Protein AF-0000000075207487 (afdb_homodimer)

Secondary structure (DSSP, 8-state):
--HHHHHHHHHHHHHS-HHHHHHHHT--HHHHHHHHHHHHHHHTS--EEEETTEEEE-HHHHHHHHHHHHHHHHHHHHHHHHHHHHHTSEEEEEEEE-TTSSSTHHHHHHHHHHHH-TEEEEEEEE--HHHHHHHHHHTS-SEEEEESP---TTPEEEEEEEEEEEEEE-TTSHHHHS-GGG--HHHHHHHSSSEEE--S-HHHHHHHHHT--TT--EEE--HHHHHHHHHHS--EEEEEHHHHHHHHHTTSSEEE--TT---EEEEEEEEESS-GGGS-HHHHHHHHHHHHH-/--HHHHHHHHHHHHHS-HHHHHHHHT--HHHHHHHHHHHHHHHTS--EEEETTEEEE-HHHHHHHHHHHHHHHHHHHHHHHHHHHHHTSEEEEEEEE-TTSSSTHHHHHHHHHHHH-TEEEEEEEE--HHHHHHHHHHTS-SEEEEESP---TTPEEEEEEEEEEEEEE-TTSHHHHS-GGG--HHHHHHHSSSEEE--S-HHHHHHHHHT--TT--EEE--HHHHHHHHHHS--EEEEEHHHHHHHHHTTSSEEE--TT---EEEEEEEEESS-GGGS-HHHHHHHHHHHHH-

Foldseek 3Di:
DDLVLLQLLQLCAVVQHLCVSCVVVVHHSVVSVVSQVVVCVVLVHHQWDDDDPTIDGDPSVVVCNVVSVVVNVVVVVVVVQVVCQQQLLADEAEEEEEPQPCDDLNVVLVVVSCVRRVRYHYHYHYDAPVVRVVCQVVVVHFKYKYWPDDDDPLKAFADKDKFWKFKKAFCPQPCNPPPLQADAPLRCCQRFQAAEEEPLDPVSNVVVVVSDDPVHHYHYDYQVVVVVCRQPDTGMYIDTCSVCVVVCVVNSMDTRDYPPDDTDIIMMTIIGSDHLVPDGSNVVVSSVSSVVVD/DDLVLLQLLQLCAVVQDLCVSCVVVVHHSVVSVVSQVVVCVVLVHHQWDDDDPTIDGDPSVVVCNVVSVVVNVVVVVVVVQVVCQQQLLADEAEEEEEPQPCDDLNVVLVVVSCVRRVRYHYHYHYDAPVVRVVCQVVVVHFKYKYWPDDDDPLKAFADKDKFWKFKKAFCPQPCNPPPLQADAPLRCCQRFQAAEEEPLDPVSNVVVVVSDDPVHHYHYDYQVVVVVCRQPDTGMYIDTCSVCVVVCVVNSMDTRDYPPDDTDIIMMTIIGSDHLVPDGSNVVVSSVSSVVVD

Sequence (588 aa):
MDINQLKAFEHVVRLGSFSKAARYLDLSQPTISMRIQGLEKEVGGGLFYRAGKRIELTEAGKAFLPYARQAIEIVTKGIERAQLMQEGKAGHVAIGTLPSYTSGMFSSVIADLNIKYPEIKVEIHTGHNQQIIEMLYDGFIKMGFMTKPYFNTDIKSILTFKEPLVLVAHPSHPIVSSSVKDLSCAEIIKESKPYIIVDWSEESKHYQKSMISPRVDYLELPPATALDFVLAYNGITLLTEPMVSDLLEEKKLVQLQPADLPALYREIALVSLETEQSLSPAARTFVHAFRERLMDINQLKAFEHVVRLGSFSKAARYLDLSQPTISMRIQGLEKEVGGGLFYRAGKRIELTEAGKAFLPYARQAIEIVTKGIERAQLMQEGKAGHVAIGTLPSYTSGMFSSVIADLNIKYPEIKVEIHTGHNQQIIEMLYDGFIKMGFMTKPYFNTDIKSILTFKEPLVLVAHPSHPIVSSSVKDLSCAEIIKESKPYIIVDWSEESKHYQKSMISPRVDYLELPPATALDFVLAYNGITLLTEPMVSDLLEEKKLVQLQPADLPALYREIALVSLETEQSLSPAARTFVHAFRERL

Nearest PDB structures (foldseek):
  1ixc-assembly1_B-2  TM=7.758E-01  e=6.646E-21  Cupriavidus necator
  4x6g-assembly1_C  TM=5.582E-01  e=2.216E-21  Pseudomonas aeruginosa PAO1
  4x6g-assembly1_D  TM=5.625E-01  e=2.705E-20  Pseudomonas aeruginosa PAO1
  6g4r-assembly1_B  TM=5.552E-01  e=3.056E-20  Corynebacterium glutamicum
  6g1d-assembly1_A  TM=5.599E-01  e=1.322E-19  Corynebacterium glutamicum

Organism: NCBI:txid2021314

pLDDT: mean 86.3, std 8.99, range [55.0, 97.75]

Solvent-accessible surface area (backbone atoms only — not comparable to full-atom values): 31065 Å² total; per-residue (Å²): 137,53,74,66,27,43,51,43,47,53,35,23,63,74,62,43,26,60,58,56,27,9,60,74,70,75,44,52,46,67,56,40,52,48,32,43,49,53,46,22,60,74,71,70,44,63,38,64,43,74,60,84,95,37,59,40,70,29,75,58,22,61,64,42,45,63,54,41,52,49,51,51,50,50,50,50,50,48,50,49,42,50,50,26,28,68,70,21,46,12,41,73,38,36,34,26,25,30,76,90,55,37,43,66,68,52,26,51,40,53,52,49,42,46,68,78,27,65,54,41,45,64,43,72,44,73,35,54,60,70,52,38,52,49,32,43,76,70,59,71,20,65,34,28,42,33,55,49,84,75,94,54,89,66,55,35,75,72,47,75,50,74,41,50,47,40,38,35,28,27,63,82,38,74,61,66,79,42,79,45,68,74,32,44,54,54,57,48,44,66,66,22,70,33,25,40,44,40,83,66,27,71,65,54,35,50,52,56,53,71,53,52,52,95,84,47,53,66,44,56,36,58,68,59,22,43,50,45,32,22,67,71,64,54,22,30,34,62,43,47,45,85,82,40,47,66,39,44,73,69,58,56,30,36,78,58,65,32,75,70,58,70,96,43,61,36,41,39,28,39,30,20,76,54,57,69,86,71,44,54,39,31,44,43,44,52,54,49,52,51,59,74,75,106,137,52,73,66,27,44,49,43,48,51,35,24,64,74,62,45,27,60,59,55,28,9,60,74,69,74,44,51,46,67,56,41,51,48,33,42,49,52,46,21,61,72,72,68,44,64,38,63,43,72,60,84,94,38,59,40,67,29,73,60,22,60,64,42,45,64,53,40,52,51,51,51,50,51,51,50,50,46,51,49,42,50,49,26,26,66,70,21,47,12,42,72,37,36,34,26,24,30,75,89,56,36,42,67,69,53,25,52,40,53,50,49,42,46,68,77,26,64,54,39,46,63,42,73,42,73,35,53,60,69,53,39,53,50,32,43,75,70,59,71,21,64,32,28,42,32,56,49,84,74,93,53,89,67,56,35,76,72,46,74,50,74,42,50,46,39,38,36,27,26,63,81,38,73,63,65,79,41,77,45,68,74,32,44,54,52,55,48,45,66,65,20,71,32,24,39,46,40,82,64,28,71,66,53,36,49,53,57,54,70,53,53,52,95,85,46,54,65,44,55,36,56,68,61,21,45,52,47,33,23,67,73,65,53,22,29,33,61,41,48,43,84,81,41,48,66,40,45,74,69,59,57,30,36,78,56,64,32,75,70,58,71,95,43,60,38,40,40,27,39,30,20,76,54,57,70,88,73,44,54,39,31,45,43,44,51,53,48,52,50,58,74,74,106

Radius of gyration: 35.08 Å; Cα contacts (8 Å, |Δi|>4): 1031; chains: 2; bounding box: 49×132×64 Å

Structure (mmCIF, N/CA/C/O backbone):
data_AF-0000000075207487-model_v1
#
loop_
_entity.id
_entity.type
_entity.pdbx_description
1 polymer 'HTH lysR-type domain-containing protein'
#
loop_
_atom_site.group_PDB
_atom_site.id
_atom_site.type_symbol
_atom_site.label_atom_id
_atom_site.label_alt_id
_atom_site.label_comp_id
_atom_site.label_asym_id
_atom_site.label_entity_id
_atom_site.label_seq_id
_atom_site.pdbx_PDB_ins_code
_atom_site.Cartn_x
_atom_site.Cartn_y
_atom_site.Cartn_z
_atom_site.occupancy
_atom_site.B_iso_or_equiv
_atom_site.auth_seq_id
_atom_site.auth_comp_id
_atom_site.auth_asym_id
_atom_site.auth_atom_id
_atom_site.pdbx_PDB_model_num
ATOM 1 N N . MET A 1 1 ? 1.386 -52.438 -3.336 1 62.47 1 MET A N 1
ATOM 2 C CA . MET A 1 1 ? 1.022 -51.875 -4.637 1 62.47 1 MET A CA 1
ATOM 3 C C . MET A 1 1 ? 2.008 -50.812 -5.059 1 62.47 1 MET A C 1
ATOM 5 O O . MET A 1 1 ? 2.314 -49.906 -4.281 1 62.47 1 MET A O 1
ATOM 9 N N . ASP A 1 2 ? 2.723 -51.219 -6.129 1 72.56 2 ASP A N 1
ATOM 10 C CA . ASP A 1 2 ? 3.725 -50.281 -6.586 1 72.56 2 ASP A CA 1
ATOM 11 C C . ASP A 1 2 ? 3.301 -49.625 -7.902 1 72.56 2 ASP A C 1
ATOM 13 O O . ASP A 1 2 ? 2.42 -50.125 -8.594 1 72.56 2 ASP A O 1
ATOM 17 N N . ILE A 1 3 ? 3.867 -48.531 -8.188 1 79.56 3 ILE A N 1
ATOM 18 C CA . ILE A 1 3 ? 3.49 -47.719 -9.336 1 79.56 3 ILE A CA 1
ATOM 19 C C . ILE A 1 3 ? 3.707 -48.5 -10.625 1 79.56 3 ILE A C 1
ATOM 21 O O . ILE A 1 3 ? 2.971 -48.344 -11.602 1 79.56 3 ILE A O 1
ATOM 25 N N . ASN A 1 4 ? 4.574 -49.5 -10.633 1 81.62 4 ASN A N 1
ATOM 26 C CA . ASN A 1 4 ? 4.855 -50.312 -11.812 1 81.62 4 ASN A CA 1
ATOM 27 C C . ASN A 1 4 ? 3.715 -51.281 -12.109 1 81.62 4 ASN A C 1
ATOM 29 O O . ASN A 1 4 ? 3.416 -51.562 -13.273 1 81.62 4 ASN A O 1
ATOM 33 N N . GLN A 1 5 ? 3.055 -51.719 -11.062 1 85.88 5 GLN A N 1
ATOM 34 C CA . GLN A 1 5 ? 1.889 -52.562 -11.219 1 85.88 5 GLN A CA 1
ATOM 35 C C . GLN A 1 5 ? 0.721 -51.812 -11.844 1 85.88 5 GLN A C 1
ATOM 37 O O . GLN A 1 5 ? 0.048 -52.312 -12.734 1 85.88 5 GLN A O 1
ATOM 42 N N . LEU A 1 6 ? 0.575 -50.625 -11.352 1 85.19 6 LEU A N 1
ATOM 43 C CA . LEU A 1 6 ? -0.507 -49.781 -11.859 1 85.19 6 LEU A CA 1
ATOM 44 C C . LEU A 1 6 ? -0.276 -49.438 -13.328 1 85.19 6 LEU A C 1
ATOM 46 O O . LEU A 1 6 ? -1.211 -49.438 -14.133 1 85.19 6 LEU A O 1
ATOM 50 N N . LYS A 1 7 ? 0.986 -49.156 -13.656 1 85.38 7 LYS A N 1
ATOM 51 C CA . LYS A 1 7 ? 1.334 -48.844 -15.031 1 85.38 7 LYS A CA 1
ATOM 52 C C . LYS A 1 7 ? 1.119 -50.031 -15.945 1 85.38 7 LYS A C 1
ATOM 54 O O . LYS A 1 7 ? 0.604 -49.906 -17.062 1 85.38 7 LYS A O 1
ATOM 59 N N . ALA A 1 8 ? 1.486 -51.188 -15.445 1 89.12 8 ALA A N 1
ATOM 60 C CA . ALA A 1 8 ? 1.262 -52.406 -16.219 1 89.12 8 ALA A CA 1
ATOM 61 C C . ALA A 1 8 ? -0.224 -52.594 -16.484 1 89.12 8 ALA A C 1
ATOM 63 O O . ALA A 1 8 ? -0.617 -52.875 -17.625 1 89.12 8 ALA A O 1
ATOM 64 N N . PHE A 1 9 ? -1.056 -52.438 -15.469 1 90.31 9 PHE A N 1
ATOM 65 C CA . PHE A 1 9 ? -2.504 -52.594 -15.555 1 90.31 9 PHE A CA 1
ATOM 66 C C . PHE A 1 9 ? -3.082 -51.625 -16.609 1 90.31 9 PHE A C 1
ATOM 68 O O . PHE A 1 9 ? -3.795 -52.062 -17.516 1 90.31 9 PHE A O 1
ATOM 75 N N . GLU A 1 10 ? -2.686 -50.438 -16.5 1 86.5 10 GLU A N 1
ATOM 76 C CA . GLU A 1 10 ? -3.207 -49.406 -17.406 1 86.5 10 GLU A CA 1
ATOM 77 C C . GLU A 1 10 ? -2.812 -49.719 -18.844 1 86.5 10 GLU A C 1
ATOM 79 O O . GLU A 1 10 ? -3.621 -49.562 -19.766 1 86.5 10 GLU A O 1
ATOM 84 N N . HIS A 1 11 ? -1.607 -50.156 -19.094 1 85.38 11 HIS A N 1
ATOM 85 C CA . HIS A 1 11 ? -1.138 -50.406 -20.453 1 85.38 11 HIS A CA 1
ATOM 86 C C . HIS A 1 11 ? -1.736 -51.688 -21.031 1 85.38 11 HIS A C 1
ATOM 88 O O . HIS A 1 11 ? -1.982 -51.75 -22.234 1 85.38 11 HIS A O 1
ATOM 94 N N . VAL A 1 12 ? -2.035 -52.594 -20.188 1 89.75 12 VAL A N 1
ATOM 95 C CA . VAL A 1 12 ? -2.717 -53.781 -20.672 1 89.75 12 VAL A CA 1
ATOM 96 C C . VAL A 1 12 ? -4.133 -53.438 -21.109 1 89.75 12 VAL A C 1
ATOM 98 O O . VAL A 1 12 ? -4.609 -53.906 -22.141 1 89.75 12 VAL A O 1
ATOM 101 N N . VAL A 1 13 ? -4.719 -52.562 -20.359 1 82.81 13 VAL A N 1
ATOM 102 C CA . VAL A 1 13 ? -6.062 -52.125 -20.719 1 82.81 13 VAL A CA 1
ATOM 103 C C . VAL A 1 13 ? -6.02 -51.344 -22.031 1 82.81 13 VAL A C 1
ATOM 105 O O . VAL A 1 13 ? -6.816 -51.594 -22.938 1 82.81 13 VAL A O 1
ATOM 108 N N . ARG A 1 14 ? -5.098 -50.469 -22.141 1 80.69 14 ARG A N 1
ATOM 109 C CA . ARG A 1 14 ? -4.996 -49.562 -23.281 1 80.69 14 ARG A CA 1
ATOM 110 C C . ARG A 1 14 ? -4.66 -50.312 -24.547 1 80.69 14 ARG A C 1
ATOM 112 O O . ARG A 1 14 ? -5.227 -50.031 -25.609 1 80.69 14 ARG A O 1
ATOM 119 N N . LEU A 1 15 ? -3.779 -51.281 -24.375 1 78.62 15 LEU A N 1
ATOM 120 C CA . LEU A 1 15 ? -3.25 -51.938 -25.547 1 78.62 15 LEU A CA 1
ATOM 121 C C . LEU A 1 15 ? -3.986 -53.25 -25.797 1 78.62 15 LEU A C 1
ATOM 123 O O . LEU A 1 15 ? -3.869 -53.844 -26.875 1 78.62 15 LEU A O 1
ATOM 127 N N . GLY A 1 16 ? -4.75 -53.688 -24.781 1 86.06 16 GLY A N 1
ATOM 128 C CA . GLY A 1 16 ? -5.59 -54.875 -24.891 1 86.06 16 GLY A CA 1
ATOM 129 C C . GLY A 1 16 ? -4.797 -56.156 -24.922 1 86.06 16 GLY A C 1
ATOM 130 O O . GLY A 1 16 ? -5.289 -57.188 -25.391 1 86.06 16 GLY A O 1
ATOM 131 N N . SER A 1 17 ? -3.51 -56.094 -24.594 1 86.94 17 SER A N 1
ATOM 132 C CA . SER A 1 17 ? -2.637 -57.25 -24.672 1 86.94 17 SER A CA 1
ATOM 133 C C . SER A 1 17 ? -1.492 -57.156 -23.672 1 86.94 17 SER A C 1
ATOM 135 O O . SER A 1 17 ? -0.88 -56.094 -23.516 1 86.94 17 SER A O 1
ATOM 137 N N . PHE A 1 18 ? -1.259 -58.312 -23 1 90.94 18 PHE A N 1
ATOM 138 C CA . PHE A 1 18 ? -0.134 -58.375 -22.078 1 90.94 18 PHE A CA 1
ATOM 139 C C . PHE A 1 18 ? 1.189 -58.281 -22.812 1 90.94 18 PHE A C 1
ATOM 141 O O . PHE A 1 18 ? 2.104 -57.594 -22.375 1 90.94 18 PHE A O 1
ATOM 148 N N . SER A 1 19 ? 1.217 -58.844 -24 1 88.62 19 SER A N 1
ATOM 149 C CA . SER A 1 19 ? 2.441 -58.844 -24.797 1 88.62 19 SER A CA 1
ATOM 150 C C . SER A 1 19 ? 2.717 -57.469 -25.391 1 88.62 19 SER A C 1
ATOM 152 O O . SER A 1 19 ? 3.863 -57 -25.406 1 88.62 19 SER A O 1
ATOM 154 N N . LYS A 1 20 ? 1.701 -56.844 -25.812 1 83.06 20 LYS A N 1
ATOM 155 C CA . LYS A 1 20 ? 1.867 -55.5 -26.359 1 83.06 20 LYS A CA 1
ATOM 156 C C . LYS A 1 20 ? 2.287 -54.531 -25.266 1 83.06 20 LYS A C 1
ATOM 158 O O . LYS A 1 20 ? 3.139 -53.656 -25.484 1 83.06 20 LYS A O 1
ATOM 163 N N . ALA A 1 21 ? 1.692 -54.719 -24.094 1 86.62 21 ALA A N 1
ATOM 164 C CA . ALA A 1 21 ? 2.064 -53.875 -22.953 1 86.62 21 ALA A CA 1
ATOM 165 C C . ALA A 1 21 ? 3.525 -54.094 -22.562 1 86.62 21 ALA A C 1
ATOM 167 O O . ALA A 1 21 ? 4.242 -53.156 -22.266 1 86.62 21 ALA A O 1
ATOM 168 N N . ALA A 1 22 ? 3.963 -55.25 -22.656 1 85.44 22 ALA A N 1
ATOM 169 C CA . ALA A 1 22 ? 5.344 -55.594 -22.344 1 85.44 22 ALA A CA 1
ATOM 170 C C . ALA A 1 22 ? 6.316 -54.938 -23.312 1 85.44 22 ALA A C 1
ATOM 172 O O . ALA A 1 22 ? 7.309 -54.344 -22.891 1 85.44 22 ALA A O 1
ATOM 173 N N . ARG A 1 23 ? 5.969 -55 -24.5 1 80.44 23 ARG A N 1
ATOM 174 C CA . ARG A 1 23 ? 6.793 -54.375 -25.531 1 80.44 23 ARG A CA 1
ATOM 175 C C . ARG A 1 23 ? 6.859 -52.844 -25.328 1 80.44 23 ARG A C 1
ATOM 177 O O . ARG A 1 23 ? 7.934 -52.25 -25.422 1 80.44 23 ARG A O 1
ATOM 184 N N . TYR A 1 24 ? 5.727 -52.312 -25 1 76.94 24 TYR A N 1
ATOM 185 C CA . TYR A 1 24 ? 5.633 -50.875 -24.828 1 76.94 24 TYR A CA 1
ATOM 186 C C . TYR A 1 24 ? 6.441 -50.406 -23.609 1 76.94 24 TYR A C 1
ATOM 188 O O . TYR A 1 24 ? 7.086 -49.344 -23.656 1 76.94 24 TYR A O 1
ATOM 196 N N . LEU A 1 25 ? 6.461 -51.188 -22.562 1 80.56 25 LEU A N 1
ATOM 197 C CA . LEU A 1 25 ? 7.121 -50.812 -21.312 1 80.56 25 LEU A CA 1
ATOM 198 C C . LEU A 1 25 ? 8.539 -51.375 -21.266 1 80.56 25 LEU A C 1
ATOM 200 O O . LEU A 1 25 ? 9.227 -51.25 -20.25 1 80.56 25 LEU A O 1
ATOM 204 N N . ASP A 1 26 ? 8.984 -52.062 -22.375 1 84.75 26 ASP A N 1
ATOM 205 C CA . ASP A 1 26 ? 10.305 -52.688 -22.5 1 84.75 26 ASP A CA 1
ATOM 206 C C . ASP A 1 26 ? 10.555 -53.688 -21.391 1 84.75 26 ASP A C 1
ATOM 208 O O . ASP A 1 26 ? 11.586 -53.625 -20.719 1 84.75 26 ASP A O 1
ATOM 212 N N . LEU A 1 27 ? 9.531 -54.375 -21.203 1 85 27 LEU A N 1
ATOM 213 C CA . LEU A 1 27 ? 9.562 -55.438 -20.219 1 85 27 LEU A CA 1
ATOM 214 C C . LEU A 1 27 ? 9.195 -56.781 -20.859 1 85 27 LEU A C 1
ATOM 216 O O . LEU A 1 27 ? 8.727 -56.812 -22 1 85 27 LEU A O 1
ATOM 220 N N . SER A 1 28 ? 9.516 -57.844 -20.172 1 88.44 28 SER A N 1
ATOM 221 C CA . SER A 1 28 ? 9.07 -59.156 -20.641 1 88.44 28 SER A CA 1
ATOM 222 C C . SER A 1 28 ? 7.609 -59.406 -20.281 1 88.44 28 SER A C 1
ATOM 224 O O . SER A 1 28 ? 7.094 -58.812 -19.328 1 88.44 28 SER A O 1
ATOM 226 N N . GLN A 1 29 ? 6.992 -60.156 -21.141 1 88.75 29 GLN A N 1
ATOM 227 C CA . GLN A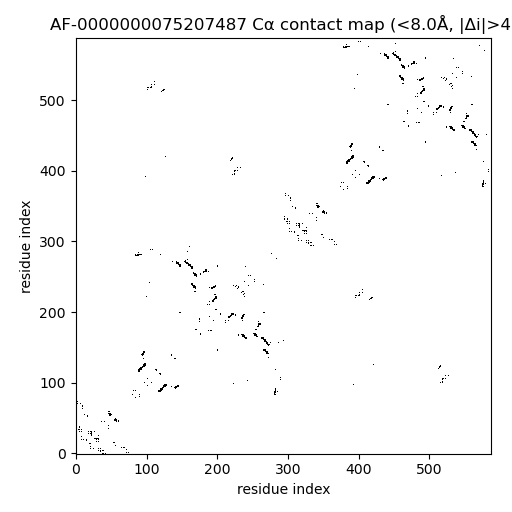 1 29 ? 5.59 -60.469 -20.906 1 88.75 29 GLN A CA 1
ATOM 228 C C . GLN A 1 29 ? 5.402 -61.188 -19.562 1 88.75 29 GLN A C 1
ATOM 230 O O . GLN A 1 29 ? 4.453 -60.875 -18.828 1 88.75 29 GLN A O 1
ATOM 235 N N . PRO A 1 30 ? 6.324 -62 -19.078 1 90.75 30 PRO A N 1
ATOM 236 C CA . PRO A 1 30 ? 6.172 -62.594 -17.734 1 90.75 30 PRO A CA 1
ATOM 237 C C . PRO A 1 30 ? 6.23 -61.531 -16.625 1 90.75 30 PRO A C 1
ATOM 239 O O . PRO A 1 30 ? 5.516 -61.656 -15.625 1 90.75 30 PRO A O 1
ATOM 242 N N . THR A 1 31 ? 7.016 -60.625 -16.859 1 88.75 31 THR A N 1
ATOM 243 C CA . THR A 1 31 ? 7.129 -59.562 -15.883 1 88.75 31 THR A CA 1
ATOM 244 C C . THR A 1 31 ? 5.812 -58.781 -15.766 1 88.75 31 THR A C 1
ATOM 246 O O . THR A 1 31 ? 5.355 -58.5 -14.656 1 88.75 31 THR A O 1
ATOM 249 N N . ILE A 1 32 ? 5.207 -58.5 -16.875 1 91.12 32 ILE A N 1
ATOM 250 C CA . ILE A 1 32 ? 3.918 -57.812 -16.875 1 91.12 32 ILE A CA 1
ATOM 251 C C . ILE A 1 32 ? 2.869 -58.688 -16.203 1 91.12 32 ILE A C 1
ATOM 253 O O . ILE A 1 32 ? 2.078 -58.188 -15.391 1 91.12 32 ILE A O 1
ATOM 257 N N . SER A 1 33 ? 2.842 -59.969 -16.469 1 92.88 33 SER A N 1
ATOM 258 C CA . SER A 1 33 ? 1.896 -60.906 -15.883 1 92.88 33 SER A CA 1
ATOM 259 C C . SER A 1 33 ? 2.043 -60.969 -14.367 1 92.88 33 SER A C 1
ATOM 261 O O . SER A 1 33 ? 1.049 -60.938 -13.641 1 92.88 33 SER A O 1
ATOM 263 N N . MET A 1 34 ? 3.328 -60.906 -13.992 1 89.06 34 MET A N 1
ATOM 264 C CA . MET A 1 34 ? 3.605 -60.938 -12.555 1 89.06 34 MET A CA 1
ATOM 265 C C . MET A 1 34 ? 3.107 -59.688 -11.875 1 89.06 34 MET A C 1
ATOM 267 O O . MET A 1 34 ? 2.541 -59.75 -10.781 1 89.06 34 MET A O 1
ATOM 271 N N . ARG A 1 35 ? 3.328 -58.625 -12.438 1 89 35 ARG A N 1
ATOM 272 C CA . ARG A 1 35 ? 2.873 -57.344 -11.906 1 89 35 ARG A CA 1
ATOM 273 C C . ARG A 1 35 ? 1.354 -57.312 -11.781 1 89 35 ARG A C 1
ATOM 275 O O . ARG A 1 35 ? 0.817 -56.844 -10.773 1 89 35 ARG A O 1
ATOM 282 N N . ILE A 1 36 ? 0.68 -57.812 -12.812 1 91.38 36 ILE A N 1
ATOM 283 C CA . ILE A 1 36 ? -0.779 -57.844 -12.82 1 91.38 36 ILE A CA 1
ATOM 284 C C . ILE A 1 36 ? -1.295 -58.812 -11.766 1 91.38 36 ILE A C 1
ATOM 286 O O . ILE A 1 36 ? -2.238 -58.5 -11.031 1 91.38 36 ILE A O 1
ATOM 290 N N . GLN A 1 37 ? -0.667 -59.875 -11.656 1 90.69 37 GLN A N 1
ATOM 291 C CA . GLN A 1 37 ? -1.05 -60.875 -10.641 1 90.69 37 GLN A CA 1
ATOM 292 C C . GLN A 1 37 ? -0.874 -60.312 -9.234 1 90.69 37 GLN A C 1
ATOM 294 O O . GLN A 1 37 ? -1.729 -60.5 -8.367 1 90.69 37 GLN A O 1
ATOM 299 N N . GLY A 1 38 ? 0.273 -59.719 -9.094 1 86 38 GLY A N 1
ATOM 300 C CA . GLY A 1 38 ? 0.49 -59.062 -7.816 1 86 38 GLY A CA 1
ATOM 301 C C . GLY A 1 38 ? -0.571 -58 -7.496 1 86 38 GLY A C 1
ATOM 302 O O . GLY A 1 38 ? -1.037 -57.938 -6.355 1 86 38 GLY A O 1
ATOM 303 N N . LEU A 1 39 ? -0.97 -57.219 -8.406 1 86.81 39 LEU A N 1
ATOM 304 C CA . LEU A 1 39 ? -2.012 -56.188 -8.258 1 86.81 39 LEU A CA 1
ATOM 305 C C . LEU A 1 39 ? -3.355 -56.844 -7.941 1 86.81 39 LEU A C 1
ATOM 307 O O . LEU A 1 39 ? -4.086 -56.375 -7.062 1 86.81 39 LEU A O 1
ATOM 311 N N . GLU A 1 40 ? -3.666 -57.969 -8.641 1 88.69 40 GLU A N 1
ATOM 312 C CA . GLU A 1 40 ? -4.922 -58.688 -8.43 1 88.69 40 GLU A CA 1
ATOM 313 C C . GLU A 1 40 ? -4.984 -59.281 -7.031 1 88.69 40 GLU A C 1
ATOM 315 O O . GLU A 1 40 ? -6.047 -59.281 -6.402 1 88.69 40 GLU A O 1
ATOM 320 N N . LYS A 1 41 ? -3.854 -59.656 -6.59 1 84.62 41 LYS A N 1
ATOM 321 C CA . LYS A 1 41 ? -3.777 -60.188 -5.234 1 84.62 41 LYS A CA 1
ATOM 322 C C . LYS A 1 41 ? -4.102 -59.125 -4.199 1 84.62 41 LYS A C 1
ATOM 324 O O . LYS A 1 41 ? -4.836 -59.375 -3.242 1 84.62 41 LYS A O 1
ATOM 329 N N . GLU A 1 42 ? -3.619 -58 -4.441 1 81.25 42 GLU A N 1
ATOM 330 C CA . GLU A 1 42 ? -3.822 -56.906 -3.506 1 81.25 42 GLU A CA 1
ATOM 331 C C . GLU A 1 42 ? -5.258 -56.375 -3.57 1 81.25 42 GLU A C 1
ATOM 333 O O . GLU A 1 42 ? -5.832 -56 -2.547 1 81.25 42 GLU A O 1
ATOM 338 N N . VAL A 1 43 ? -5.801 -56.375 -4.789 1 81.25 43 VAL A N 1
ATOM 339 C CA . VAL A 1 43 ? -7.16 -55.906 -5 1 81.25 43 VAL A CA 1
ATOM 340 C C . VAL A 1 43 ? -8.164 -56.938 -4.531 1 81.25 43 VAL A C 1
ATOM 342 O O . VAL A 1 43 ? -9.281 -56.594 -4.133 1 81.25 43 VAL A O 1
ATOM 345 N N . GLY A 1 44 ? -7.742 -58.094 -4.473 1 80.94 44 GLY A N 1
ATOM 346 C CA . GLY A 1 44 ? -8.57 -59.188 -3.975 1 80.94 44 GLY A CA 1
ATOM 347 C C . GLY A 1 44 ? -9.406 -59.844 -5.055 1 80.94 44 GLY A C 1
ATOM 348 O O . GLY A 1 44 ? -10.414 -60.5 -4.758 1 80.94 44 GLY A O 1
ATOM 349 N N . GLY A 1 45 ? -9.031 -59.594 -6.309 1 81.81 45 GLY A N 1
ATOM 350 C CA . GLY A 1 45 ? -9.766 -60.188 -7.418 1 81.81 45 GLY A CA 1
ATOM 351 C C . GLY A 1 45 ? -9.086 -59.969 -8.758 1 81.81 45 GLY A C 1
ATOM 352 O O . GLY A 1 45 ? -8.188 -59.156 -8.883 1 81.81 45 GLY A O 1
ATOM 353 N N . GLY A 1 46 ? -9.477 -60.875 -9.648 1 89.31 46 GLY A N 1
ATOM 354 C CA . GLY A 1 46 ? -8.992 -60.719 -11.008 1 89.31 46 GLY A CA 1
ATOM 355 C C . GLY A 1 46 ? -9.461 -59.438 -11.664 1 89.31 46 GLY A C 1
ATOM 356 O O . GLY A 1 46 ? -10.594 -59 -11.445 1 89.31 46 GLY A O 1
ATOM 357 N N . LEU A 1 47 ? -8.547 -58.875 -12.336 1 91.75 47 LEU A N 1
ATOM 358 C CA . LEU A 1 47 ? -8.859 -57.625 -12.992 1 91.75 47 LEU A CA 1
ATOM 359 C C . LEU A 1 47 ? -9.141 -57.812 -14.477 1 91.75 47 LEU A C 1
ATOM 361 O O . LEU A 1 47 ? -9.758 -56.969 -15.117 1 91.75 47 LEU A O 1
ATOM 365 N N . PHE A 1 48 ? -8.648 -58.875 -14.992 1 92.12 48 PHE A N 1
ATOM 366 C CA . PHE A 1 48 ? -8.844 -59.188 -16.406 1 92.12 48 PHE A CA 1
ATOM 367 C C . PHE A 1 48 ? -9.469 -60.594 -16.562 1 92.12 48 PHE A C 1
ATOM 369 O O . PHE A 1 48 ? -9.32 -61.438 -15.68 1 92.12 48 PHE A O 1
ATOM 376 N N . TYR A 1 49 ? -10.32 -60.719 -17.641 1 86.62 49 TYR A N 1
ATOM 377 C CA . TYR A 1 49 ? -10.719 -62.062 -18.078 1 86.62 49 TYR A CA 1
ATOM 378 C C . TYR A 1 49 ? -10.539 -62.219 -19.594 1 86.62 49 TYR A C 1
ATOM 380 O O . TYR A 1 49 ? -10.445 -61.219 -20.312 1 86.62 49 TYR A O 1
ATOM 388 N N . ARG A 1 50 ? -10.336 -63.438 -20.016 1 79.5 50 ARG A N 1
ATOM 389 C CA . ARG A 1 50 ? -10.141 -63.719 -21.438 1 79.5 50 ARG A CA 1
ATOM 390 C C . ARG A 1 50 ? -11.469 -64 -22.125 1 79.5 50 ARG A C 1
ATOM 392 O O . ARG A 1 50 ? -12.266 -64.812 -21.641 1 79.5 50 ARG A O 1
ATOM 399 N N . ALA A 1 51 ? -11.797 -63.219 -23.016 1 77.56 51 ALA A N 1
ATOM 400 C CA . ALA A 1 51 ? -12.906 -63.469 -23.922 1 77.56 51 ALA A CA 1
ATOM 401 C C . ALA A 1 51 ? -12.406 -63.875 -25.312 1 77.56 51 ALA A C 1
ATOM 403 O O . ALA A 1 51 ? -12.188 -63.031 -26.172 1 77.56 51 ALA A O 1
ATOM 404 N N . GLY A 1 52 ? -12.18 -65.125 -25.516 1 76.38 52 GLY A N 1
ATOM 405 C CA . GLY A 1 52 ? -11.547 -65.625 -26.734 1 76.38 52 GLY A CA 1
ATOM 406 C C . GLY A 1 52 ? -10.086 -65.188 -26.844 1 76.38 52 GLY A C 1
ATOM 407 O O . GLY A 1 52 ? -9.281 -65.5 -25.969 1 76.38 52 GLY A O 1
ATOM 408 N N . LYS A 1 53 ? -9.852 -64.438 -27.875 1 73.12 53 LYS A N 1
ATOM 409 C CA . LYS A 1 53 ? -8.484 -63.969 -28.094 1 73.12 53 LYS A CA 1
ATOM 410 C C . LYS A 1 53 ? -8.281 -62.562 -27.5 1 73.12 53 LYS A C 1
ATOM 412 O O . LYS A 1 53 ? -7.176 -62.031 -27.562 1 73.12 53 LYS A O 1
ATOM 417 N N . ARG A 1 54 ? -9.352 -62.125 -26.875 1 76.38 54 ARG A N 1
ATOM 418 C CA . ARG A 1 54 ? -9.25 -60.75 -26.375 1 76.38 54 ARG A CA 1
ATOM 419 C C . ARG A 1 54 ? -9.227 -60.719 -24.859 1 76.38 54 ARG A C 1
ATOM 421 O O . ARG A 1 54 ? -9.828 -61.562 -24.203 1 76.38 54 ARG A O 1
ATOM 428 N N . ILE A 1 55 ? -8.43 -59.844 -24.281 1 83.62 55 ILE A N 1
ATOM 429 C CA . ILE A 1 55 ? -8.398 -59.562 -22.859 1 83.62 55 ILE A CA 1
ATOM 430 C C . ILE A 1 55 ? -9.398 -58.469 -22.5 1 83.62 55 ILE A C 1
ATOM 432 O O . ILE A 1 55 ? -9.453 -57.438 -23.188 1 83.62 55 ILE A O 1
ATOM 436 N N . GLU A 1 56 ? -10.359 -58.75 -21.625 1 86.12 56 GLU A N 1
ATOM 437 C CA . GLU A 1 56 ? -11.367 -57.781 -21.203 1 86.12 56 GLU A CA 1
ATOM 438 C C . GLU A 1 56 ? -11.305 -57.562 -19.688 1 86.12 56 GLU A C 1
ATOM 440 O O . GLU A 1 56 ? -10.859 -58.438 -18.938 1 86.12 56 GLU A O 1
ATOM 445 N N . LEU A 1 57 ? -11.711 -56.375 -19.25 1 88.12 57 LEU A N 1
ATOM 446 C CA . LEU A 1 57 ? -11.742 -56.031 -17.828 1 88.12 57 LEU A CA 1
ATOM 447 C C . LEU A 1 57 ? -12.875 -56.75 -17.109 1 88.12 57 LEU A C 1
ATOM 449 O O . LEU A 1 57 ? -13.969 -56.906 -17.656 1 88.12 57 LEU A O 1
ATOM 453 N N . THR A 1 58 ? -12.609 -57.281 -15.883 1 84.62 58 THR A N 1
ATOM 454 C CA . THR A 1 58 ? -13.664 -57.719 -14.977 1 84.62 58 THR A CA 1
ATOM 455 C C . THR A 1 58 ? -14.43 -56.531 -14.406 1 84.62 58 THR A C 1
ATOM 457 O O . THR A 1 58 ? -14.07 -55.375 -14.664 1 84.62 58 THR A O 1
ATOM 460 N N . GLU A 1 59 ? -15.453 -56.781 -13.719 1 83.25 59 GLU A N 1
ATOM 461 C CA . GLU A 1 59 ? -16.156 -55.688 -13.016 1 83.25 59 GLU A CA 1
ATOM 462 C C . GLU A 1 59 ? -15.234 -55 -12.023 1 83.25 59 GLU A C 1
ATOM 464 O O . GLU A 1 59 ? -15.266 -53.781 -11.891 1 83.25 59 GLU A O 1
ATOM 469 N N . ALA A 1 60 ? -14.438 -55.812 -11.422 1 82.31 60 ALA A N 1
ATOM 470 C CA . ALA A 1 60 ? -13.445 -55.281 -10.508 1 82.31 60 ALA A CA 1
ATOM 471 C C . ALA A 1 60 ? -12.414 -54.438 -11.258 1 82.31 60 ALA A C 1
ATOM 473 O O . ALA A 1 60 ? -12 -53.375 -10.781 1 82.31 60 ALA A O 1
ATOM 474 N N . GLY A 1 61 ? -12.07 -54.969 -12.422 1 85.12 61 GLY A N 1
ATOM 475 C CA . GLY A 1 61 ? -11.141 -54.219 -13.25 1 85.12 61 GLY A CA 1
ATOM 476 C C . GLY A 1 61 ? -11.695 -52.875 -13.719 1 85.12 61 GLY A C 1
ATOM 477 O O . GLY A 1 61 ? -11 -51.875 -13.664 1 85.12 61 GLY A O 1
ATOM 478 N N . LYS A 1 62 ? -12.898 -52.875 -14.125 1 81.62 62 LYS A N 1
ATOM 479 C CA . LYS A 1 62 ? -13.57 -51.656 -14.562 1 81.62 62 LYS A CA 1
ATOM 480 C C . LYS A 1 62 ? -13.688 -50.625 -13.422 1 81.62 62 LYS A C 1
ATOM 482 O O . LYS A 1 62 ? -13.492 -49.438 -13.617 1 81.62 62 LYS A O 1
ATOM 487 N N . ALA A 1 63 ? -13.922 -51.156 -12.273 1 77.31 63 ALA A N 1
ATOM 488 C CA . ALA A 1 63 ? -14.07 -50.312 -11.094 1 77.31 63 ALA A CA 1
ATOM 489 C C . ALA A 1 63 ? -12.727 -49.75 -10.656 1 77.31 63 ALA A C 1
ATOM 491 O O . ALA A 1 63 ? -12.648 -48.594 -10.18 1 77.31 63 ALA A O 1
ATOM 492 N N . PHE A 1 64 ? -11.727 -50.5 -10.852 1 80.69 64 PHE A N 1
ATOM 493 C CA . PHE A 1 64 ? -10.414 -50.156 -10.328 1 80.69 64 PHE A CA 1
ATOM 494 C C . PHE A 1 64 ? -9.68 -49.25 -11.305 1 80.69 64 PHE A C 1
ATOM 496 O O . PHE A 1 64 ? -8.844 -48.438 -10.891 1 80.69 64 PHE A O 1
ATOM 503 N N . LEU A 1 65 ? -10.047 -49.312 -12.57 1 81.5 65 LEU A N 1
ATOM 504 C CA . LEU A 1 65 ? -9.289 -48.656 -13.625 1 81.5 65 LEU A CA 1
ATOM 505 C C . LEU A 1 65 ? -9.258 -47.156 -13.398 1 81.5 65 LEU A C 1
ATOM 507 O O . LEU A 1 65 ? -8.188 -46.531 -13.477 1 81.5 65 LEU A O 1
ATOM 511 N N . PRO A 1 66 ? -10.391 -46.531 -13.023 1 74.69 66 PRO A N 1
ATOM 512 C CA . PRO A 1 66 ? -10.32 -45.062 -12.789 1 74.69 66 PRO A CA 1
ATOM 513 C C . PRO A 1 66 ? -9.398 -44.719 -11.625 1 74.69 66 PRO A C 1
ATOM 515 O O . PRO A 1 66 ? -8.703 -43.688 -11.672 1 74.69 66 PRO A O 1
ATOM 518 N N . TYR A 1 67 ? -9.336 -45.562 -10.695 1 71.38 67 TYR A N 1
ATOM 519 C CA . TYR A 1 67 ? -8.492 -45.312 -9.531 1 71.38 67 TYR A CA 1
ATOM 520 C C . TYR A 1 67 ? -7.02 -45.531 -9.867 1 71.38 67 TYR A C 1
ATOM 522 O O . TYR A 1 67 ? -6.148 -44.812 -9.414 1 71.38 67 TYR A O 1
ATOM 530 N N . ALA A 1 68 ? -6.773 -46.531 -10.664 1 77.25 68 ALA A N 1
ATOM 531 C CA . ALA A 1 68 ? -5.41 -46.781 -11.117 1 77.25 68 ALA A CA 1
ATOM 532 C C . ALA A 1 68 ? -4.875 -45.625 -11.93 1 77.25 68 ALA A C 1
ATOM 534 O O . ALA A 1 68 ? -3.75 -45.156 -11.711 1 77.25 68 ALA A O 1
ATOM 535 N N . ARG A 1 69 ? -5.684 -45.062 -12.797 1 72.88 69 ARG A N 1
ATOM 536 C CA . ARG A 1 69 ? -5.293 -43.938 -13.633 1 72.88 69 ARG A CA 1
ATOM 537 C C . ARG A 1 69 ? -5.059 -42.688 -12.781 1 72.88 69 ARG A C 1
ATOM 539 O O . ARG A 1 69 ? -4.094 -41.969 -13.008 1 72.88 69 ARG A O 1
ATOM 546 N N . GLN A 1 70 ? -5.902 -42.531 -11.812 1 72.19 70 GLN A N 1
ATOM 547 C CA . GLN A 1 70 ? -5.75 -41.375 -10.914 1 72.19 70 GLN A CA 1
ATOM 548 C C . GLN A 1 70 ? -4.453 -41.5 -10.109 1 72.19 70 GLN A C 1
ATOM 550 O O . GLN A 1 70 ? -3.732 -40.5 -9.953 1 72.19 70 GLN A O 1
ATOM 555 N N . ALA A 1 71 ? -4.152 -42.688 -9.625 1 69.69 71 ALA A N 1
ATOM 556 C CA . ALA A 1 71 ? -2.939 -42.906 -8.844 1 69.69 71 ALA A CA 1
ATOM 557 C C . ALA A 1 71 ? -1.692 -42.688 -9.695 1 69.69 71 ALA A C 1
ATOM 559 O O . ALA A 1 71 ? -0.742 -42.031 -9.242 1 69.69 71 ALA A O 1
ATOM 560 N N . ILE A 1 72 ? -1.684 -43.125 -10.914 1 70.81 72 ILE A N 1
ATOM 561 C CA . ILE A 1 72 ? -0.562 -42.938 -11.828 1 70.81 72 ILE A CA 1
ATOM 562 C C . ILE A 1 72 ? -0.374 -41.469 -12.125 1 70.81 72 ILE A C 1
ATOM 564 O O . ILE A 1 72 ? 0.752 -40.938 -12.109 1 70.81 72 ILE A O 1
ATOM 568 N N . GLU A 1 73 ? -1.48 -40.781 -12.352 1 68.19 73 GLU A N 1
ATOM 569 C CA . GLU A 1 73 ? -1.436 -39.344 -12.633 1 68.19 73 GLU A CA 1
ATOM 570 C C . GLU A 1 73 ? -0.865 -38.594 -11.445 1 68.19 73 GLU A C 1
ATOM 572 O O . GLU A 1 73 ? -0.019 -37.688 -11.617 1 68.19 73 GLU A O 1
ATOM 577 N N . ILE A 1 74 ? -1.238 -38.938 -10.289 1 61.94 74 ILE A N 1
ATOM 578 C CA . ILE A 1 74 ? -0.815 -38.25 -9.078 1 61.94 74 ILE A CA 1
ATOM 579 C C . ILE A 1 74 ? 0.68 -38.469 -8.852 1 61.94 74 ILE A C 1
ATOM 581 O O . ILE A 1 74 ? 1.418 -37.5 -8.578 1 61.94 74 ILE A O 1
ATOM 585 N N . VAL A 1 75 ? 1.108 -39.719 -8.977 1 60.72 75 VAL A N 1
ATOM 586 C CA . VAL A 1 75 ? 2.514 -40.062 -8.766 1 60.72 75 VAL A CA 1
ATOM 587 C C . VAL A 1 75 ? 3.369 -39.375 -9.844 1 60.72 75 VAL A C 1
ATOM 589 O O . VAL A 1 75 ? 4.43 -38.844 -9.547 1 60.72 75 VAL A O 1
ATOM 592 N N . THR A 1 76 ? 2.898 -39.5 -11.094 1 60.62 76 THR A N 1
ATOM 593 C CA . THR A 1 76 ? 3.631 -38.906 -12.195 1 60.62 76 THR A CA 1
ATOM 594 C C . THR A 1 76 ? 3.732 -37.375 -12.008 1 60.62 76 THR A C 1
ATOM 596 O O . THR A 1 76 ? 4.805 -36.812 -12.172 1 60.62 76 THR A O 1
ATOM 599 N N . LYS A 1 77 ? 2.623 -36.781 -11.656 1 61.03 77 LYS A N 1
ATOM 600 C CA . LYS A 1 77 ? 2.629 -35.344 -11.367 1 61.03 77 LYS A CA 1
ATOM 601 C C . LYS A 1 77 ? 3.562 -35.031 -10.203 1 61.03 77 LYS A C 1
ATOM 603 O O . LYS A 1 77 ? 4.262 -34.031 -10.227 1 61.03 77 LYS A O 1
ATOM 608 N N . GLY A 1 78 ? 3.557 -35.875 -9.203 1 60.12 78 GLY A N 1
ATOM 609 C CA . GLY A 1 78 ? 4.453 -35.719 -8.07 1 60.12 78 GLY A CA 1
ATOM 610 C C . GLY A 1 78 ? 5.918 -35.781 -8.461 1 60.12 78 GLY A C 1
ATOM 611 O O . GLY A 1 78 ? 6.723 -34.969 -8 1 60.12 78 GLY A O 1
ATOM 612 N N . ILE A 1 79 ? 6.219 -36.812 -9.258 1 55.28 79 ILE A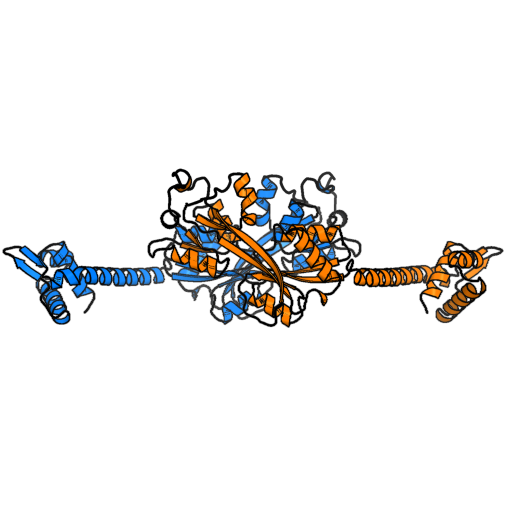 N 1
ATOM 613 C CA . ILE A 1 79 ? 7.594 -36.969 -9.719 1 55.28 79 ILE A CA 1
ATOM 614 C C . ILE A 1 79 ? 7.992 -35.75 -10.555 1 55.28 79 ILE A C 1
ATOM 616 O O . ILE A 1 79 ? 9.07 -35.188 -10.367 1 55.28 79 ILE A O 1
ATOM 620 N N . GLU A 1 80 ? 7.141 -35.469 -11.492 1 56.94 80 GLU A N 1
ATOM 621 C CA . GLU A 1 80 ? 7.398 -34.312 -12.328 1 56.94 80 GLU A CA 1
ATOM 622 C C . GLU A 1 80 ? 7.559 -33.031 -11.477 1 56.94 80 GLU A C 1
ATOM 624 O O . GLU A 1 80 ? 8.461 -32.25 -11.711 1 56.94 80 GLU A O 1
ATOM 629 N N . ARG A 1 81 ? 6.688 -32.969 -10.57 1 59.47 81 ARG A N 1
ATOM 630 C CA . ARG A 1 81 ? 6.762 -31.812 -9.672 1 59.47 81 ARG A CA 1
ATOM 631 C C . ARG A 1 81 ? 8.055 -31.828 -8.867 1 59.47 81 ARG A C 1
ATOM 633 O O . ARG A 1 81 ? 8.68 -30.781 -8.656 1 59.47 81 ARG A O 1
ATOM 640 N N . ALA A 1 82 ? 8.383 -33.031 -8.5 1 61.19 82 ALA A N 1
ATOM 641 C CA . ALA A 1 82 ? 9.633 -33.188 -7.754 1 61.19 82 ALA A CA 1
ATOM 642 C C . ALA A 1 82 ? 10.828 -32.781 -8.609 1 61.19 82 ALA A C 1
ATOM 644 O O . ALA A 1 82 ? 11.75 -32.125 -8.133 1 61.19 82 ALA A O 1
ATOM 645 N N . GLN A 1 83 ? 10.766 -33.281 -9.836 1 60.25 83 GLN A N 1
ATOM 646 C CA . GLN A 1 83 ? 11.836 -32.906 -10.758 1 60.25 83 GLN A CA 1
ATOM 647 C C . GLN A 1 83 ? 11.82 -31.391 -11.031 1 60.25 83 GLN A C 1
ATOM 649 O O . GLN A 1 83 ? 12.867 -30.75 -11.008 1 60.25 83 GLN A O 1
ATOM 654 N N . LEU A 1 84 ? 10.656 -30.922 -11.344 1 62.09 84 LEU A N 1
ATOM 655 C CA . LEU A 1 84 ? 10.508 -29.5 -11.578 1 62.09 84 LEU A CA 1
ATOM 656 C C . LEU A 1 84 ? 10.977 -28.688 -10.375 1 62.09 84 LEU A C 1
ATOM 658 O O . LEU A 1 84 ? 11.594 -27.641 -10.531 1 62.09 84 LEU A O 1
ATOM 662 N N . MET A 1 85 ? 10.695 -29.266 -9.383 1 65.19 85 MET A N 1
ATOM 663 C CA . MET A 1 85 ? 11.117 -28.609 -8.148 1 65.19 85 MET A CA 1
ATOM 664 C C . MET A 1 85 ? 12.641 -28.547 -8.055 1 65.19 85 MET A C 1
ATOM 666 O O . MET A 1 85 ? 13.195 -27.516 -7.668 1 65.19 85 MET A O 1
ATOM 670 N N . GLN A 1 86 ? 13.188 -29.641 -8.516 1 68.44 86 GLN A N 1
ATOM 671 C CA . GLN A 1 86 ? 14.641 -29.688 -8.477 1 68.44 86 GLN A CA 1
ATOM 672 C C . GLN A 1 86 ? 15.258 -28.719 -9.484 1 68.44 86 GLN A C 1
ATOM 674 O O . GLN A 1 86 ? 16.312 -28.125 -9.219 1 68.44 86 GLN A O 1
ATOM 679 N N . GLU A 1 87 ? 14.484 -28.531 -10.562 1 70.88 87 GLU A N 1
ATOM 680 C CA . GLU A 1 87 ? 14.977 -27.656 -11.617 1 70.88 87 GLU A CA 1
ATOM 681 C C . GLU A 1 87 ? 14.539 -26.203 -11.375 1 70.88 87 GLU A C 1
ATOM 683 O O . GLU A 1 87 ? 14.938 -25.297 -12.117 1 70.88 87 GLU A O 1
ATOM 688 N N . GLY A 1 88 ? 13.82 -26.031 -10.484 1 77.56 88 GLY A N 1
ATOM 689 C CA . GLY A 1 88 ? 13.344 -24.688 -10.195 1 77.56 88 GLY A CA 1
ATOM 690 C C . GLY A 1 88 ? 12.195 -24.25 -11.094 1 77.56 88 GLY A C 1
ATOM 691 O O . GLY A 1 88 ? 11.977 -23.062 -11.289 1 77.56 88 GLY A O 1
ATOM 692 N N . LYS A 1 89 ? 11.516 -25.25 -11.672 1 79.25 89 LYS A N 1
ATOM 693 C CA . LYS A 1 89 ? 10.422 -24.953 -12.594 1 79.25 89 LYS A CA 1
ATOM 694 C C . LYS A 1 89 ? 9.07 -25.203 -11.945 1 79.25 89 LYS A C 1
ATOM 696 O O . LYS A 1 89 ? 8.023 -25.016 -12.57 1 79.25 89 LYS A O 1
ATOM 701 N N . ALA A 1 90 ? 9.141 -25.656 -10.781 1 78 90 ALA A N 1
ATOM 702 C CA . ALA A 1 90 ? 7.977 -25.844 -9.922 1 78 90 ALA A CA 1
ATOM 703 C C . ALA A 1 90 ? 8.328 -25.578 -8.461 1 78 90 ALA A C 1
ATOM 705 O O . ALA A 1 90 ? 9.5 -25.641 -8.078 1 78 90 ALA A O 1
ATOM 706 N N . GLY A 1 91 ? 7.363 -25.188 -7.715 1 81.75 91 GLY A N 1
ATOM 707 C CA . GLY A 1 91 ? 7.609 -24.953 -6.301 1 81.75 91 GLY A CA 1
ATOM 708 C C . GLY A 1 91 ? 6.812 -23.797 -5.738 1 81.75 91 GLY A C 1
ATOM 709 O O . GLY A 1 91 ? 5.836 -23.359 -6.348 1 81.75 91 GLY A O 1
ATOM 710 N N . HIS A 1 92 ? 7.133 -23.516 -4.496 1 82.75 92 HIS A N 1
ATOM 711 C CA . HIS A 1 92 ? 6.453 -22.438 -3.775 1 82.75 92 HIS A CA 1
ATOM 712 C C . HIS A 1 92 ? 7.445 -21.391 -3.289 1 82.75 92 HIS A C 1
ATOM 714 O O . HIS A 1 92 ? 8.492 -21.719 -2.727 1 82.75 92 HIS A O 1
ATOM 720 N N . VAL A 1 93 ? 7.137 -20.156 -3.666 1 89.56 93 VAL A N 1
ATOM 721 C CA . VAL A 1 93 ? 7.98 -19.047 -3.238 1 89.56 93 VAL A CA 1
ATOM 722 C C . VAL A 1 93 ? 7.137 -18.016 -2.486 1 89.56 93 VAL A C 1
ATOM 724 O O . VAL A 1 93 ? 6.242 -17.406 -3.064 1 89.56 93 VAL A O 1
ATOM 727 N N . ALA A 1 94 ? 7.387 -17.859 -1.188 1 88.5 94 ALA A N 1
ATOM 728 C CA . ALA A 1 94 ? 6.762 -16.812 -0.385 1 88.5 94 ALA A CA 1
ATOM 729 C C . ALA A 1 94 ? 7.66 -15.578 -0.297 1 88.5 94 ALA A C 1
ATOM 731 O O . ALA A 1 94 ? 8.812 -15.672 0.125 1 88.5 94 ALA A O 1
ATOM 732 N N . ILE A 1 95 ? 7.09 -14.438 -0.697 1 95.12 95 ILE A N 1
ATOM 733 C CA . ILE A 1 95 ? 7.898 -13.227 -0.769 1 95.12 95 ILE A CA 1
ATOM 734 C C . ILE A 1 95 ? 7.207 -12.094 -0.012 1 95.12 95 ILE A C 1
ATOM 736 O O . ILE A 1 95 ? 5.984 -11.945 -0.088 1 95.12 95 ILE A O 1
ATOM 740 N N . GLY A 1 96 ? 7.992 -11.352 0.787 1 95.69 96 GLY A N 1
ATOM 741 C CA . GLY A 1 96 ? 7.543 -10.086 1.351 1 95.69 96 GLY A CA 1
ATOM 742 C C . GLY A 1 96 ? 7.953 -8.883 0.522 1 95.69 96 GLY A C 1
ATOM 743 O O . GLY A 1 96 ? 9.062 -8.844 -0.022 1 95.69 96 GLY A O 1
ATOM 744 N N . THR A 1 97 ? 7.043 -7.949 0.414 1 96.81 97 THR A N 1
ATOM 745 C CA . THR A 1 97 ? 7.402 -6.734 -0.304 1 96.81 97 THR A CA 1
ATOM 746 C C . THR A 1 97 ? 6.746 -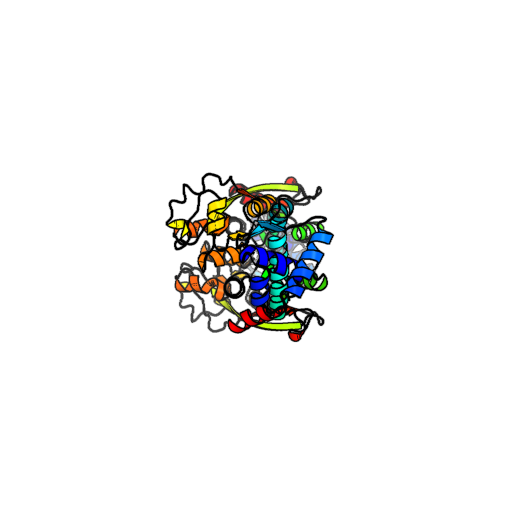5.512 0.336 1 96.81 97 THR A C 1
ATOM 748 O O . THR A 1 97 ? 5.855 -5.648 1.178 1 96.81 97 THR A O 1
ATOM 751 N N . LEU A 1 98 ? 7.242 -4.391 -0.027 1 95.06 98 LEU A N 1
ATOM 752 C CA . LEU A 1 98 ? 6.719 -3.117 0.457 1 95.06 98 LEU A CA 1
ATOM 753 C C . LEU A 1 98 ? 5.402 -2.773 -0.23 1 95.06 98 LEU A C 1
ATOM 755 O O . LEU A 1 98 ? 5.246 -3.006 -1.432 1 95.06 98 LEU A O 1
ATOM 759 N N . PRO A 1 99 ? 4.477 -2.164 0.567 1 92.31 99 PRO A N 1
ATOM 760 C CA . PRO A 1 99 ? 3.246 -1.71 -0.085 1 92.31 99 PRO A CA 1
ATOM 761 C C . PRO A 1 99 ? 3.514 -0.759 -1.25 1 92.31 99 PRO A C 1
ATOM 763 O O . PRO A 1 99 ? 2.738 -0.719 -2.209 1 92.31 99 PRO A O 1
ATOM 766 N N . SER A 1 100 ? 4.602 -0.073 -1.173 1 93 100 SER A N 1
ATOM 767 C CA . SER A 1 100 ? 4.949 0.91 -2.193 1 93 100 SER A CA 1
ATOM 768 C C . SER A 1 100 ? 5.707 0.264 -3.348 1 93 100 SER A C 1
ATOM 770 O O . SER A 1 100 ? 6.082 0.941 -4.309 1 93 100 SER A O 1
ATOM 772 N N . TYR A 1 101 ? 6 -1.022 -3.289 1 95.19 101 TYR A N 1
ATOM 773 C CA . TYR A 1 101 ? 6.703 -1.738 -4.348 1 95.19 101 TYR A CA 1
ATOM 774 C C . TYR A 1 101 ? 5.934 -2.982 -4.77 1 95.19 101 TYR A C 1
ATOM 776 O O . TYR A 1 101 ? 6.426 -4.105 -4.629 1 95.19 101 TYR A O 1
ATOM 784 N N . THR A 1 102 ? 4.781 -2.803 -5.363 1 95 102 THR A N 1
ATOM 785 C CA . THR A 1 102 ? 3.912 -3.9 -5.777 1 95 102 THR A CA 1
ATOM 786 C C . THR A 1 102 ? 3.477 -3.729 -7.227 1 95 102 THR A C 1
ATOM 788 O O . THR A 1 102 ? 2.68 -4.516 -7.738 1 95 102 THR A O 1
ATOM 791 N N . SER A 1 103 ? 3.926 -2.689 -7.859 1 92.5 103 SER A N 1
ATOM 792 C CA . SER A 1 103 ? 3.568 -2.402 -9.242 1 92.5 103 SER A CA 1
ATOM 793 C C . SER A 1 103 ? 4.812 -2.211 -10.109 1 92.5 103 SER A C 1
ATOM 795 O O . SER A 1 103 ? 5.93 -2.498 -9.664 1 92.5 103 SER A O 1
ATOM 797 N N . GLY A 1 104 ? 4.609 -1.957 -11.336 1 91.56 104 GLY A N 1
ATOM 798 C CA . GLY A 1 104 ? 5.746 -1.731 -12.219 1 91.56 104 GLY A CA 1
ATOM 799 C C . GLY A 1 104 ? 6.566 -2.982 -12.469 1 91.56 104 GLY A C 1
ATOM 800 O O . GLY A 1 104 ? 6.023 -4.023 -12.852 1 91.56 104 GLY A O 1
ATOM 801 N N . MET A 1 105 ? 7.781 -2.801 -12.125 1 91.94 105 MET A N 1
ATOM 802 C CA . MET A 1 105 ? 8.695 -3.912 -12.367 1 91.94 105 MET A CA 1
ATOM 803 C C . MET A 1 105 ? 8.281 -5.141 -11.562 1 91.94 105 MET A C 1
ATOM 805 O O . MET A 1 105 ? 8.359 -6.266 -12.062 1 91.94 105 MET A O 1
ATOM 809 N N . PHE A 1 106 ? 7.859 -4.965 -10.375 1 94.88 106 PHE A N 1
ATOM 810 C CA . PHE A 1 106 ? 7.441 -6.078 -9.531 1 94.88 106 PHE A CA 1
ATOM 811 C C . PHE A 1 106 ? 6.344 -6.887 -10.211 1 94.88 106 PHE A C 1
ATOM 813 O O . PHE A 1 106 ? 6.457 -8.109 -10.344 1 94.88 106 PHE A O 1
ATOM 820 N N . SER A 1 107 ? 5.297 -6.25 -10.641 1 93.31 107 SER A N 1
ATOM 821 C CA . SER A 1 107 ? 4.164 -6.914 -11.281 1 93.31 107 SER A CA 1
ATOM 822 C C . SER A 1 107 ? 4.582 -7.578 -12.594 1 93.31 107 SER A C 1
ATOM 824 O O . SER A 1 107 ? 4.117 -8.672 -12.906 1 93.31 107 SER A O 1
ATOM 826 N N . SER A 1 108 ? 5.473 -6.906 -13.312 1 92.38 108 SER A N 1
ATOM 827 C CA . SER A 1 108 ? 5.914 -7.453 -14.594 1 92.38 108 SER A CA 1
ATOM 828 C C . SER A 1 108 ? 6.684 -8.758 -14.398 1 92.38 108 SER A C 1
ATOM 830 O O . SER A 1 108 ? 6.52 -9.703 -15.172 1 92.38 108 SER A O 1
ATOM 832 N N . VAL A 1 109 ? 7.426 -8.766 -13.391 1 93.69 109 VAL A N 1
ATOM 833 C CA . VAL A 1 109 ? 8.211 -9.969 -13.125 1 93.69 109 VAL A CA 1
ATOM 834 C C . VAL A 1 109 ? 7.281 -11.102 -12.688 1 93.69 109 VAL A C 1
ATOM 836 O O . VAL A 1 109 ? 7.445 -12.25 -13.117 1 93.69 109 VAL A O 1
ATOM 839 N N . ILE A 1 110 ? 6.328 -10.789 -11.844 1 93.06 110 ILE A N 1
ATOM 840 C CA . ILE A 1 110 ? 5.367 -11.789 -11.391 1 93.06 110 ILE A CA 1
ATOM 841 C C . ILE A 1 110 ? 4.605 -12.352 -12.586 1 93.06 110 ILE A C 1
ATOM 843 O O . ILE A 1 110 ? 4.398 -13.562 -12.688 1 93.06 110 ILE A O 1
ATOM 847 N N . ALA A 1 111 ? 4.262 -11.477 -13.484 1 89.94 111 ALA A N 1
ATOM 848 C CA . ALA A 1 111 ? 3.543 -11.906 -14.68 1 89.94 111 ALA A CA 1
ATOM 849 C C . ALA A 1 111 ? 4.402 -12.828 -15.539 1 89.94 111 ALA A C 1
ATOM 851 O O . ALA A 1 111 ? 3.943 -13.883 -15.977 1 89.94 111 ALA A O 1
ATOM 852 N N . ASP A 1 112 ? 5.609 -12.422 -15.711 1 90.31 112 ASP A N 1
ATOM 853 C CA . ASP A 1 112 ? 6.539 -13.211 -16.516 1 90.31 112 ASP A CA 1
ATOM 854 C C . ASP A 1 112 ? 6.762 -14.594 -15.891 1 90.31 112 ASP A C 1
ATOM 856 O O . ASP A 1 112 ? 6.82 -15.594 -16.609 1 90.31 112 ASP A O 1
ATOM 860 N N . LEU A 1 113 ? 6.883 -14.602 -14.633 1 91.06 113 LEU A N 1
ATOM 861 C CA . LEU A 1 113 ? 7.09 -15.859 -13.93 1 91.06 113 LEU A CA 1
ATOM 862 C C . LEU A 1 113 ? 5.883 -16.781 -14.086 1 91.06 113 LEU A C 1
ATOM 864 O O . LEU A 1 113 ? 6.035 -17.984 -14.266 1 91.06 113 LEU A O 1
ATOM 868 N N . ASN A 1 114 ? 4.758 -16.188 -13.961 1 88.31 114 ASN A N 1
ATOM 869 C CA . ASN A 1 114 ? 3.539 -16.984 -14.102 1 88.31 114 ASN A CA 1
ATOM 870 C C . ASN A 1 114 ? 3.43 -17.609 -15.492 1 88.31 114 ASN A C 1
ATOM 872 O O . ASN A 1 114 ? 2.912 -18.719 -15.648 1 88.31 114 ASN A O 1
ATOM 876 N N . ILE A 1 115 ? 3.887 -16.922 -16.469 1 87.06 115 ILE A N 1
ATOM 877 C CA . ILE A 1 115 ? 3.809 -17.375 -17.844 1 87.06 115 ILE A CA 1
ATOM 878 C C . ILE A 1 115 ? 4.879 -18.438 -18.109 1 87.06 115 ILE A C 1
ATOM 880 O O . ILE A 1 115 ? 4.594 -19.5 -18.656 1 87.06 115 ILE A O 1
ATOM 884 N N . LYS A 1 116 ? 6.09 -18.172 -17.703 1 89.75 116 LYS A N 1
ATOM 885 C CA . LYS A 1 116 ? 7.234 -19.016 -18.016 1 89.75 116 LYS A CA 1
ATOM 886 C C . LYS A 1 116 ? 7.289 -20.25 -17.125 1 89.75 116 LYS A C 1
ATOM 888 O O . LYS A 1 116 ? 7.715 -21.328 -17.547 1 89.75 116 LYS A O 1
ATOM 893 N N . TYR A 1 117 ? 6.883 -20.031 -15.898 1 89.81 117 TYR A N 1
ATOM 894 C CA . TYR A 1 117 ? 6.938 -21.094 -14.898 1 89.81 117 TYR A CA 1
ATOM 895 C C . TYR A 1 117 ? 5.613 -21.219 -14.156 1 89.81 117 TYR A C 1
ATOM 897 O O . TYR A 1 117 ? 5.551 -20.984 -12.945 1 89.81 117 TYR A O 1
ATOM 905 N N . PRO A 1 118 ? 4.637 -21.703 -14.812 1 85 118 PRO A N 1
ATOM 906 C CA . PRO A 1 118 ? 3.293 -21.734 -14.227 1 85 118 PRO A CA 1
ATOM 907 C C . PRO A 1 118 ? 3.195 -22.656 -13.016 1 85 118 PRO A C 1
ATOM 909 O O . PRO A 1 118 ? 2.248 -22.562 -12.234 1 85 118 PRO A O 1
ATOM 912 N N . GLU A 1 119 ? 4.168 -23.516 -12.844 1 85.25 119 GLU A N 1
ATOM 913 C CA . GLU A 1 119 ? 4.113 -24.469 -11.734 1 85.25 119 GLU A CA 1
ATOM 914 C C . GLU A 1 119 ? 4.801 -23.906 -10.492 1 85.25 119 GLU A C 1
ATOM 916 O O . GLU A 1 119 ? 4.809 -24.531 -9.438 1 85.25 119 GLU A O 1
ATOM 921 N N . ILE A 1 120 ? 5.297 -22.703 -10.625 1 86.75 120 ILE A N 1
ATOM 922 C CA . ILE A 1 120 ? 5.809 -21.984 -9.453 1 86.75 120 ILE A CA 1
ATOM 923 C C . ILE A 1 120 ? 4.695 -21.141 -8.844 1 86.75 120 ILE A C 1
ATOM 925 O O . ILE A 1 120 ? 4.176 -20.234 -9.492 1 86.75 120 ILE A O 1
ATOM 929 N N . LYS A 1 121 ? 4.305 -21.469 -7.645 1 84 121 LYS A N 1
ATOM 930 C CA . LYS A 1 121 ? 3.312 -20.688 -6.918 1 84 121 LYS A CA 1
ATOM 931 C C . LYS A 1 121 ? 3.98 -19.578 -6.098 1 84 121 LYS A C 1
ATOM 933 O O . LYS A 1 121 ? 4.789 -19.875 -5.211 1 84 121 LYS A O 1
ATOM 938 N N . VAL A 1 122 ? 3.645 -18.359 -6.41 1 90.25 122 VAL A N 1
ATOM 939 C CA . VAL A 1 122 ? 4.215 -17.219 -5.688 1 90.25 122 VAL A CA 1
ATOM 940 C C . VAL A 1 122 ? 3.189 -16.672 -4.695 1 90.25 122 VAL A C 1
ATOM 942 O O . VAL A 1 122 ? 2.057 -16.359 -5.07 1 90.25 122 VAL A O 1
ATOM 945 N N . GLU A 1 123 ? 3.559 -16.656 -3.479 1 87.94 123 GLU A N 1
ATOM 946 C CA . GLU A 1 123 ? 2.771 -16.047 -2.412 1 87.94 123 GLU A CA 1
ATOM 947 C C . GLU A 1 123 ? 3.375 -14.711 -1.971 1 87.94 123 GLU A C 1
ATOM 949 O O . GLU A 1 123 ? 4.547 -14.656 -1.591 1 87.94 123 GLU A O 1
ATOM 954 N N . ILE A 1 124 ? 2.516 -13.68 -1.998 1 93.81 124 ILE A N 1
ATOM 955 C CA . ILE A 1 124 ? 3.041 -12.336 -1.761 1 93.81 124 ILE A CA 1
ATOM 956 C C . ILE A 1 124 ? 2.426 -11.758 -0.488 1 93.81 124 ILE A C 1
ATOM 958 O O . ILE A 1 124 ? 1.206 -11.797 -0.309 1 93.81 124 ILE A O 1
ATOM 962 N N . HIS A 1 125 ? 3.283 -11.234 0.343 1 89.81 125 HIS A N 1
ATOM 963 C CA . HIS A 1 125 ? 2.887 -10.547 1.563 1 89.81 125 HIS A CA 1
ATOM 964 C C . HIS A 1 125 ? 3.461 -9.133 1.605 1 89.81 125 HIS A C 1
ATOM 966 O O . HIS A 1 125 ? 4.633 -8.922 1.285 1 89.81 125 HIS A O 1
ATOM 972 N N . THR A 1 126 ? 2.594 -8.188 2.031 1 93.19 126 THR A N 1
ATOM 973 C CA . THR A 1 126 ? 3.09 -6.82 2.078 1 93.19 126 THR A CA 1
ATOM 974 C C . THR A 1 126 ? 3.34 -6.383 3.52 1 93.19 126 THR A C 1
ATOM 976 O O . THR A 1 126 ? 2.639 -6.82 4.434 1 93.19 126 THR A O 1
ATOM 979 N N . GLY A 1 127 ? 4.359 -5.594 3.715 1 90.75 127 GLY A N 1
ATOM 980 C CA . GLY A 1 127 ? 4.75 -5.02 4.992 1 90.75 127 GLY A CA 1
ATOM 981 C C . GLY A 1 127 ? 5.938 -4.078 4.887 1 90.75 127 GLY A C 1
ATOM 982 O O . GLY A 1 127 ? 6.602 -4.031 3.85 1 90.75 127 GLY A O 1
ATOM 983 N N . HIS A 1 128 ? 6.141 -3.354 5.938 1 91.12 128 HIS A N 1
ATOM 984 C CA . HIS A 1 128 ? 7.312 -2.482 5.973 1 91.12 128 HIS A CA 1
ATOM 985 C C . HIS A 1 128 ? 8.555 -3.246 6.43 1 91.12 128 HIS A C 1
ATOM 987 O O . HIS A 1 128 ? 8.484 -4.445 6.707 1 91.12 128 HIS A O 1
ATOM 993 N N . ASN A 1 129 ? 9.68 -2.57 6.445 1 91.81 129 ASN A N 1
ATOM 994 C CA . ASN A 1 129 ? 10.961 -3.221 6.711 1 91.81 129 ASN A CA 1
ATOM 995 C C . ASN A 1 129 ? 10.891 -4.113 7.945 1 91.81 129 ASN A C 1
ATOM 997 O O . ASN A 1 129 ? 11.211 -5.301 7.879 1 91.81 129 ASN A O 1
ATOM 1001 N N . GLN A 1 130 ? 10.391 -3.6 9.016 1 87.56 130 GLN A N 1
ATOM 1002 C CA . GLN A 1 130 ? 10.383 -4.348 10.266 1 87.56 130 GLN A CA 1
ATOM 1003 C C . GLN A 1 130 ? 9.492 -5.582 10.164 1 87.56 130 GLN A C 1
ATOM 1005 O O . GLN A 1 130 ? 9.836 -6.648 10.672 1 87.56 130 GLN A O 1
ATOM 1010 N N . GLN A 1 131 ? 8.406 -5.473 9.523 1 86.12 131 GLN A N 1
ATOM 1011 C CA . GLN A 1 131 ? 7.496 -6.602 9.359 1 86.12 131 GLN A CA 1
ATOM 1012 C C . GLN A 1 131 ? 8.102 -7.676 8.461 1 86.12 131 GLN A C 1
ATOM 1014 O O . GLN A 1 131 ? 7.918 -8.867 8.703 1 86.12 131 GLN A O 1
ATOM 1019 N N . ILE A 1 132 ? 8.758 -7.207 7.457 1 93.06 132 ILE A N 1
ATOM 1020 C CA . ILE A 1 132 ? 9.414 -8.133 6.539 1 93.06 132 ILE A CA 1
ATOM 1021 C C . ILE A 1 132 ? 10.5 -8.914 7.277 1 93.06 132 ILE A C 1
ATOM 1023 O O . ILE A 1 132 ? 10.609 -10.133 7.121 1 93.06 132 ILE A O 1
ATOM 1027 N N . ILE A 1 133 ? 11.219 -8.242 8.117 1 90.38 133 ILE A N 1
ATOM 1028 C CA . ILE A 1 133 ? 12.258 -8.891 8.922 1 90.38 133 ILE A CA 1
ATOM 1029 C C . ILE A 1 133 ? 11.625 -9.945 9.828 1 90.38 133 ILE A C 1
ATOM 1031 O O . ILE A 1 133 ? 12.102 -11.078 9.906 1 90.38 133 ILE A O 1
ATOM 1035 N N . GLU A 1 134 ? 10.516 -9.562 10.43 1 83.88 134 GLU A N 1
ATOM 1036 C CA . GLU A 1 134 ? 9.82 -10.484 11.32 1 83.88 134 GLU A CA 1
ATOM 1037 C C . GLU A 1 134 ? 9.32 -11.711 10.562 1 83.88 134 GLU A C 1
ATOM 1039 O O . GLU A 1 134 ? 9.453 -12.836 11.047 1 83.88 134 GLU A O 1
ATOM 1044 N N . MET A 1 135 ? 8.781 -11.492 9.375 1 86.75 135 MET A N 1
ATOM 1045 C CA . MET A 1 135 ? 8.273 -12.594 8.555 1 86.75 135 MET A CA 1
ATOM 1046 C C . MET A 1 135 ? 9.406 -13.523 8.141 1 86.75 135 MET A C 1
ATOM 1048 O O . MET A 1 135 ? 9.211 -14.742 8.031 1 86.75 135 MET A O 1
ATOM 1052 N N . LEU A 1 136 ? 10.602 -12.984 7.93 1 89.69 136 LEU A N 1
ATOM 1053 C CA . LEU A 1 136 ? 11.766 -13.797 7.586 1 89.69 136 LEU A CA 1
ATOM 1054 C C . LEU A 1 136 ? 12.172 -14.688 8.75 1 89.69 136 LEU A C 1
ATOM 1056 O O . LEU A 1 136 ? 12.367 -15.891 8.578 1 89.69 136 LEU A O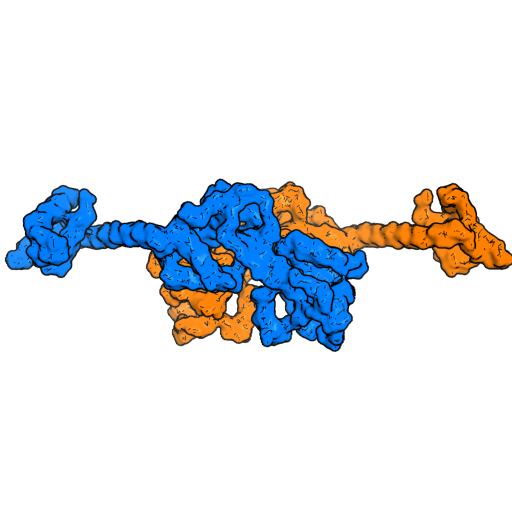 1
ATOM 1060 N N . TYR A 1 137 ? 12.18 -14.094 9.906 1 82.44 137 TYR A N 1
ATOM 1061 C CA . TYR A 1 137 ? 12.609 -14.828 11.086 1 82.44 137 TYR A CA 1
ATOM 1062 C C . TYR A 1 137 ? 11.594 -15.898 11.469 1 82.44 137 TYR A C 1
ATOM 1064 O O . TYR A 1 137 ? 11.961 -16.984 11.938 1 82.44 137 TYR A O 1
ATOM 1072 N N . ASP A 1 138 ? 10.312 -15.594 11.203 1 76.06 138 ASP A N 1
ATOM 1073 C CA . ASP A 1 138 ? 9.242 -16.547 11.508 1 76.06 138 ASP A CA 1
ATOM 1074 C C . ASP A 1 138 ? 9.164 -17.641 10.445 1 76.06 138 ASP A C 1
ATOM 1076 O O . ASP A 1 138 ? 8.438 -18.625 10.617 1 76.06 138 ASP A O 1
ATOM 1080 N N . GLY A 1 139 ? 9.852 -17.438 9.391 1 82 139 GLY A N 1
ATOM 1081 C CA . GLY A 1 139 ? 9.859 -18.422 8.328 1 82 139 GLY A CA 1
ATOM 1082 C C . GLY A 1 139 ? 8.648 -18.328 7.418 1 82 139 GLY A C 1
ATOM 1083 O O . GLY A 1 139 ? 8.43 -19.203 6.57 1 82 139 GLY A O 1
ATOM 1084 N N . PHE A 1 140 ? 7.855 -17.266 7.625 1 78.88 140 PHE A N 1
ATOM 1085 C CA . PHE A 1 140 ? 6.648 -17.062 6.828 1 78.88 140 PHE A CA 1
ATOM 1086 C C . PHE A 1 140 ? 7.004 -16.766 5.379 1 78.88 140 PHE A C 1
ATOM 1088 O O . PHE A 1 140 ? 6.254 -17.109 4.465 1 78.88 140 PHE A O 1
ATOM 1095 N N . ILE A 1 141 ? 8.133 -16.047 5.223 1 89.75 141 ILE A N 1
ATOM 1096 C CA . ILE A 1 141 ? 8.68 -15.773 3.9 1 89.75 141 ILE A CA 1
ATOM 1097 C C . ILE A 1 141 ? 10.156 -16.172 3.871 1 89.75 141 ILE A C 1
ATOM 1099 O O . ILE A 1 141 ? 10.805 -16.266 4.918 1 89.75 141 ILE A O 1
ATOM 1103 N N . LYS A 1 142 ? 10.609 -16.375 2.654 1 88.81 142 LYS A N 1
ATOM 1104 C CA . LYS A 1 142 ? 12.016 -16.75 2.516 1 88.81 142 LYS A CA 1
ATOM 1105 C C . LYS A 1 142 ? 12.828 -15.609 1.914 1 88.81 142 LYS A C 1
ATOM 1107 O O . LYS A 1 142 ? 14.062 -15.594 2.008 1 88.81 142 LYS A O 1
ATOM 1112 N N . MET A 1 143 ? 12.125 -14.711 1.259 1 95.94 143 MET A N 1
ATOM 1113 C CA . MET A 1 143 ? 12.742 -13.516 0.685 1 95.94 143 MET A CA 1
ATOM 1114 C C . MET A 1 143 ? 11.82 -12.305 0.833 1 95.94 143 MET A C 1
ATOM 1116 O O . MET A 1 143 ? 10.609 -12.461 0.985 1 95.94 143 MET A O 1
ATOM 1120 N N . GLY A 1 144 ? 12.453 -11.141 0.805 1 97.31 144 GLY A N 1
ATOM 1121 C CA . GLY A 1 144 ? 11.656 -9.93 0.912 1 97.31 144 GLY A CA 1
ATOM 1122 C C . GLY A 1 144 ? 12.32 -8.719 0.279 1 97.31 144 GLY A C 1
ATOM 1123 O O . GLY A 1 144 ? 13.555 -8.641 0.216 1 97.31 144 GLY A O 1
ATOM 1124 N N . PHE A 1 145 ? 11.5 -7.844 -0.214 1 97.69 145 PHE A N 1
ATOM 1125 C CA . PHE A 1 145 ? 11.969 -6.539 -0.665 1 97.69 145 PHE A CA 1
ATOM 1126 C C . PHE A 1 145 ? 11.883 -5.516 0.458 1 97.69 145 PHE A C 1
ATOM 1128 O O . PHE A 1 145 ? 10.836 -5.359 1.083 1 97.69 145 PHE A O 1
ATOM 1135 N N . MET A 1 146 ? 13.016 -4.793 0.669 1 95.62 146 MET A N 1
ATOM 1136 C CA . MET A 1 146 ? 13.094 -3.764 1.701 1 95.62 146 MET A CA 1
ATOM 1137 C C . MET A 1 146 ? 13.805 -2.521 1.178 1 95.62 146 MET A C 1
ATOM 1139 O O . MET A 1 146 ? 14.555 -2.596 0.203 1 95.62 146 MET A O 1
ATOM 1143 N N . THR A 1 147 ? 13.516 -1.453 1.824 1 94.56 147 THR A N 1
ATOM 1144 C CA . THR A 1 147 ? 14.266 -0.238 1.529 1 94.56 147 THR A CA 1
ATOM 1145 C C . THR A 1 147 ? 15.531 -0.165 2.379 1 94.56 147 THR A C 1
ATOM 1147 O O . THR A 1 147 ? 15.516 -0.519 3.561 1 94.56 147 THR A O 1
ATOM 1150 N N . LYS A 1 148 ? 16.609 0.236 1.7 1 91.38 148 LYS A N 1
ATOM 1151 C CA . LYS A 1 148 ? 17.828 0.549 2.441 1 91.38 148 LYS A CA 1
ATOM 1152 C C . LYS A 1 148 ? 17.766 1.956 3.027 1 91.38 148 LYS A C 1
ATOM 1154 O O . LYS A 1 148 ? 17.125 2.846 2.457 1 91.38 148 LYS A O 1
ATOM 1159 N N . PRO A 1 149 ? 18.297 2.191 4.238 1 84.19 149 PRO A N 1
ATOM 1160 C CA . PRO A 1 149 ? 19.125 1.249 4.996 1 84.19 149 PRO A CA 1
ATOM 1161 C C . PRO A 1 149 ? 18.297 0.389 5.957 1 84.19 149 PRO A C 1
ATOM 1163 O O . PRO A 1 149 ? 17.203 0.778 6.355 1 84.19 149 PRO A O 1
ATOM 1166 N N . TYR A 1 150 ? 18.734 -0.822 6.156 1 82.38 150 TYR A N 1
ATOM 1167 C CA . TYR A 1 150 ? 18.281 -1.68 7.242 1 82.38 150 TYR A CA 1
ATOM 1168 C C . TYR A 1 150 ? 19.469 -2.232 8.031 1 82.38 150 TYR A C 1
ATOM 1170 O O . TYR A 1 150 ? 20.547 -2.432 7.48 1 82.38 150 TYR A O 1
ATOM 1178 N N . PHE A 1 151 ? 19.234 -2.301 9.367 1 77.56 151 PHE A N 1
ATOM 1179 C CA . PHE A 1 151 ? 20.344 -2.672 10.227 1 77.56 151 PHE A CA 1
ATOM 1180 C C . PHE A 1 151 ? 20.109 -4.047 10.852 1 77.56 151 PHE A C 1
ATOM 1182 O O . PHE A 1 151 ? 19.453 -4.164 11.883 1 77.56 151 PHE A O 1
ATOM 1189 N N . ASN A 1 152 ? 20.375 -5.047 10.195 1 80.56 152 ASN A N 1
ATOM 1190 C CA . ASN A 1 152 ? 20.297 -6.43 10.648 1 80.56 152 ASN A CA 1
ATOM 1191 C C . ASN A 1 152 ? 21.391 -7.289 10.008 1 80.56 152 ASN A C 1
ATOM 1193 O O . ASN A 1 152 ? 21.406 -7.488 8.797 1 80.56 152 ASN A O 1
ATOM 1197 N N . THR A 1 153 ? 22.297 -7.832 10.742 1 84.56 153 THR A N 1
ATOM 1198 C CA . THR A 1 153 ? 23.484 -8.5 10.242 1 84.56 153 THR A CA 1
ATOM 1199 C C . THR A 1 153 ? 23.141 -9.891 9.703 1 84.56 153 THR A C 1
ATOM 1201 O O . THR A 1 153 ? 23.906 -10.477 8.938 1 84.56 153 THR A O 1
ATOM 1204 N N . ASP A 1 154 ? 22.062 -10.398 10.141 1 87.44 154 ASP A N 1
ATOM 1205 C CA . ASP A 1 154 ? 21.656 -11.734 9.695 1 87.44 154 ASP A CA 1
ATOM 1206 C C . ASP A 1 154 ? 21.078 -11.695 8.289 1 87.44 154 ASP A C 1
ATOM 1208 O O . ASP A 1 154 ? 21.078 -12.703 7.582 1 87.44 154 ASP A O 1
ATOM 1212 N N . ILE A 1 155 ? 20.594 -10.547 7.945 1 92.44 155 ILE A N 1
ATOM 1213 C CA . ILE A 1 155 ? 19.906 -10.391 6.668 1 92.44 155 ILE A CA 1
ATOM 1214 C C . ILE A 1 155 ? 20.938 -10.203 5.547 1 92.44 155 ILE A C 1
ATOM 1216 O O . ILE A 1 155 ? 21.812 -9.336 5.637 1 92.44 155 ILE A O 1
ATOM 1220 N N . LYS A 1 156 ? 20.859 -11.055 4.551 1 93.94 156 LYS A N 1
ATOM 1221 C CA . LYS A 1 156 ? 21.734 -10.984 3.379 1 93.94 156 LYS A CA 1
ATOM 1222 C C . LYS A 1 156 ? 21.031 -10.273 2.221 1 93.94 156 LYS A C 1
ATOM 1224 O O . LYS A 1 156 ? 19.859 -10.523 1.951 1 93.94 156 LYS A O 1
ATOM 1229 N N . SER A 1 157 ? 21.766 -9.445 1.58 1 95.75 157 SER A N 1
ATOM 1230 C CA . SER A 1 157 ? 21.266 -8.797 0.369 1 95.75 157 SER A CA 1
ATOM 1231 C C . SER A 1 157 ? 21.578 -9.633 -0.869 1 95.75 157 SER A C 1
ATOM 1233 O O . SER A 1 157 ? 22.75 -9.898 -1.173 1 95.75 157 SER A O 1
ATOM 1235 N N . ILE A 1 158 ? 20.562 -10.023 -1.563 1 95.81 158 ILE A N 1
ATOM 1236 C CA . ILE A 1 158 ? 20.703 -10.852 -2.754 1 95.81 158 ILE A CA 1
ATOM 1237 C C . ILE A 1 158 ? 20.906 -9.969 -3.98 1 95.81 158 ILE A C 1
ATOM 1239 O O . ILE A 1 158 ? 21.781 -10.242 -4.816 1 95.81 158 ILE A O 1
ATOM 1243 N N . LEU A 1 159 ? 20.094 -8.961 -4.102 1 95.31 159 LEU A N 1
ATOM 1244 C CA . LEU A 1 159 ? 20.234 -7.938 -5.133 1 95.31 159 LEU A CA 1
ATOM 1245 C C . LEU A 1 159 ? 19.734 -6.582 -4.633 1 95.31 159 LEU A C 1
ATOM 1247 O O . LEU A 1 159 ? 18.953 -6.516 -3.682 1 95.31 159 LEU A O 1
ATOM 1251 N N . THR A 1 160 ? 20.328 -5.547 -5.219 1 96.06 160 THR A N 1
ATOM 1252 C CA . THR A 1 160 ? 19.969 -4.172 -4.891 1 96.06 160 THR A CA 1
ATOM 1253 C C . THR A 1 160 ? 19.797 -3.336 -6.156 1 96.06 160 THR A C 1
ATOM 1255 O O . THR A 1 160 ? 20.5 -3.551 -7.145 1 96.06 160 THR A O 1
ATOM 1258 N N . PHE A 1 161 ? 18.812 -2.473 -6.117 1 95.69 161 PHE A N 1
ATOM 1259 C CA . PHE A 1 161 ? 18.625 -1.542 -7.227 1 95.69 161 PHE A CA 1
ATOM 1260 C C . PHE A 1 161 ? 18.094 -0.204 -6.727 1 95.69 161 PHE A C 1
ATOM 1262 O O . PHE A 1 161 ? 17.656 -0.092 -5.574 1 95.69 161 PHE A O 1
ATOM 1269 N N . LYS A 1 162 ? 18.203 0.768 -7.59 1 94.88 162 LYS A N 1
ATOM 1270 C CA . LYS A 1 162 ? 17.812 2.127 -7.238 1 94.88 162 LYS A CA 1
ATOM 1271 C C . LYS A 1 162 ? 16.672 2.611 -8.133 1 94.88 162 LYS A C 1
ATOM 1273 O O . LYS A 1 162 ? 16.656 2.316 -9.336 1 94.88 162 LYS A O 1
ATOM 1278 N N . GLU A 1 163 ? 15.703 3.27 -7.551 1 95.19 163 GLU A N 1
ATOM 1279 C CA . GLU A 1 163 ? 14.672 3.99 -8.281 1 95.19 163 GLU A CA 1
ATOM 1280 C C . GLU A 1 163 ? 14.844 5.5 -8.141 1 95.19 163 GLU A C 1
ATOM 1282 O O . GLU A 1 163 ? 14.828 6.027 -7.027 1 95.19 163 GLU A O 1
ATOM 1287 N N . PRO A 1 164 ? 14.977 6.18 -9.258 1 95.81 164 PRO A N 1
ATOM 1288 C CA . PRO A 1 164 ? 15.109 7.637 -9.172 1 95.81 164 PRO A CA 1
ATOM 1289 C C . PRO A 1 164 ? 13.867 8.312 -8.609 1 95.81 164 PRO A C 1
ATOM 1291 O O . PRO A 1 164 ? 12.742 7.887 -8.883 1 95.81 164 PRO A O 1
ATOM 1294 N N . LEU A 1 165 ? 14.133 9.312 -7.793 1 96.19 165 LEU A N 1
ATOM 1295 C CA . LEU A 1 165 ? 13.062 10.18 -7.312 1 96.19 165 LEU A CA 1
ATOM 1296 C C . LEU A 1 165 ? 13 11.469 -8.133 1 96.19 165 LEU A C 1
ATOM 1298 O O . LEU A 1 165 ? 14.031 12.102 -8.375 1 96.19 165 LEU A O 1
ATOM 1302 N N . VAL A 1 166 ? 11.781 11.812 -8.508 1 96 166 VAL A N 1
ATOM 1303 C CA . VAL A 1 166 ? 11.602 12.992 -9.352 1 96 166 VAL A CA 1
ATOM 1304 C C . VAL A 1 166 ? 10.602 13.945 -8.703 1 96 166 VAL A C 1
ATOM 1306 O O . VAL A 1 166 ? 9.625 13.5 -8.094 1 96 166 VAL A O 1
ATOM 1309 N N . LEU A 1 167 ? 10.883 15.18 -8.859 1 95 167 LEU A N 1
ATOM 1310 C CA . LEU A 1 167 ? 9.992 16.219 -8.367 1 95 167 LEU A CA 1
ATOM 1311 C C . LEU A 1 167 ? 8.883 16.5 -9.383 1 95 167 LEU A C 1
ATOM 1313 O O . LEU A 1 167 ? 9.156 16.797 -10.547 1 95 167 LEU A O 1
ATOM 1317 N N . VAL A 1 168 ? 7.559 16.422 -8.906 1 96.19 168 VAL A N 1
ATOM 1318 C CA . VAL A 1 168 ? 6.477 16.547 -9.875 1 96.19 168 VAL A CA 1
ATOM 1319 C C . VAL A 1 168 ? 5.406 17.5 -9.344 1 96.19 168 VAL A C 1
ATOM 1321 O O . VAL A 1 168 ? 5.281 17.688 -8.133 1 96.19 168 VAL A O 1
ATOM 1324 N N . ALA A 1 169 ? 4.707 18.094 -10.25 1 95.56 169 ALA A N 1
ATOM 1325 C CA . ALA A 1 169 ? 3.557 18.953 -9.992 1 95.56 169 ALA A CA 1
ATOM 1326 C C . ALA A 1 169 ? 2.482 18.781 -11.062 1 95.56 169 ALA A C 1
ATOM 1328 O O . ALA A 1 169 ? 2.74 18.203 -12.117 1 95.56 169 ALA A O 1
ATOM 1329 N N . HIS A 1 170 ? 1.292 19.141 -10.656 1 94.56 170 HIS A N 1
ATOM 1330 C CA . HIS A 1 170 ? 0.24 19.188 -11.672 1 94.56 170 HIS A CA 1
ATOM 1331 C C . HIS A 1 170 ? 0.566 20.219 -12.742 1 94.56 170 HIS A C 1
ATOM 1333 O O . HIS A 1 170 ? 1.159 21.266 -12.453 1 94.56 170 HIS A O 1
ATOM 1339 N N . PRO A 1 171 ? 0.118 19.984 -13.992 1 93.44 171 PRO A N 1
ATOM 1340 C CA . PRO A 1 171 ? 0.428 20.922 -15.086 1 93.44 171 PRO A CA 1
ATOM 1341 C C . PRO A 1 171 ? -0.148 22.312 -14.852 1 93.44 171 PRO A C 1
ATOM 1343 O O . PRO A 1 171 ? 0.392 23.297 -15.359 1 93.44 171 PRO A O 1
ATOM 1346 N N . SER A 1 172 ? -1.186 22.391 -14.117 1 91.25 172 SER A N 1
ATOM 1347 C CA . SER A 1 172 ? -1.833 23.672 -13.883 1 91.25 172 SER A CA 1
ATOM 1348 C C . SER A 1 172 ? -1.203 24.406 -12.695 1 91.25 172 SER A C 1
ATOM 1350 O O . SER A 1 172 ? -1.604 25.516 -12.367 1 91.25 172 SER A O 1
ATOM 1352 N N . HIS A 1 173 ? -0.295 23.797 -12.062 1 91.75 173 HIS A N 1
ATOM 1353 C CA . HIS A 1 173 ? 0.372 24.469 -10.945 1 91.75 173 HIS A CA 1
ATOM 1354 C C . HIS A 1 173 ? 1.076 25.734 -11.406 1 91.75 173 HIS A C 1
ATOM 1356 O O . HIS A 1 173 ? 1.754 25.734 -12.438 1 91.75 173 HIS A O 1
ATOM 1362 N N . PRO A 1 174 ? 1.044 26.781 -10.672 1 87.62 174 PRO A N 1
ATOM 1363 C CA . PRO A 1 174 ? 1.617 28.078 -11.078 1 87.62 174 PRO A CA 1
ATOM 1364 C C . PRO A 1 174 ? 3.119 27.984 -11.336 1 87.62 174 PRO A C 1
ATOM 1366 O O . PRO A 1 174 ? 3.65 28.75 -12.148 1 87.62 174 PRO A O 1
ATOM 1369 N N . ILE A 1 175 ? 3.752 27.094 -10.758 1 88.12 175 ILE A N 1
ATOM 1370 C CA . ILE A 1 175 ? 5.203 27 -10.859 1 88.12 175 ILE A CA 1
ATOM 1371 C C . ILE A 1 175 ? 5.598 26.531 -12.258 1 88.12 175 ILE A C 1
ATOM 1373 O O . ILE A 1 175 ? 6.723 26.766 -12.703 1 88.12 175 ILE A O 1
ATOM 1377 N N . VAL A 1 176 ? 4.75 25.781 -12.867 1 86.94 176 VAL A N 1
ATOM 1378 C CA . VAL A 1 176 ? 5.031 25.219 -14.18 1 86.94 176 VAL A CA 1
ATOM 1379 C C . VAL A 1 176 ? 5.117 26.328 -15.219 1 86.94 176 VAL A C 1
ATOM 1381 O O . VAL A 1 176 ? 5.891 26.234 -16.172 1 86.94 176 VAL A O 1
ATOM 1384 N N . SER A 1 177 ? 4.336 27.312 -15.133 1 78.62 177 SER A N 1
ATOM 1385 C CA . SER A 1 177 ? 4.344 28.438 -16.078 1 78.62 177 SER A CA 1
ATOM 1386 C C . SER A 1 177 ? 5.559 29.328 -15.859 1 78.62 177 SER A C 1
ATOM 1388 O O . SER A 1 177 ? 5.957 30.062 -16.766 1 78.62 177 SER A O 1
ATOM 1390 N N . SER A 1 178 ? 6.082 29.203 -14.734 1 67.81 178 SER A N 1
ATOM 1391 C CA . SER A 1 178 ? 7.238 30.031 -14.43 1 67.81 178 SER A CA 1
ATOM 1392 C C . SER A 1 178 ? 8.531 29.391 -14.922 1 67.81 178 SER A C 1
ATOM 1394 O O . SER A 1 178 ? 8.586 28.188 -15.133 1 67.81 178 SER A O 1
ATOM 1396 N N . SER A 1 179 ? 9.523 30.062 -15.508 1 63.84 179 SER A N 1
ATOM 1397 C CA . SER A 1 179 ? 10.812 29.516 -15.93 1 63.84 179 SER A CA 1
ATOM 1398 C C . SER A 1 179 ? 11.477 28.734 -14.805 1 63.84 179 SER A C 1
ATOM 1400 O O . SER A 1 179 ? 12.164 29.312 -13.961 1 63.84 179 SER A O 1
ATOM 1402 N N . VAL A 1 180 ? 11.078 27.469 -14.539 1 63.12 180 VAL A N 1
ATOM 1403 C CA . VAL A 1 180 ? 11.484 26.578 -13.453 1 63.12 180 VAL A CA 1
ATOM 1404 C C . VAL A 1 180 ? 12.984 26.328 -13.531 1 63.12 180 VAL A C 1
ATOM 1406 O O . VAL A 1 180 ? 13.648 26.109 -12.516 1 63.12 180 VAL A O 1
ATOM 1409 N N . LYS A 1 181 ? 13.562 26.5 -14.664 1 65 181 LYS A N 1
ATOM 1410 C CA . LYS A 1 181 ? 14.969 26.156 -14.836 1 65 181 LYS A CA 1
ATOM 1411 C C . LYS A 1 181 ? 15.867 27.062 -14.008 1 65 181 LYS A C 1
ATOM 1413 O O . LYS A 1 181 ? 16.984 26.703 -13.664 1 65 181 LYS A O 1
ATOM 1418 N N . ASP A 1 182 ? 15.211 27.984 -13.586 1 73.19 182 ASP A N 1
ATOM 1419 C CA . ASP A 1 182 ? 16.078 28.938 -12.883 1 73.19 182 ASP A CA 1
ATOM 1420 C C . ASP A 1 182 ? 15.734 28.984 -11.391 1 73.19 182 ASP A C 1
ATOM 1422 O O . ASP A 1 182 ? 16.375 29.719 -10.625 1 73.19 182 ASP A O 1
ATOM 1426 N N . LEU A 1 183 ? 14.883 28.094 -11.031 1 82.44 183 LEU A N 1
ATOM 1427 C CA . LEU A 1 183 ? 14.492 28.125 -9.625 1 82.44 183 LEU A CA 1
ATOM 1428 C C . LEU A 1 183 ? 15.25 27.078 -8.82 1 82.44 183 LEU A C 1
ATOM 1430 O O . LEU A 1 183 ? 15.492 25.969 -9.312 1 82.44 183 LEU A O 1
ATOM 1434 N N . SER A 1 184 ? 15.625 27.516 -7.672 1 85.75 184 SER A N 1
ATOM 1435 C CA . SER A 1 184 ? 16.219 26.562 -6.746 1 85.75 184 SER A CA 1
ATOM 1436 C C . SER A 1 184 ? 15.164 25.656 -6.121 1 85.75 184 SER A C 1
ATOM 1438 O O . SER A 1 184 ? 13.969 25.953 -6.203 1 85.75 184 SER A O 1
ATOM 1440 N N . CYS A 1 185 ? 15.633 24.609 -5.492 1 86.44 185 CYS A N 1
ATOM 1441 C CA . CYS A 1 185 ? 14.727 23.703 -4.789 1 86.44 185 CYS A CA 1
ATOM 1442 C C . CYS A 1 185 ? 13.984 24.422 -3.676 1 86.44 185 CYS A C 1
ATOM 1444 O O . CYS A 1 185 ? 12.781 24.219 -3.49 1 86.44 185 CYS A O 1
ATOM 1446 N N . ALA A 1 186 ? 14.734 25.234 -3.045 1 83 186 ALA A N 1
ATOM 1447 C CA . ALA A 1 186 ? 14.148 25.984 -1.938 1 83 186 ALA A CA 1
ATOM 1448 C C . ALA A 1 186 ? 13.031 26.906 -2.43 1 83 186 ALA A C 1
ATOM 1450 O O . ALA A 1 186 ? 12 27.047 -1.767 1 83 186 ALA A O 1
ATOM 1451 N N . GLU A 1 187 ? 13.227 27.484 -3.578 1 84.19 187 GLU A N 1
ATOM 1452 C CA . GLU A 1 187 ? 12.219 28.359 -4.16 1 84.19 187 GLU A CA 1
ATOM 1453 C C . GLU A 1 187 ? 10.992 27.578 -4.602 1 84.19 187 GLU A C 1
ATOM 1455 O O . GLU A 1 187 ? 9.859 28.031 -4.41 1 84.19 187 GLU A O 1
ATOM 1460 N N . ILE A 1 188 ? 11.25 26.469 -5.09 1 86.88 188 ILE A N 1
ATOM 1461 C CA . ILE A 1 188 ? 10.156 25.625 -5.551 1 86.88 188 ILE A CA 1
ATOM 1462 C C . ILE A 1 188 ? 9.312 25.172 -4.359 1 86.88 188 ILE A C 1
ATOM 1464 O O . ILE A 1 188 ? 8.086 25.234 -4.402 1 86.88 188 ILE A O 1
ATOM 1468 N N . ILE A 1 189 ? 9.938 24.781 -3.342 1 85.75 189 ILE A N 1
ATOM 1469 C CA . ILE A 1 189 ? 9.242 24.281 -2.16 1 85.75 189 ILE A CA 1
ATOM 1470 C C . ILE A 1 189 ? 8.445 25.406 -1.512 1 85.75 189 ILE A C 1
ATOM 1472 O O . ILE A 1 189 ? 7.324 25.188 -1.041 1 85.75 189 ILE A O 1
ATOM 1476 N N . LYS A 1 190 ? 9.016 26.578 -1.58 1 83.69 190 LYS A N 1
ATOM 1477 C CA . LYS A 1 190 ? 8.328 27.734 -1.021 1 83.69 190 LYS A CA 1
ATOM 1478 C C . LYS A 1 190 ? 7.027 28.016 -1.768 1 83.69 190 LYS A C 1
ATOM 1480 O O . LYS A 1 190 ? 6.051 28.469 -1.171 1 83.69 190 LYS A O 1
ATOM 1485 N N . GLU A 1 191 ? 7.094 27.625 -3.055 1 82.5 191 GLU A N 1
ATOM 1486 C CA . GLU A 1 191 ? 5.941 27.938 -3.898 1 82.5 191 GLU A CA 1
ATOM 1487 C C . GLU A 1 191 ? 5.004 26.734 -4.004 1 82.5 191 GLU A C 1
ATOM 1489 O O . GLU A 1 191 ? 3.975 26.797 -4.676 1 82.5 191 GLU A O 1
ATOM 1494 N N . SER A 1 192 ? 5.238 25.609 -3.496 1 83.44 192 SER A N 1
ATOM 1495 C CA . SER A 1 192 ? 4.527 24.344 -3.678 1 83.44 192 SER A CA 1
ATOM 1496 C C . SER A 1 192 ? 3.104 24.422 -3.141 1 83.44 192 SER A C 1
ATOM 1498 O O . SER A 1 192 ? 2.166 23.938 -3.771 1 83.44 192 SER A O 1
ATOM 1500 N N . LYS A 1 193 ? 2.754 25.078 -2.066 1 83.06 193 LYS A N 1
ATOM 1501 C CA . LYS A 1 193 ? 1.485 25.234 -1.362 1 83.06 193 LYS A CA 1
ATOM 1502 C C . LYS A 1 193 ? 0.558 24.047 -1.621 1 83.06 193 LYS A C 1
ATOM 1504 O O . LYS A 1 193 ? -0.427 24.172 -2.352 1 83.06 193 LYS A O 1
ATOM 1509 N N . PRO A 1 194 ? 0.713 22.891 -1.013 1 89.69 194 PRO A N 1
ATOM 1510 C CA . PRO A 1 194 ? 1.744 22.5 -0.048 1 89.69 194 PRO A CA 1
ATOM 1511 C C . PRO A 1 194 ? 2.871 21.688 -0.683 1 89.69 194 PRO A C 1
ATOM 1513 O O . PRO A 1 194 ? 2.758 21.266 -1.836 1 89.69 194 PRO A O 1
ATOM 1516 N N . TYR A 1 195 ? 3.939 21.578 0.015 1 92 195 TYR A N 1
ATOM 1517 C CA . TYR A 1 195 ? 4.906 20.531 -0.29 1 92 195 TYR A CA 1
ATOM 1518 C C . TYR A 1 195 ? 4.523 19.219 0.388 1 92 195 TYR A C 1
ATOM 1520 O O . TYR A 1 195 ? 4.223 19.203 1.584 1 92 195 TYR A O 1
ATOM 1528 N N . ILE A 1 196 ? 4.508 18.203 -0.397 1 93.44 196 ILE A N 1
ATOM 1529 C CA . ILE A 1 196 ? 4.102 16.906 0.133 1 93.44 196 ILE A CA 1
ATOM 1530 C C . ILE A 1 196 ? 5.332 16.016 0.328 1 93.44 196 ILE A C 1
ATOM 1532 O O . ILE A 1 196 ? 5.984 15.633 -0.644 1 93.44 196 ILE A O 1
ATOM 1536 N N . ILE A 1 197 ? 5.59 15.719 1.609 1 93 197 ILE A N 1
ATOM 1537 C CA . ILE A 1 197 ? 6.715 14.852 1.949 1 93 197 ILE A CA 1
ATOM 1538 C C . ILE A 1 197 ? 6.281 13.391 1.874 1 93 197 ILE A C 1
ATOM 1540 O O . ILE A 1 197 ? 5.23 13.016 2.406 1 93 197 ILE A O 1
ATOM 1544 N N . VAL A 1 198 ? 7.031 12.602 1.143 1 94.06 198 VAL A N 1
ATOM 1545 C CA . VAL A 1 198 ? 6.875 11.156 1.112 1 94.06 198 VAL A CA 1
ATOM 1546 C C . VAL A 1 198 ? 8.117 10.484 1.696 1 94.06 198 VAL A C 1
ATOM 1548 O O . VAL A 1 198 ? 9.242 10.852 1.355 1 94.06 198 VAL A O 1
ATOM 1551 N N . ASP A 1 199 ? 7.902 9.508 2.576 1 88.81 199 ASP A N 1
ATOM 1552 C CA . ASP A 1 199 ? 9.008 8.836 3.25 1 88.81 199 ASP A CA 1
ATOM 1553 C C . ASP A 1 199 ? 9.523 7.664 2.422 1 88.81 199 ASP A C 1
ATOM 1555 O O . ASP A 1 199 ? 9.172 6.512 2.678 1 88.81 199 ASP A O 1
ATOM 1559 N N . TRP A 1 200 ? 10.406 7.941 1.542 1 90.62 200 TRP A N 1
ATOM 1560 C CA . TRP A 1 200 ? 11.008 6.918 0.688 1 90.62 200 TRP A CA 1
ATOM 1561 C C . TRP A 1 200 ? 12.234 6.301 1.352 1 90.62 200 TRP A C 1
ATOM 1563 O O . TRP A 1 200 ? 12.578 5.148 1.077 1 90.62 200 TRP A O 1
ATOM 1573 N N . SER A 1 201 ? 13 7.059 2.021 1 82.81 201 SER A N 1
ATOM 1574 C CA . SER A 1 201 ? 14.195 6.668 2.76 1 82.81 201 SER A CA 1
ATOM 1575 C C . SER A 1 201 ? 14.578 7.727 3.789 1 82.81 201 SER A C 1
ATOM 1577 O O . SER A 1 201 ? 14.094 8.859 3.732 1 82.81 201 SER A O 1
ATOM 1579 N N . GLU A 1 202 ? 15.43 7.27 4.691 1 76 202 GLU A N 1
ATOM 1580 C CA . GLU A 1 202 ? 15.922 8.242 5.664 1 76 202 GLU A CA 1
ATOM 1581 C C . GLU A 1 202 ? 16.641 9.398 4.973 1 76 202 GLU A C 1
ATOM 1583 O O . GLU A 1 202 ? 16.453 10.555 5.348 1 76 202 GLU A O 1
ATOM 1588 N N . GLU A 1 203 ? 17.328 9.117 3.973 1 78.81 203 GLU A N 1
ATOM 1589 C CA . GLU A 1 203 ? 18.078 10.125 3.238 1 78.81 203 GLU A CA 1
ATOM 1590 C C . GLU A 1 203 ? 17.141 11.094 2.516 1 78.81 203 GLU A C 1
ATOM 1592 O O . GLU A 1 203 ? 17.328 12.312 2.594 1 78.81 203 GLU A O 1
ATOM 1597 N N . SER A 1 204 ? 16.234 10.531 1.846 1 84.88 204 SER A N 1
ATOM 1598 C CA . SER A 1 204 ? 15.305 11.383 1.104 1 84.88 204 SER A CA 1
ATOM 1599 C C . SER A 1 204 ? 14.453 12.227 2.047 1 84.88 204 SER A C 1
ATOM 1601 O O . SER A 1 204 ? 14.18 13.398 1.764 1 84.88 204 SER A O 1
ATOM 1603 N N . LYS A 1 205 ? 14.078 11.617 3.109 1 84.31 205 LYS A N 1
ATOM 1604 C CA . LYS A 1 205 ? 13.273 12.352 4.082 1 84.31 205 LYS A CA 1
ATOM 1605 C C . LYS A 1 205 ? 14.07 13.492 4.703 1 84.31 205 LYS A C 1
ATOM 1607 O O . LYS A 1 205 ? 13.562 14.609 4.836 1 84.31 205 LYS A O 1
ATOM 1612 N N . HIS A 1 206 ? 15.297 13.172 5.031 1 82.19 206 HIS A N 1
ATOM 1613 C CA . HIS A 1 206 ? 16.172 14.195 5.605 1 82.19 206 HIS A CA 1
ATOM 1614 C C . HIS A 1 206 ? 16.375 15.352 4.633 1 82.19 206 HIS A C 1
ATOM 1616 O O . HIS A 1 206 ? 16.297 16.516 5.02 1 82.19 206 HIS A O 1
ATOM 1622 N N . TYR A 1 207 ? 16.594 15.023 3.471 1 84.88 207 TYR A N 1
ATOM 1623 C CA . TYR A 1 207 ? 16.781 16.047 2.455 1 84.88 207 TYR A CA 1
ATOM 1624 C C . TYR A 1 207 ? 15.539 16.922 2.305 1 84.88 207 TYR A C 1
ATOM 1626 O O . TYR A 1 207 ? 15.625 18.141 2.299 1 84.88 207 TYR A O 1
ATOM 1634 N N . GLN A 1 208 ? 14.391 16.281 2.188 1 85.19 208 GLN A N 1
ATOM 1635 C CA . GLN A 1 208 ? 13.125 17 2.037 1 85.19 208 GLN A CA 1
ATOM 1636 C C . GLN A 1 208 ? 12.883 17.938 3.213 1 85.19 208 GLN A C 1
ATOM 1638 O O . GLN A 1 208 ? 12.5 19.094 3.02 1 85.19 208 GLN A O 1
ATOM 1643 N N . LYS A 1 209 ? 13.172 17.438 4.367 1 83.31 209 LYS A N 1
ATOM 1644 C CA . LYS A 1 209 ? 12.953 18.234 5.578 1 83.31 209 LYS A CA 1
ATOM 1645 C C . LYS A 1 209 ? 13.914 19.406 5.648 1 83.31 209 LYS A C 1
ATOM 1647 O O . LYS A 1 209 ? 13.562 20.469 6.164 1 83.31 209 LYS A O 1
ATOM 1652 N N . SER A 1 210 ? 15.078 19.203 5.145 1 82.69 210 SER A N 1
ATOM 1653 C CA . SER A 1 210 ? 16.078 20.266 5.176 1 82.69 210 SER A CA 1
ATOM 1654 C C . SER A 1 210 ? 15.688 21.438 4.285 1 82.69 210 SER A C 1
ATOM 1656 O O . SER A 1 210 ? 16.156 22.562 4.477 1 82.69 210 SER A O 1
ATOM 1658 N N . MET A 1 211 ? 14.828 21.172 3.359 1 79.75 211 MET A N 1
ATOM 1659 C CA . MET A 1 211 ? 14.422 22.203 2.41 1 79.75 211 MET A CA 1
ATOM 1660 C C . MET A 1 211 ? 13.227 22.984 2.934 1 79.75 211 MET A C 1
ATOM 1662 O O . MET A 1 211 ? 12.844 24 2.359 1 79.75 211 MET A O 1
ATOM 1666 N N . ILE A 1 212 ? 12.617 22.438 3.918 1 79.25 212 ILE A N 1
ATOM 1667 C CA . ILE A 1 212 ? 11.383 23.031 4.43 1 79.25 212 ILE A CA 1
ATOM 1668 C C . ILE A 1 212 ? 11.711 24.047 5.516 1 79.25 212 ILE A C 1
ATOM 1670 O O . ILE A 1 212 ? 12.375 23.719 6.504 1 79.25 212 ILE A O 1
ATOM 1674 N N . SER A 1 213 ? 11.398 25.25 5.254 1 76.5 213 SER A N 1
ATOM 1675 C CA . SER A 1 213 ? 11.492 26.312 6.254 1 76.5 213 SER A CA 1
ATOM 1676 C C . SER A 1 213 ? 10.227 26.375 7.105 1 76.5 213 SER A C 1
ATOM 1678 O O . SER A 1 213 ? 9.18 25.875 6.703 1 76.5 213 SER A O 1
ATOM 1680 N N . PRO A 1 214 ? 10.312 26.844 8.289 1 66.56 214 PRO A N 1
ATOM 1681 C CA . PRO A 1 214 ? 9.172 26.906 9.211 1 66.56 214 PRO A CA 1
ATOM 1682 C C . PRO A 1 214 ? 7.934 27.531 8.562 1 66.56 214 PRO A C 1
ATOM 1684 O O . PRO A 1 214 ? 6.809 27.266 9 1 66.56 214 PRO A O 1
ATOM 1687 N N . ARG A 1 215 ? 8.039 28.297 7.566 1 71.31 215 ARG A N 1
ATOM 1688 C CA . ARG A 1 215 ? 6.898 28.984 6.977 1 71.31 215 ARG A CA 1
ATOM 1689 C C . ARG A 1 215 ? 6.285 28.172 5.844 1 71.31 215 ARG A C 1
ATOM 1691 O O . ARG A 1 215 ? 5.246 28.531 5.297 1 71.31 215 ARG A O 1
ATOM 1698 N N . VAL A 1 216 ? 6.898 27.031 5.543 1 76 216 VAL A N 1
ATOM 1699 C CA . VAL A 1 216 ? 6.434 26.25 4.41 1 76 216 VAL A CA 1
ATOM 1700 C C . VAL A 1 216 ? 5.301 25.328 4.859 1 76 216 VAL A C 1
ATOM 1702 O O . VAL A 1 216 ? 5.402 24.656 5.895 1 76 216 VAL A O 1
ATOM 1705 N N . ASP A 1 217 ? 4.238 25.453 4.125 1 81.94 217 ASP A N 1
ATOM 1706 C CA . ASP A 1 217 ? 3.133 24.516 4.305 1 81.94 217 ASP A CA 1
ATOM 1707 C C . ASP A 1 217 ? 3.488 23.125 3.756 1 81.94 217 ASP A C 1
ATOM 1709 O O . ASP A 1 217 ? 3.824 22.984 2.576 1 81.94 217 ASP A O 1
ATOM 1713 N N . TYR A 1 218 ? 3.514 22.172 4.629 1 85.31 218 TYR A N 1
ATOM 1714 C CA . TYR A 1 218 ? 3.863 20.828 4.145 1 85.31 218 TYR A CA 1
ATOM 1715 C C . TYR A 1 218 ? 2.961 19.766 4.758 1 85.31 218 TYR A C 1
ATOM 1717 O O . TYR A 1 218 ? 2.332 20.016 5.793 1 85.31 218 TYR A O 1
ATOM 1725 N N . LEU A 1 219 ? 2.863 18.641 4 1 88.56 219 LEU A N 1
ATOM 1726 C CA . LEU A 1 219 ? 2.18 17.422 4.418 1 88.56 219 LEU A CA 1
ATOM 1727 C C . LEU A 1 219 ? 3.096 16.219 4.277 1 88.56 219 LEU A C 1
ATOM 1729 O O . LEU A 1 219 ? 3.992 16.203 3.428 1 88.56 219 LEU A O 1
ATOM 1733 N N . GLU A 1 220 ? 2.922 15.289 5.191 1 89.88 220 GLU A N 1
ATOM 1734 C CA . GLU A 1 220 ? 3.549 13.977 5.027 1 89.88 220 GLU A CA 1
ATOM 1735 C C . GLU A 1 220 ? 2.514 12.906 4.703 1 89.88 220 GLU A C 1
ATOM 1737 O O . GLU A 1 220 ? 1.61 12.648 5.504 1 89.88 220 GLU A O 1
ATOM 1742 N N . LEU A 1 221 ? 2.631 12.383 3.506 1 94 221 LEU A N 1
ATOM 1743 C CA . LEU A 1 221 ? 1.62 11.453 3.018 1 94 221 LEU A CA 1
ATOM 1744 C C . LEU A 1 221 ? 2.27 10.18 2.479 1 94 221 LEU A C 1
ATOM 1746 O O . LEU A 1 221 ? 3.414 10.211 2.021 1 94 221 LEU A O 1
ATOM 1750 N N . PRO A 1 222 ? 1.466 9.047 2.564 1 93.31 222 PRO A N 1
ATOM 1751 C CA . PRO A 1 222 ? 1.938 7.863 1.843 1 93.31 222 PRO A CA 1
ATOM 1752 C C . PRO A 1 222 ? 2.033 8.086 0.336 1 93.31 222 PRO A C 1
ATOM 1754 O O . PRO A 1 222 ? 1.405 9.008 -0.194 1 93.31 222 PRO A O 1
ATOM 1757 N N . PRO A 1 223 ? 2.742 7.25 -0.335 1 94.44 223 PRO A N 1
ATOM 1758 C CA . PRO A 1 223 ? 3.012 7.457 -1.76 1 94.44 223 PRO A CA 1
ATOM 1759 C C . PRO A 1 223 ? 1.737 7.578 -2.59 1 94.44 223 PRO A C 1
ATOM 1761 O O . PRO A 1 223 ? 1.59 8.523 -3.369 1 94.44 223 PRO A O 1
ATOM 1764 N N . ALA A 1 224 ? 0.824 6.703 -2.406 1 93.19 224 ALA A N 1
ATOM 1765 C CA . ALA A 1 224 ? -0.385 6.715 -3.227 1 93.19 224 ALA A CA 1
ATOM 1766 C C . ALA A 1 224 ? -1.238 7.945 -2.928 1 93.19 224 ALA A C 1
ATOM 1768 O O . ALA A 1 224 ? -1.864 8.508 -3.83 1 93.19 224 ALA A O 1
ATOM 1769 N N . THR A 1 225 ? -1.287 8.336 -1.69 1 94.25 225 THR A N 1
ATOM 1770 C CA . THR A 1 225 ? -2.025 9.531 -1.3 1 94.25 225 THR A CA 1
ATOM 1771 C C . THR A 1 225 ? -1.386 10.781 -1.896 1 94.25 225 THR A C 1
ATOM 1773 O O . THR A 1 225 ? -2.086 11.672 -2.383 1 94.25 225 THR A O 1
ATOM 1776 N N . ALA A 1 226 ? -0.092 10.781 -1.818 1 95.62 226 ALA A N 1
ATOM 1777 C CA . ALA A 1 226 ? 0.648 11.914 -2.371 1 95.62 226 ALA A CA 1
ATOM 1778 C C . ALA A 1 226 ? 0.388 12.062 -3.867 1 95.62 226 ALA A C 1
ATOM 1780 O O . ALA A 1 226 ? 0.159 13.172 -4.355 1 95.62 226 ALA A O 1
ATOM 1781 N N . LEU A 1 227 ? 0.398 10.953 -4.539 1 94.94 227 LEU A N 1
ATOM 1782 C CA . LEU A 1 227 ? 0.143 10.977 -5.973 1 94.94 227 LEU A CA 1
ATOM 1783 C C . LEU A 1 227 ? -1.258 11.5 -6.27 1 94.94 227 LEU A C 1
ATOM 1785 O O . LEU A 1 227 ? -1.429 12.383 -7.113 1 94.94 227 LEU A O 1
ATOM 1789 N N . ASP A 1 228 ? -2.205 11 -5.57 1 93.19 228 ASP A N 1
ATOM 1790 C CA . ASP A 1 228 ? -3.584 11.453 -5.746 1 93.19 228 ASP A CA 1
ATOM 1791 C C . ASP A 1 228 ? -3.711 12.953 -5.488 1 93.19 228 ASP A C 1
ATOM 1793 O O . ASP A 1 228 ? -4.418 13.656 -6.215 1 93.19 228 ASP A O 1
ATOM 1797 N N . PHE A 1 229 ? -3.045 13.305 -4.473 1 92.44 229 PHE A N 1
ATOM 1798 C CA . PHE A 1 229 ? -3.102 14.703 -4.062 1 92.44 229 PHE A CA 1
ATOM 1799 C C . PHE A 1 229 ? -2.582 15.617 -5.164 1 92.44 229 PHE A C 1
ATOM 1801 O O . PHE A 1 229 ? -3.234 16.594 -5.523 1 92.44 229 PHE A O 1
ATOM 1808 N N . VAL A 1 230 ? -1.48 15.312 -5.734 1 93.62 230 VAL A N 1
ATOM 1809 C CA . VAL A 1 230 ? -0.863 16.156 -6.746 1 93.62 230 VAL A CA 1
ATOM 1810 C C . VAL A 1 230 ? -1.697 16.125 -8.023 1 93.62 230 VAL A C 1
ATOM 1812 O O . VAL A 1 230 ? -1.799 17.125 -8.734 1 93.62 230 VAL A O 1
ATOM 1815 N N . LEU A 1 231 ? -2.344 15 -8.266 1 91.81 231 LEU A N 1
ATOM 1816 C CA . LEU A 1 231 ? -3.139 14.852 -9.484 1 91.81 231 LEU A CA 1
ATOM 1817 C C . LEU A 1 231 ? -4.445 15.633 -9.375 1 91.81 231 LEU A C 1
ATOM 1819 O O . LEU A 1 231 ? -4.93 16.188 -10.367 1 91.81 231 LEU A O 1
ATOM 1823 N N . ALA A 1 232 ? -5.027 15.695 -8.266 1 86.38 232 ALA A N 1
ATOM 1824 C CA . ALA A 1 232 ? -6.395 16.188 -8.133 1 86.38 232 ALA A CA 1
ATOM 1825 C C . ALA A 1 232 ? -6.418 17.594 -7.527 1 86.38 232 ALA A C 1
ATOM 1827 O O . ALA A 1 232 ? -7.363 18.344 -7.746 1 86.38 232 ALA A O 1
ATOM 1828 N N . TYR A 1 233 ? -5.527 17.875 -6.824 1 81.5 233 TYR A N 1
ATOM 1829 C CA . TYR A 1 233 ? -5.555 19.156 -6.109 1 81.5 233 TYR A CA 1
ATOM 1830 C C . TYR A 1 233 ? -4.336 20 -6.457 1 81.5 233 TYR A C 1
ATOM 1832 O O . TYR A 1 233 ? -4.125 20.344 -7.621 1 81.5 233 TYR A O 1
ATOM 1840 N N . ASN A 1 234 ? -3.441 20.219 -5.625 1 81.81 234 ASN A N 1
ATOM 1841 C CA . ASN A 1 234 ? -2.215 21 -5.805 1 81.81 234 ASN A CA 1
ATOM 1842 C C . ASN A 1 234 ? -1.054 20.391 -5.02 1 81.81 234 ASN A C 1
ATOM 1844 O O . ASN A 1 234 ? -1.185 19.312 -4.445 1 81.81 234 ASN A O 1
ATOM 1848 N N . GLY A 1 235 ? 0.037 21.016 -5.316 1 91.44 235 GLY A N 1
ATOM 1849 C CA . GLY A 1 235 ? 1.2 20.625 -4.535 1 91.44 235 GLY A CA 1
ATOM 1850 C C . GLY A 1 235 ? 2.348 20.125 -5.391 1 91.44 235 GLY A C 1
ATOM 1851 O O . GLY A 1 235 ? 2.207 19.984 -6.605 1 91.44 235 GLY A O 1
ATOM 1852 N N . ILE A 1 236 ? 3.449 20 -4.691 1 94.38 236 ILE A N 1
ATOM 1853 C CA . ILE A 1 236 ? 4.684 19.484 -5.27 1 94.38 236 ILE A CA 1
ATOM 1854 C C . ILE A 1 236 ? 5.223 18.344 -4.398 1 94.38 236 ILE A C 1
ATOM 1856 O O . ILE A 1 236 ? 5.172 18.422 -3.168 1 94.38 236 ILE A O 1
ATOM 1860 N N . THR A 1 237 ? 5.594 17.281 -5.004 1 95.56 237 THR A N 1
ATOM 1861 C CA . THR A 1 237 ? 6.055 16.141 -4.23 1 95.56 237 THR A CA 1
ATOM 1862 C C . THR A 1 237 ? 7.164 15.391 -4.969 1 95.56 237 THR A C 1
ATOM 1864 O O . THR A 1 237 ? 7.34 15.57 -6.176 1 95.56 237 THR A O 1
ATOM 1867 N N . LEU A 1 238 ? 7.984 14.672 -4.195 1 95.12 238 LEU A N 1
ATOM 1868 C CA . LEU A 1 238 ? 8.984 13.75 -4.723 1 95.12 238 LEU A CA 1
ATOM 1869 C C . LEU A 1 238 ? 8.414 12.336 -4.836 1 95.12 238 LEU A C 1
ATOM 1871 O O . LEU A 1 238 ? 8.055 11.727 -3.824 1 95.12 238 LEU A O 1
ATOM 1875 N N . LEU A 1 239 ? 8.305 11.82 -6.07 1 97.12 239 LEU A N 1
ATOM 1876 C CA . LEU A 1 239 ? 7.828 10.469 -6.305 1 97.12 239 LEU A CA 1
ATOM 1877 C C . LEU A 1 239 ? 8.836 9.664 -7.121 1 97.12 239 LEU A C 1
ATOM 1879 O O . LEU A 1 239 ? 9.727 10.242 -7.75 1 97.12 239 LEU A O 1
ATOM 1883 N N . THR A 1 240 ? 8.75 8.297 -7.055 1 96.69 240 THR A N 1
ATOM 1884 C CA . THR A 1 240 ? 9.641 7.48 -7.871 1 96.69 240 THR A CA 1
ATOM 1885 C C . THR A 1 240 ? 9.281 7.598 -9.352 1 96.69 240 THR A C 1
ATOM 1887 O O . THR A 1 240 ? 8.102 7.688 -9.703 1 96.69 240 THR A O 1
ATOM 1890 N N . GLU A 1 241 ? 10.258 7.559 -10.172 1 95.88 241 GLU A N 1
ATOM 1891 C CA . GLU A 1 241 ? 10.062 7.699 -11.617 1 95.88 241 GLU A CA 1
ATOM 1892 C C . GLU A 1 241 ? 9.109 6.629 -12.148 1 95.88 241 GLU A C 1
ATOM 1894 O O . GLU A 1 241 ? 8.195 6.93 -12.914 1 95.88 241 GLU A O 1
ATOM 1899 N N . PRO A 1 242 ? 9.242 5.398 -11.734 1 93.62 242 PRO A N 1
ATOM 1900 C CA . PRO A 1 242 ? 8.328 4.383 -12.266 1 93.62 242 PRO A CA 1
ATOM 1901 C C . PRO A 1 242 ? 6.871 4.668 -11.93 1 93.62 242 PRO A C 1
ATOM 1903 O O . PRO A 1 242 ? 5.973 4.316 -12.695 1 93.62 242 PRO A O 1
ATOM 1906 N N . MET A 1 243 ? 6.625 5.277 -10.844 1 93.62 243 MET A N 1
ATOM 1907 C CA . MET A 1 243 ? 5.266 5.562 -10.406 1 93.62 243 MET A CA 1
ATOM 1908 C C . MET A 1 243 ? 4.602 6.59 -11.312 1 93.62 243 MET A C 1
ATOM 1910 O O . MET A 1 243 ? 3.373 6.633 -11.414 1 93.62 243 MET A O 1
ATOM 1914 N N . VAL A 1 244 ? 5.445 7.445 -11.961 1 96.25 244 VAL A N 1
ATOM 1915 C CA . VAL A 1 244 ? 4.812 8.602 -12.594 1 96.25 244 VAL A CA 1
ATOM 1916 C C . VAL A 1 244 ? 5.184 8.648 -14.07 1 96.25 244 VAL A C 1
ATOM 1918 O O . VAL A 1 244 ? 4.77 9.562 -14.789 1 96.25 244 VAL A O 1
ATOM 1921 N N . SER A 1 245 ? 5.891 7.672 -14.594 1 95.12 245 SER A N 1
ATOM 1922 C CA . SER A 1 245 ? 6.398 7.695 -15.961 1 95.12 245 SER A CA 1
ATOM 1923 C C . SER A 1 245 ? 5.27 7.891 -16.969 1 95.12 245 SER A C 1
ATOM 1925 O O . SER A 1 245 ? 5.344 8.766 -17.828 1 95.12 245 SER A O 1
ATOM 1927 N N . ASP A 1 246 ? 4.234 7.121 -16.812 1 90.56 246 ASP A N 1
ATOM 1928 C CA . ASP A 1 246 ? 3.115 7.211 -17.75 1 90.56 246 ASP A CA 1
ATOM 1929 C C . ASP A 1 246 ? 2.406 8.555 -17.641 1 90.56 246 ASP A C 1
ATOM 1931 O O . ASP A 1 246 ? 1.975 9.125 -18.641 1 90.56 246 ASP A O 1
ATOM 1935 N N . LEU A 1 247 ? 2.307 9.023 -16.453 1 94.06 247 LEU A N 1
ATOM 1936 C CA . LEU A 1 247 ? 1.615 10.289 -16.203 1 94.06 247 LEU A CA 1
ATOM 1937 C C . LEU A 1 247 ? 2.396 11.461 -16.766 1 94.06 247 LEU A C 1
ATOM 1939 O O . LEU A 1 247 ? 1.805 12.445 -17.219 1 94.06 247 LEU A O 1
ATOM 1943 N N . LEU A 1 248 ? 3.709 11.328 -16.766 1 96.44 248 LEU A N 1
ATOM 1944 C CA . LEU A 1 248 ? 4.562 12.344 -17.375 1 96.44 248 LEU A CA 1
ATOM 1945 C C . LEU A 1 248 ? 4.445 12.32 -18.891 1 96.44 248 LEU A C 1
ATOM 1947 O O . LEU A 1 248 ? 4.34 13.367 -19.531 1 96.44 248 LEU A O 1
ATOM 1951 N N . GLU A 1 249 ? 4.359 11.148 -19.422 1 94.81 249 GLU A N 1
ATOM 1952 C CA . GLU A 1 249 ? 4.23 10.984 -20.859 1 94.81 249 GLU A CA 1
ATOM 1953 C C . GLU A 1 249 ? 2.889 11.508 -21.359 1 94.81 249 GLU A C 1
ATOM 1955 O O . GLU A 1 249 ? 2.811 12.109 -22.438 1 94.81 249 GLU A O 1
ATOM 1960 N N . GLU A 1 250 ? 1.892 11.312 -20.547 1 93.38 250 GLU A N 1
ATOM 1961 C CA . GLU A 1 250 ? 0.541 11.727 -20.906 1 93.38 250 GLU A CA 1
ATOM 1962 C C . GLU A 1 250 ? 0.293 13.188 -20.547 1 93.38 250 GLU A C 1
ATOM 1964 O O . GLU A 1 250 ? -0.816 13.695 -20.719 1 93.38 250 GLU A O 1
ATOM 1969 N N . LYS A 1 251 ? 1.269 13.82 -19.922 1 94.69 251 LYS A N 1
ATOM 1970 C CA . LYS A 1 251 ? 1.232 15.234 -19.547 1 94.69 251 LYS A CA 1
ATOM 1971 C C . LYS A 1 251 ? 0.173 15.492 -18.484 1 94.69 251 LYS A C 1
ATOM 1973 O O . LYS A 1 251 ? -0.427 16.578 -18.453 1 94.69 251 LYS A O 1
ATOM 1978 N N . LYS A 1 252 ? -0.063 14.484 -17.75 1 94.19 252 LYS A N 1
ATOM 1979 C CA . LYS A 1 252 ? -0.941 14.648 -16.594 1 94.19 252 LYS A CA 1
ATOM 1980 C C . LYS A 1 252 ? -0.172 15.18 -15.383 1 94.19 252 LYS A C 1
ATOM 1982 O O . LYS A 1 252 ? -0.771 15.695 -14.438 1 94.19 252 LYS A O 1
ATOM 1987 N N . LEU A 1 253 ? 1.142 14.992 -15.422 1 96.38 253 LEU A N 1
ATOM 1988 C CA . LEU A 1 253 ? 2.092 15.57 -14.477 1 96.38 253 LEU A CA 1
ATOM 1989 C C . LEU A 1 253 ? 3.26 16.219 -15.211 1 96.38 253 LEU A C 1
ATOM 1991 O O . LEU A 1 253 ? 3.525 15.898 -16.375 1 96.38 253 LEU A O 1
ATOM 1995 N N . VAL A 1 254 ? 3.91 17.141 -14.523 1 95.56 254 VAL A N 1
ATOM 1996 C CA . VAL A 1 254 ? 5.113 17.766 -15.055 1 95.56 254 VAL A CA 1
ATOM 1997 C C . VAL A 1 254 ? 6.27 17.578 -14.078 1 95.56 254 VAL A C 1
ATOM 1999 O O . VAL A 1 254 ? 6.094 17.688 -12.859 1 95.56 254 VAL A O 1
ATOM 2002 N N . GLN A 1 255 ? 7.363 17.203 -14.656 1 95.12 255 GLN A N 1
ATOM 2003 C CA . GLN A 1 255 ? 8.562 17.078 -13.844 1 95.12 255 GLN A CA 1
ATOM 2004 C C . GLN A 1 255 ? 9.258 18.422 -13.664 1 95.12 255 GLN A C 1
ATOM 2006 O O . GLN A 1 255 ? 9.477 19.141 -14.641 1 95.12 255 GLN A O 1
ATOM 2011 N N . LEU A 1 256 ? 9.531 18.766 -12.406 1 93.12 256 LEU A N 1
ATOM 2012 C CA . LEU A 1 256 ? 10.297 19.969 -12.078 1 93.12 256 LEU A CA 1
ATOM 2013 C C . LEU A 1 256 ? 11.773 19.625 -11.891 1 93.12 256 LEU A C 1
ATOM 2015 O O . LEU A 1 256 ? 12.109 18.656 -11.195 1 93.12 256 LEU A O 1
ATOM 2019 N N . GLN A 1 257 ? 12.625 20.359 -12.531 1 89.81 257 GLN A N 1
ATOM 2020 C CA . GLN A 1 257 ? 14.047 20.062 -12.484 1 89.81 257 GLN A CA 1
ATOM 2021 C C . GLN A 1 257 ? 14.859 21.297 -12.078 1 89.81 257 GLN A C 1
ATOM 2023 O O . GLN A 1 257 ? 15.586 21.859 -12.898 1 89.81 257 GLN A O 1
ATOM 2028 N N . PRO A 1 258 ? 14.727 21.547 -10.836 1 87.62 258 PRO A N 1
ATOM 2029 C CA . PRO A 1 258 ? 15.609 22.641 -10.406 1 87.62 258 PRO A CA 1
ATOM 2030 C C . PRO A 1 258 ? 17.094 22.297 -10.547 1 87.62 258 PRO A C 1
ATOM 2032 O O . PRO A 1 258 ? 17.469 21.125 -10.445 1 87.62 258 PRO A O 1
ATOM 2035 N N . ALA A 1 259 ? 17.953 23.328 -10.688 1 81.44 259 ALA A N 1
ATOM 2036 C CA . ALA A 1 259 ? 19.359 23.141 -11 1 81.44 259 ALA A CA 1
ATOM 2037 C C . ALA A 1 259 ? 20.109 22.531 -9.82 1 81.44 259 ALA A C 1
ATOM 2039 O O . ALA A 1 259 ? 21.094 21.812 -10.008 1 81.44 259 ALA A O 1
ATOM 2040 N N . ASP A 1 260 ? 19.578 22.672 -8.648 1 87.38 260 ASP A N 1
ATOM 2041 C CA . ASP A 1 260 ? 20.344 22.25 -7.469 1 87.38 260 ASP A CA 1
ATOM 2042 C C . ASP A 1 260 ? 19.766 20.984 -6.863 1 87.38 260 ASP A C 1
ATOM 2044 O O . ASP A 1 260 ? 20.141 20.578 -5.762 1 87.38 260 ASP A O 1
ATOM 2048 N N . LEU A 1 261 ? 18.844 20.391 -7.531 1 86.19 261 LEU A N 1
ATOM 2049 C CA . LEU A 1 261 ? 18.297 19.125 -7.023 1 86.19 261 LEU A CA 1
ATOM 2050 C C . LEU A 1 261 ? 19.297 18 -7.207 1 86.19 261 LEU A C 1
ATOM 2052 O O . LEU A 1 261 ? 19.656 17.656 -8.336 1 86.19 261 LEU A O 1
ATOM 2056 N N . PRO A 1 262 ? 19.766 17.422 -6.113 1 87.94 262 PRO A N 1
ATOM 2057 C CA . PRO A 1 262 ? 20.656 16.266 -6.273 1 87.94 262 PRO A CA 1
ATOM 2058 C C . PRO A 1 262 ? 19.922 15.031 -6.785 1 87.94 262 PRO A C 1
ATOM 2060 O O . PRO A 1 262 ? 18.688 14.977 -6.75 1 87.94 262 PRO A O 1
ATOM 2063 N N . ALA A 1 263 ? 20.781 14.164 -7.316 1 90.12 263 ALA A N 1
ATOM 2064 C CA . ALA A 1 263 ? 20.203 12.875 -7.684 1 90.12 263 ALA A CA 1
ATOM 2065 C C . ALA A 1 263 ? 19.734 12.117 -6.445 1 90.12 263 ALA A C 1
ATOM 2067 O O . ALA A 1 263 ? 20.562 11.719 -5.613 1 90.12 263 ALA A O 1
ATOM 2068 N N . LEU A 1 264 ? 18.391 12.047 -6.324 1 92 264 LEU A N 1
ATOM 2069 C CA . LEU A 1 264 ? 17.812 11.297 -5.219 1 92 264 LEU A CA 1
ATOM 2070 C C . LEU A 1 264 ? 17.25 9.961 -5.703 1 92 264 LEU A C 1
ATOM 2072 O O . LEU A 1 264 ? 16.797 9.844 -6.848 1 92 264 LEU A O 1
ATOM 2076 N N . TYR A 1 265 ? 17.375 8.969 -4.844 1 94.38 265 TYR A N 1
ATOM 2077 C CA . TYR A 1 265 ? 16.859 7.648 -5.203 1 94.38 265 TYR A CA 1
ATOM 2078 C C . TYR A 1 265 ? 16.328 6.918 -3.98 1 94.38 265 TYR A C 1
ATOM 2080 O O . TYR A 1 265 ? 16.672 7.258 -2.844 1 94.38 265 TYR A O 1
ATOM 2088 N N . ARG A 1 266 ? 15.43 6.035 -4.234 1 94.62 266 ARG A N 1
ATOM 2089 C CA . ARG A 1 266 ? 15.094 4.977 -3.291 1 94.62 266 ARG A CA 1
ATOM 2090 C C . ARG A 1 266 ? 15.867 3.699 -3.602 1 94.62 266 ARG A C 1
ATOM 2092 O O . ARG A 1 266 ? 15.859 3.219 -4.738 1 94.62 266 ARG A O 1
ATOM 2099 N N . GLU A 1 267 ? 16.562 3.219 -2.615 1 95.25 267 GLU A N 1
ATOM 2100 C CA . GLU A 1 267 ? 17.297 1.976 -2.799 1 95.25 267 GLU A CA 1
ATOM 2101 C C . GLU A 1 267 ? 16.531 0.784 -2.238 1 95.25 267 GLU A C 1
ATOM 2103 O O . GLU A 1 267 ? 16.172 0.77 -1.058 1 95.25 267 GLU A O 1
ATOM 2108 N N . ILE A 1 268 ? 16.266 -0.193 -3.096 1 96.56 268 ILE A N 1
ATOM 2109 C CA . ILE A 1 268 ? 15.531 -1.39 -2.707 1 96.56 268 ILE A CA 1
ATOM 2110 C C . ILE A 1 268 ? 16.453 -2.605 -2.76 1 96.56 268 ILE A C 1
ATOM 2112 O O . ILE A 1 268 ? 17.25 -2.742 -3.684 1 96.56 268 ILE A O 1
ATOM 2116 N N . ALA A 1 269 ? 16.328 -3.441 -1.736 1 97 269 ALA A N 1
ATOM 2117 C CA . ALA A 1 269 ? 17.094 -4.684 -1.694 1 97 269 ALA A CA 1
ATOM 2118 C C . ALA A 1 269 ? 16.156 -5.895 -1.602 1 97 269 ALA A C 1
ATOM 2120 O O . ALA A 1 269 ? 15.172 -5.871 -0.871 1 97 269 ALA A O 1
ATOM 2121 N N . LEU A 1 270 ? 16.422 -6.855 -2.475 1 97.75 270 LEU A N 1
ATOM 2122 C CA . LEU A 1 270 ? 15.898 -8.195 -2.217 1 97.75 270 LEU A CA 1
ATOM 2123 C C . LEU A 1 270 ? 16.766 -8.922 -1.198 1 97.75 270 LEU A C 1
ATOM 2125 O O . LEU A 1 270 ? 17.969 -9.109 -1.416 1 97.75 270 LEU A O 1
ATOM 2129 N N . VAL A 1 271 ? 16.125 -9.352 -0.076 1 97.38 271 VAL A N 1
ATOM 2130 C CA . VAL A 1 271 ? 16.922 -9.852 1.034 1 97.38 271 VAL A CA 1
ATOM 2131 C C . VAL A 1 271 ? 16.453 -11.25 1.423 1 97.38 271 VAL A C 1
ATOM 2133 O O . VAL A 1 271 ? 15.344 -11.664 1.059 1 97.38 271 VAL A O 1
ATOM 2136 N N . SER A 1 272 ? 17.312 -11.938 2.15 1 95.56 272 SER A N 1
ATOM 2137 C CA . SER A 1 272 ? 17.031 -13.258 2.707 1 95.56 272 SER A CA 1
ATOM 2138 C C . SER A 1 272 ? 17.938 -13.555 3.908 1 95.56 272 SER A C 1
ATOM 2140 O O . SER A 1 272 ? 18.938 -12.867 4.125 1 95.56 272 SER A O 1
ATOM 2142 N N . LEU A 1 273 ? 17.484 -14.5 4.766 1 89.5 273 LEU A N 1
ATOM 2143 C CA . LEU A 1 273 ? 18.344 -14.969 5.848 1 89.5 273 LEU A CA 1
ATOM 2144 C C . LEU A 1 273 ? 19.406 -15.93 5.316 1 89.5 273 LEU A C 1
ATOM 2146 O O . LEU A 1 273 ? 20.391 -16.219 6.008 1 89.5 273 LEU A O 1
ATOM 2150 N N . GLU A 1 274 ? 19.203 -16.438 4.102 1 87.12 274 GLU A N 1
ATOM 2151 C CA . GLU A 1 274 ? 20.109 -17.375 3.453 1 87.12 274 GLU A CA 1
ATOM 2152 C C . GLU A 1 274 ? 20.812 -16.734 2.266 1 87.12 274 GLU A C 1
ATOM 2154 O O . GLU A 1 274 ? 20.344 -15.727 1.729 1 87.12 274 GLU A O 1
ATOM 2159 N N . THR A 1 275 ? 21.953 -17.359 1.951 1 90.75 275 THR A N 1
ATOM 2160 C CA . THR A 1 275 ? 22.609 -16.938 0.721 1 90.75 275 THR A CA 1
ATOM 2161 C C . THR A 1 275 ? 21.812 -17.391 -0.501 1 90.75 275 THR A C 1
ATOM 2163 O O . THR A 1 275 ? 20.984 -18.281 -0.41 1 90.75 275 THR A O 1
ATOM 2166 N N . GLU A 1 276 ? 22.031 -16.688 -1.574 1 91.69 276 GLU A N 1
ATOM 2167 C CA . GLU A 1 276 ? 21.328 -17.031 -2.803 1 91.69 276 GLU A CA 1
ATOM 2168 C C . GLU A 1 276 ? 21.5 -18.516 -3.154 1 91.69 276 GLU A C 1
ATOM 2170 O O . GLU A 1 276 ? 20.562 -19.172 -3.58 1 91.69 276 GLU A O 1
ATOM 2175 N N . GLN A 1 277 ? 22.688 -19.062 -2.955 1 88.69 277 GLN A N 1
ATOM 2176 C CA . GLN A 1 277 ? 23.016 -20.438 -3.311 1 88.69 277 GLN A CA 1
ATOM 2177 C C . GLN A 1 277 ? 22.219 -21.438 -2.48 1 88.69 277 GLN A C 1
ATOM 2179 O O . GLN A 1 277 ? 21.922 -22.547 -2.945 1 88.69 277 GLN A O 1
ATOM 2184 N N . SER A 1 278 ? 21.781 -21.031 -1.348 1 86.19 278 SER A N 1
ATOM 2185 C CA . SER A 1 278 ? 21.094 -21.938 -0.425 1 86.19 278 SER A CA 1
ATOM 2186 C C . SER A 1 278 ? 19.594 -21.844 -0.594 1 86.19 278 SER A C 1
ATOM 2188 O O . SER A 1 278 ? 18.844 -22.625 0.011 1 86.19 278 SER A O 1
ATOM 2190 N N . LEU A 1 279 ? 19.156 -20.984 -1.439 1 88 279 LEU A N 1
ATOM 2191 C CA . LEU A 1 279 ? 17.719 -20.859 -1.695 1 88 279 LEU A CA 1
ATOM 2192 C C . LEU A 1 279 ? 17.219 -22.062 -2.498 1 88 279 LEU A C 1
ATOM 2194 O O . LEU A 1 279 ? 17.984 -22.719 -3.197 1 88 279 LEU A O 1
ATOM 2198 N N . SER A 1 280 ? 15.906 -22.344 -2.334 1 85.44 280 SER A N 1
ATOM 2199 C CA . SER A 1 280 ? 15.289 -23.391 -3.156 1 85.44 280 SER A CA 1
ATOM 2200 C C . SER A 1 280 ? 15.422 -23.062 -4.641 1 85.44 280 SER A C 1
ATOM 2202 O O . SER A 1 280 ? 15.57 -21.906 -5.016 1 85.44 280 SER A O 1
ATOM 2204 N N . PRO A 1 281 ? 15.406 -24.047 -5.523 1 88 281 PRO A N 1
ATOM 2205 C CA . PRO A 1 281 ? 15.484 -23.797 -6.965 1 88 281 PRO A CA 1
ATOM 2206 C C . PRO A 1 281 ? 14.414 -22.812 -7.449 1 88 281 PRO A C 1
ATOM 2208 O O . PRO A 1 281 ? 14.711 -21.938 -8.258 1 88 281 PRO A O 1
ATOM 2211 N N . ALA A 1 282 ? 13.172 -22.906 -6.973 1 89.12 282 ALA A N 1
ATOM 2212 C CA . ALA A 1 282 ? 12.102 -21.984 -7.344 1 89.12 282 ALA A CA 1
ATOM 2213 C C . ALA A 1 282 ? 12.438 -20.547 -6.93 1 89.12 282 ALA A C 1
ATOM 2215 O O . ALA A 1 282 ? 12.195 -19.609 -7.684 1 89.12 282 ALA A O 1
ATOM 2216 N N . ALA A 1 283 ? 13.023 -20.422 -5.742 1 90.25 283 ALA A N 1
ATOM 2217 C CA . ALA A 1 283 ? 13.43 -19.109 -5.246 1 90.25 283 ALA A CA 1
ATOM 2218 C C . ALA A 1 283 ? 14.539 -18.516 -6.105 1 90.25 283 ALA A C 1
ATOM 2220 O O . ALA A 1 283 ? 14.547 -17.312 -6.379 1 90.25 283 ALA A O 1
ATOM 2221 N N . ARG A 1 284 ? 15.438 -19.344 -6.5 1 92.5 284 ARG A N 1
ATOM 2222 C CA . ARG A 1 284 ? 16.516 -18.875 -7.359 1 92.5 284 ARG A CA 1
ATOM 2223 C C . ARG A 1 284 ? 15.977 -18.438 -8.719 1 92.5 284 ARG A C 1
ATOM 2225 O O . ARG A 1 284 ? 16.469 -17.469 -9.305 1 92.5 284 ARG A O 1
ATOM 2232 N N . THR A 1 285 ? 15.023 -19.156 -9.203 1 93.25 285 THR A N 1
ATOM 2233 C CA . THR A 1 285 ? 14.367 -18.766 -10.445 1 93.25 285 THR A CA 1
ATOM 2234 C C . THR A 1 285 ? 13.734 -17.375 -10.297 1 93.25 285 THR A C 1
ATOM 2236 O O . THR A 1 285 ? 13.828 -16.547 -11.203 1 93.25 285 THR A O 1
ATOM 2239 N N . PHE A 1 286 ? 13.117 -17.156 -9.164 1 93.75 286 PHE A N 1
ATOM 2240 C CA . PHE A 1 286 ? 12.523 -15.852 -8.867 1 93.75 286 PHE A CA 1
ATOM 2241 C C . PHE A 1 286 ? 13.586 -14.758 -8.883 1 93.75 286 PHE A C 1
ATOM 2243 O O . PHE A 1 286 ? 13.398 -13.711 -9.5 1 93.75 286 PHE A O 1
ATOM 2250 N N . VAL A 1 287 ? 14.695 -14.969 -8.219 1 95.56 287 VAL A N 1
ATOM 2251 C CA . VAL A 1 287 ? 15.789 -14.016 -8.148 1 95.56 287 VAL A CA 1
ATOM 2252 C C . VAL A 1 287 ? 16.312 -13.703 -9.555 1 95.56 287 VAL A C 1
ATOM 2254 O O . VAL A 1 287 ? 16.531 -12.547 -9.898 1 95.56 287 VAL A O 1
ATOM 2257 N N . HIS A 1 288 ? 16.422 -14.695 -10.344 1 94.81 288 HIS A N 1
ATOM 2258 C CA . HIS A 1 288 ? 16.922 -14.539 -11.703 1 94.81 288 HIS A CA 1
ATOM 2259 C C . HIS A 1 288 ? 15.969 -13.711 -12.555 1 94.81 288 HIS A C 1
ATOM 2261 O O . HIS A 1 288 ? 16.406 -12.891 -13.367 1 94.81 288 HIS A O 1
ATOM 2267 N N . ALA A 1 289 ? 14.727 -13.93 -12.398 1 93.88 289 ALA A N 1
ATOM 2268 C CA . ALA A 1 289 ? 13.727 -13.18 -13.148 1 93.88 289 ALA A CA 1
ATOM 2269 C C . ALA A 1 289 ? 13.82 -11.688 -12.852 1 93.88 289 ALA A C 1
ATOM 2271 O O . ALA A 1 289 ? 13.695 -10.859 -13.758 1 93.88 289 ALA A O 1
ATOM 2272 N N . PHE A 1 290 ? 14.039 -11.359 -11.602 1 94 290 PHE A N 1
ATOM 2273 C CA . PHE A 1 290 ? 14.18 -9.953 -11.234 1 94 290 PHE A CA 1
ATOM 2274 C C . PHE A 1 290 ? 15.492 -9.383 -11.75 1 94 290 PHE A C 1
ATOM 2276 O O . PHE A 1 290 ? 15.539 -8.266 -12.258 1 94 290 PHE A O 1
ATOM 2283 N N . ARG A 1 291 ? 16.5 -10.141 -11.578 1 94.94 291 ARG A N 1
ATOM 2284 C CA . ARG A 1 291 ? 17.828 -9.703 -12.008 1 94.94 291 ARG A CA 1
ATOM 2285 C C . ARG A 1 291 ? 17.844 -9.406 -13.5 1 94.94 291 ARG A C 1
ATOM 2287 O O . ARG A 1 291 ? 18.484 -8.438 -13.938 1 94.94 291 ARG A O 1
ATOM 2294 N N . GLU A 1 292 ? 17.156 -10.109 -14.281 1 92.56 292 GLU A N 1
ATOM 2295 C CA . GLU A 1 292 ? 17.109 -9.938 -15.727 1 92.56 292 GLU A CA 1
ATOM 2296 C C . GLU A 1 292 ? 16.422 -8.633 -16.109 1 92.56 292 GLU A C 1
ATOM 2298 O O . GLU A 1 292 ? 16.672 -8.078 -17.188 1 92.56 292 GLU A O 1
ATOM 2303 N N . ARG A 1 293 ? 15.531 -8.156 -15.281 1 90.25 293 ARG A N 1
ATOM 2304 C CA . ARG A 1 293 ? 14.742 -6.965 -15.594 1 90.25 293 ARG A CA 1
ATOM 2305 C C . ARG A 1 293 ? 15.453 -5.703 -15.109 1 90.25 293 ARG A C 1
ATOM 2307 O O . ARG A 1 293 ? 15.047 -4.59 -15.453 1 90.25 293 ARG A O 1
ATOM 2314 N N . LEU A 1 294 ? 16.422 -5.91 -14.242 1 87.19 294 LEU A N 1
ATOM 2315 C CA . LEU A 1 294 ? 17.172 -4.766 -13.727 1 87.19 294 LEU A CA 1
ATOM 2316 C C . LEU A 1 294 ? 18.25 -4.328 -14.719 1 87.19 294 LEU A C 1
ATOM 2318 O O . LEU A 1 294 ? 18.531 -3.137 -14.844 1 87.19 294 LEU A O 1
ATOM 2322 N N . MET B 1 1 ? 7.762 38.094 34.375 1 62.53 1 MET B N 1
ATOM 2323 C CA . MET B 1 1 ? 7.41 38.688 33.094 1 62.53 1 MET B CA 1
ATOM 2324 C C . MET B 1 1 ? 6.141 38.062 32.531 1 62.53 1 MET B C 1
ATOM 2326 O O . MET B 1 1 ? 6.02 36.844 32.5 1 62.53 1 MET B O 1
ATOM 2330 N N . ASP B 1 2 ? 5.152 38.969 32.531 1 72.12 2 ASP B N 1
ATOM 2331 C CA . ASP B 1 2 ? 3.883 38.469 32.031 1 72.12 2 ASP B CA 1
ATOM 2332 C C . ASP B 1 2 ? 3.564 39 30.641 1 72.12 2 ASP B C 1
ATOM 2334 O O . ASP B 1 2 ? 4.141 40 30.203 1 72.12 2 ASP B O 1
ATOM 2338 N N . ILE B 1 3 ? 2.725 38.344 29.969 1 79.31 3 ILE B N 1
ATOM 2339 C CA . ILE B 1 3 ? 2.402 38.625 28.578 1 79.31 3 ILE B CA 1
ATOM 2340 C C . ILE B 1 3 ? 1.812 40.031 28.484 1 79.31 3 ILE B C 1
ATOM 2342 O O . ILE B 1 3 ? 2.006 40.719 27.484 1 79.31 3 ILE B O 1
ATOM 2346 N N . ASN B 1 4 ? 1.24 40.562 29.531 1 81.19 4 ASN B N 1
ATOM 2347 C CA . ASN B 1 4 ? 0.646 41.906 29.547 1 81.19 4 ASN B CA 1
ATOM 2348 C C . ASN B 1 4 ? 1.713 43 29.547 1 81.19 4 ASN B C 1
ATOM 2350 O O . ASN B 1 4 ? 1.53 44.062 28.953 1 81.19 4 ASN B O 1
ATOM 2354 N N . GLN B 1 5 ? 2.842 42.688 30.156 1 85.88 5 GLN B N 1
ATOM 2355 C CA . GLN B 1 5 ? 3.967 43.625 30.156 1 85.88 5 GLN B CA 1
ATOM 2356 C C . GLN B 1 5 ? 4.574 43.75 28.75 1 85.88 5 GLN B C 1
ATOM 2358 O O . GLN B 1 5 ? 4.879 44.844 28.297 1 85.88 5 GLN B O 1
ATOM 2363 N N . LEU B 1 6 ? 4.68 42.594 28.156 1 85.19 6 LEU B N 1
ATOM 2364 C CA . LEU B 1 6 ? 5.246 42.562 26.812 1 85.19 6 LEU B CA 1
ATOM 2365 C C . LEU B 1 6 ? 4.34 43.312 25.828 1 85.19 6 LEU B C 1
ATOM 2367 O O . LEU B 1 6 ? 4.82 44.062 24.969 1 85.19 6 LEU B O 1
ATOM 2371 N N . LYS B 1 7 ? 3.033 43.125 26 1 85.31 7 LYS B N 1
ATOM 2372 C CA . LYS B 1 7 ? 2.066 43.781 25.156 1 85.31 7 LYS B CA 1
ATOM 2373 C C . LYS B 1 7 ? 2.102 45.312 25.375 1 85.31 7 LYS B C 1
ATOM 2375 O O . LYS B 1 7 ? 2.047 46.062 24.406 1 85.31 7 LYS B O 1
ATOM 2380 N N . ALA B 1 8 ? 2.205 45.656 26.594 1 89.06 8 ALA B N 1
ATOM 2381 C CA . ALA B 1 8 ? 2.316 47.094 26.906 1 89.06 8 ALA B CA 1
ATOM 2382 C C . ALA B 1 8 ? 3.547 47.688 26.234 1 89.06 8 ALA B C 1
ATOM 2384 O O . ALA B 1 8 ? 3.457 48.75 25.609 1 89.06 8 ALA B O 1
ATOM 2385 N N . PHE B 1 9 ? 4.695 47 26.344 1 90.19 9 PHE B N 1
ATOM 2386 C CA . PHE B 1 9 ? 5.961 47.469 25.75 1 90.19 9 PHE B CA 1
ATOM 2387 C C . PHE B 1 9 ? 5.828 47.656 24.25 1 90.19 9 PHE B C 1
ATOM 2389 O O . PHE B 1 9 ? 6.148 48.719 23.719 1 90.19 9 PHE B O 1
ATOM 2396 N N . GLU B 1 10 ? 5.281 46.656 23.656 1 86.44 10 GLU B N 1
ATOM 2397 C CA . GLU B 1 10 ? 5.148 46.688 22.203 1 86.44 10 GLU B CA 1
ATOM 2398 C C . GLU B 1 10 ? 4.234 47.812 21.75 1 86.44 10 GLU B C 1
ATOM 2400 O O . GLU B 1 10 ? 4.516 48.5 20.766 1 86.44 10 GLU B O 1
ATOM 2405 N N . HIS B 1 11 ? 3.16 48.062 22.469 1 85.31 11 HIS B N 1
ATOM 2406 C CA . HIS B 1 11 ? 2.205 49.094 22.047 1 85.31 11 HIS B CA 1
ATOM 2407 C C . HIS B 1 11 ? 2.734 50.5 22.344 1 85.31 11 HIS B C 1
ATOM 2409 O O . HIS B 1 11 ? 2.449 51.438 21.609 1 85.31 11 HIS B O 1
ATOM 2415 N N . VAL B 1 12 ? 3.539 50.594 23.328 1 89.5 12 VAL B N 1
ATOM 2416 C CA . VAL B 1 12 ? 4.168 51.875 23.578 1 89.5 12 VAL B CA 1
ATOM 2417 C C . VAL B 1 12 ? 5.152 52.219 22.453 1 89.5 12 VAL B C 1
ATOM 2419 O O . VAL B 1 12 ? 5.219 53.344 21.984 1 89.5 12 VAL B O 1
ATOM 2422 N N . VAL B 1 13 ? 5.816 51.219 22.047 1 83.12 13 VAL B N 1
ATOM 2423 C CA . VAL B 1 13 ? 6.762 51.406 20.938 1 83.12 13 VAL B CA 1
ATOM 2424 C C . VAL B 1 13 ? 6.004 51.781 19.672 1 83.12 13 VAL B C 1
ATOM 2426 O O . VAL B 1 13 ? 6.363 52.719 18.984 1 83.12 13 VAL B O 1
ATOM 2429 N N . ARG B 1 14 ? 4.98 51.094 19.406 1 80.69 14 ARG B N 1
ATOM 2430 C CA . ARG B 1 14 ? 4.219 51.219 18.156 1 80.69 14 ARG B CA 1
ATOM 2431 C C . ARG B 1 14 ? 3.523 52.594 18.109 1 80.69 14 ARG B C 1
ATOM 2433 O O . ARG B 1 14 ? 3.508 53.219 17.062 1 80.69 14 ARG B O 1
ATOM 2440 N N . LEU B 1 15 ? 3.018 52.938 19.25 1 78.31 15 LEU B N 1
ATOM 2441 C CA . LEU B 1 15 ? 2.18 54.125 19.281 1 78.31 15 LEU B CA 1
ATOM 2442 C C . LEU B 1 15 ? 2.982 55.344 19.734 1 78.31 15 LEU B C 1
ATOM 2444 O O . LEU B 1 15 ? 2.533 56.5 19.578 1 78.31 15 LEU B O 1
ATOM 2448 N N . GLY B 1 16 ? 4.164 55.062 20.266 1 86 16 GLY B N 1
ATOM 2449 C CA . GLY B 1 16 ? 5.09 56.125 20.656 1 86 16 GLY B CA 1
ATOM 2450 C C . GLY B 1 16 ? 4.641 56.906 21.875 1 86 16 GLY B C 1
ATOM 2451 O O . GLY B 1 16 ? 5.078 58.031 22.109 1 86 16 GLY B O 1
ATOM 2452 N N . SER B 1 17 ? 3.623 56.375 22.578 1 86.75 17 SER B N 1
ATOM 2453 C CA . SER B 1 17 ? 3.055 57.062 23.719 1 86.75 17 SER B CA 1
ATOM 2454 C C . SER B 1 17 ? 2.461 56.094 24.734 1 86.75 17 SER B C 1
ATOM 2456 O O . SER B 1 17 ? 1.778 55.156 24.344 1 86.75 17 SER B O 1
ATOM 2458 N N . PHE B 1 18 ? 2.781 56.375 26.031 1 90.94 18 PHE B N 1
ATOM 2459 C CA . PHE B 1 18 ? 2.199 55.594 27.094 1 90.94 18 PHE B CA 1
ATOM 2460 C C . PHE B 1 18 ? 0.691 55.781 27.172 1 90.94 18 PHE B C 1
ATOM 2462 O O . PHE B 1 18 ? -0.061 54.812 27.344 1 90.94 18 PHE B O 1
ATOM 2469 N N . SER B 1 19 ? 0.276 57 26.906 1 88.38 19 SER B N 1
ATOM 2470 C CA . SER B 1 19 ? -1.145 57.312 26.984 1 88.38 19 SER B CA 1
ATOM 2471 C C . SER B 1 19 ? -1.915 56.719 25.812 1 88.38 19 SER B C 1
ATOM 2473 O O . SER B 1 19 ? -3.025 56.219 25.984 1 88.38 19 SER B O 1
ATOM 2475 N N . LYS B 1 20 ? -1.332 56.781 24.703 1 82.94 20 LYS B N 1
ATOM 2476 C CA . LYS B 1 20 ? -1.979 56.188 23.531 1 82.94 20 LYS B CA 1
ATOM 2477 C C . LYS B 1 20 ? -2.072 54.688 23.656 1 82.94 20 LYS B C 1
ATOM 2479 O O . LYS B 1 20 ? -3.09 54.094 23.312 1 82.94 20 LYS B O 1
ATOM 2484 N N . ALA B 1 21 ? -0.998 54.125 24.203 1 86.31 21 ALA B N 1
ATOM 2485 C CA . ALA B 1 21 ? -1.002 52.688 24.438 1 86.31 21 ALA B CA 1
ATOM 2486 C C . ALA B 1 21 ? -2.074 52.281 25.453 1 86.31 21 ALA B C 1
ATOM 2488 O O . ALA B 1 21 ? -2.762 51.281 25.281 1 86.31 21 ALA B O 1
ATOM 2489 N N . ALA B 1 22 ? -2.273 53.062 26.391 1 85.12 22 ALA B N 1
ATOM 2490 C CA . ALA B 1 22 ? -3.285 52.844 27.406 1 85.12 22 ALA B CA 1
ATOM 2491 C C . ALA B 1 22 ? -4.691 52.875 26.812 1 85.12 22 ALA B C 1
ATOM 2493 O O . ALA B 1 22 ? -5.504 51.969 27.078 1 85.12 22 ALA B O 1
ATOM 2494 N N . ARG B 1 23 ? -4.887 53.812 26.016 1 80.12 23 ARG B N 1
ATOM 2495 C CA . ARG B 1 23 ? -6.18 53.938 25.359 1 80.12 23 ARG B CA 1
ATOM 2496 C C . ARG B 1 23 ? -6.453 52.719 24.453 1 80.12 23 ARG B C 1
ATOM 2498 O O . ARG B 1 23 ? -7.555 52.188 24.453 1 80.12 23 ARG B O 1
ATOM 2505 N N . TYR B 1 24 ? -5.418 52.312 23.766 1 76.81 24 TYR B N 1
ATOM 2506 C CA . TYR B 1 24 ? -5.547 51.219 22.828 1 76.81 24 TYR B CA 1
ATOM 2507 C C . TYR B 1 24 ? -5.828 49.906 23.562 1 76.81 24 TYR B C 1
ATOM 2509 O O . TYR B 1 24 ? -6.617 49.094 23.094 1 76.81 24 TYR B O 1
ATOM 2517 N N . LEU B 1 25 ? -5.234 49.719 24.703 1 80.5 25 LEU B N 1
ATOM 2518 C CA . LEU B 1 25 ? -5.348 48.469 25.453 1 80.5 25 LEU B CA 1
ATOM 2519 C C . LEU B 1 25 ? -6.465 48.562 26.484 1 80.5 25 LEU B C 1
ATOM 2521 O O . LEU B 1 25 ? -6.66 47.625 27.281 1 80.5 25 LEU B O 1
ATOM 2525 N N . ASP B 1 26 ? -7.207 49.75 26.531 1 84.38 26 ASP B N 1
ATOM 2526 C CA . ASP B 1 26 ? -8.305 50 27.453 1 84.38 26 ASP B CA 1
ATOM 2527 C C . ASP B 1 26 ? -7.84 49.875 28.906 1 84.38 26 ASP B C 1
ATOM 2529 O O . ASP B 1 26 ? -8.469 49.188 29.703 1 84.38 26 ASP B O 1
ATOM 2533 N N . LEU B 1 27 ? -6.719 50.406 29.031 1 84.88 27 LEU B N 1
ATOM 2534 C CA . LEU B 1 27 ? -6.117 50.438 30.359 1 84.88 27 LEU B CA 1
ATOM 2535 C C . LEU B 1 27 ? -5.812 51.875 30.75 1 84.88 27 LEU B C 1
ATOM 2537 O O . LEU B 1 27 ? -5.883 52.781 29.922 1 84.88 27 LEU B O 1
ATOM 2541 N N . SER B 1 28 ? -5.586 52.094 32.031 1 88.06 28 SER B N 1
ATOM 2542 C CA . SER B 1 28 ? -5.137 53.406 32.469 1 88.06 28 SER B CA 1
ATOM 2543 C C . SER B 1 28 ? -3.648 53.594 32.219 1 88.06 28 SER B C 1
ATOM 2545 O O . SER B 1 28 ? -2.893 52.625 32.125 1 88.06 28 SER B O 1
ATOM 2547 N N . GLN B 1 29 ? -3.332 54.844 31.984 1 88.56 29 GLN B N 1
ATOM 2548 C CA . GLN B 1 29 ? -1.933 55.156 31.719 1 88.56 29 GLN B CA 1
ATOM 2549 C C . GLN B 1 29 ? -1.049 54.75 32.906 1 88.56 29 GLN B C 1
ATOM 2551 O O . GLN B 1 29 ? 0.043 54.219 32.688 1 88.56 29 GLN B O 1
ATOM 2556 N N . PRO B 1 30 ? -1.476 54.812 34.156 1 90.5 30 PRO B N 1
ATOM 2557 C CA . PRO B 1 30 ? -0.646 54.312 35.25 1 90.5 30 PRO B CA 1
ATOM 2558 C C . PRO B 1 30 ? -0.429 52.781 35.188 1 90.5 30 PRO B C 1
ATOM 2560 O O . PRO B 1 30 ? 0.653 52.312 35.531 1 90.5 30 PRO B O 1
ATOM 2563 N N . THR B 1 31 ? -1.396 52.156 34.75 1 88.75 31 THR B N 1
ATOM 2564 C CA . THR B 1 31 ? -1.285 50.719 34.625 1 88.75 31 THR B CA 1
ATOM 2565 C C . THR B 1 31 ? -0.227 50.344 33.594 1 88.75 31 THR B C 1
ATOM 2567 O O . THR B 1 31 ? 0.598 49.469 33.812 1 88.75 31 THR B O 1
ATOM 2570 N N . ILE B 1 32 ? -0.235 51.031 32.469 1 91.06 32 ILE B N 1
ATOM 2571 C CA . ILE B 1 32 ? 0.763 50.812 31.438 1 91.06 32 ILE B CA 1
ATOM 2572 C C . ILE B 1 32 ? 2.154 51.156 31.984 1 91.06 32 ILE B C 1
ATOM 2574 O O . ILE B 1 32 ? 3.105 50.375 31.766 1 91.06 32 ILE B O 1
ATOM 2578 N N . SER B 1 33 ? 2.318 52.219 32.688 1 92.75 33 SER B N 1
ATOM 2579 C CA . SER B 1 33 ? 3.592 52.625 33.281 1 92.75 33 SER B CA 1
ATOM 2580 C C . SER B 1 33 ? 4.129 51.594 34.25 1 92.75 33 SER B C 1
ATOM 2582 O O . SER B 1 33 ? 5.312 51.281 34.219 1 92.75 33 SER B O 1
ATOM 2584 N N . MET B 1 34 ? 3.15 51.062 35 1 88.94 34 MET B N 1
ATOM 2585 C CA . MET B 1 34 ? 3.533 50.031 35.969 1 88.94 34 MET B CA 1
ATOM 2586 C C . MET B 1 34 ? 4.016 48.75 35.25 1 88.94 34 MET B C 1
ATOM 2588 O O . MET B 1 34 ? 4.996 48.156 35.688 1 88.94 34 MET B O 1
ATOM 2592 N N . ARG B 1 35 ? 3.363 48.375 34.281 1 89.19 35 ARG B N 1
ATOM 2593 C CA . ARG B 1 35 ? 3.742 47.219 33.5 1 89.19 35 ARG B CA 1
ATOM 2594 C C . ARG B 1 35 ? 5.125 47.375 32.906 1 89.19 35 ARG B C 1
ATOM 2596 O O . ARG B 1 35 ? 5.941 46.469 32.906 1 89.19 35 ARG B O 1
ATOM 2603 N N . ILE B 1 36 ? 5.367 48.594 32.375 1 91.25 36 ILE B N 1
ATOM 2604 C CA . ILE B 1 36 ? 6.652 48.875 31.734 1 91.25 36 ILE B CA 1
ATOM 2605 C C . ILE B 1 36 ? 7.754 48.906 32.781 1 91.25 36 ILE B C 1
ATOM 2607 O O . ILE B 1 36 ? 8.836 48.344 32.562 1 91.25 36 ILE B O 1
ATOM 2611 N N . GLN B 1 37 ? 7.461 49.469 33.875 1 90.31 37 GLN B N 1
ATOM 2612 C CA . GLN B 1 37 ? 8.43 49.5 34.969 1 90.31 37 GLN B CA 1
ATOM 2613 C C . GLN B 1 37 ? 8.766 48.094 35.469 1 90.31 37 GLN B C 1
ATOM 2615 O O . GLN B 1 37 ? 9.938 47.781 35.719 1 90.31 37 GLN B O 1
ATOM 2620 N N . GLY B 1 38 ? 7.715 47.375 35.625 1 85.81 38 GLY B N 1
ATOM 2621 C CA . GLY B 1 38 ? 7.941 46 36 1 85.81 38 GLY B CA 1
ATOM 2622 C C . GLY B 1 38 ? 8.805 45.25 35 1 85.81 38 GLY B C 1
ATOM 2623 O O . GLY B 1 38 ? 9.695 44.469 35.406 1 85.81 38 GLY B O 1
ATOM 2624 N N . LEU B 1 39 ? 8.594 45.375 33.75 1 86.75 39 LEU B N 1
ATOM 2625 C CA . LEU B 1 39 ? 9.375 44.781 32.688 1 86.75 39 LEU B CA 1
ATOM 2626 C C . LEU B 1 39 ? 10.82 45.25 32.719 1 86.75 39 LEU B C 1
ATOM 2628 O O . LEU B 1 39 ? 11.75 44.438 32.594 1 86.75 39 LEU B O 1
ATOM 2632 N N . GLU B 1 40 ? 11.023 46.562 32.969 1 88.5 40 GLU B N 1
ATOM 2633 C CA . GLU B 1 40 ? 12.359 47.156 33.031 1 88.5 40 GLU B CA 1
ATOM 2634 C C . GLU B 1 40 ? 13.141 46.625 34.219 1 88.5 40 GLU B C 1
A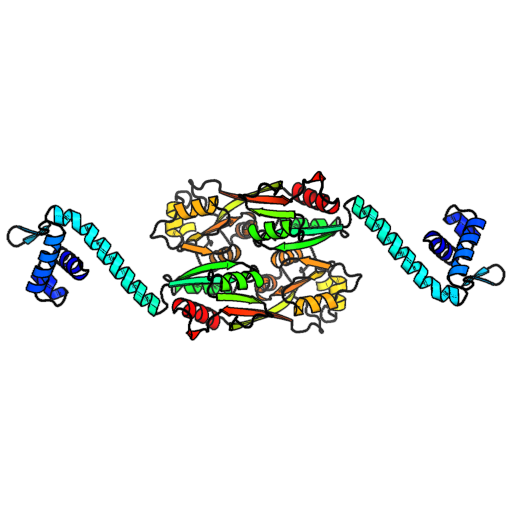TOM 2636 O O . GLU B 1 40 ? 14.344 46.375 34.125 1 88.5 40 GLU B O 1
ATOM 2641 N N . LYS B 1 41 ? 12.414 46.375 35.219 1 84.38 41 LYS B N 1
ATOM 2642 C CA . LYS B 1 41 ? 13.039 45.781 36.406 1 84.38 41 LYS B CA 1
ATOM 2643 C C . LYS B 1 41 ? 13.562 44.375 36.125 1 84.38 41 LYS B C 1
ATOM 2645 O O . LYS B 1 41 ? 14.664 44.031 36.531 1 84.38 41 LYS B O 1
ATOM 2650 N N . GLU B 1 42 ? 12.812 43.688 35.406 1 81.31 42 GLU B N 1
ATOM 2651 C CA . GLU B 1 42 ? 13.18 42.312 35.094 1 81.31 42 GLU B CA 1
ATOM 2652 C C . GLU B 1 42 ? 14.305 42.25 34.062 1 81.31 42 GLU B C 1
ATOM 2654 O O . GLU B 1 42 ? 15.18 41.375 34.156 1 81.31 42 GLU B O 1
ATOM 2659 N N . VAL B 1 43 ? 14.258 43.188 33.156 1 81.19 43 VAL B N 1
ATOM 2660 C CA . VAL B 1 43 ? 15.266 43.25 32.094 1 81.19 43 VAL B CA 1
ATOM 2661 C C . VAL B 1 43 ? 16.562 43.844 32.656 1 81.19 43 VAL B C 1
ATOM 2663 O O . VAL B 1 43 ? 17.656 43.531 32.156 1 81.19 43 VAL B O 1
ATOM 2666 N N . GLY B 1 44 ? 16.438 44.5 33.656 1 80.88 44 GLY B N 1
ATOM 2667 C CA . GLY B 1 44 ? 17.594 45.062 34.344 1 80.88 44 GLY B CA 1
ATOM 2668 C C . GLY B 1 44 ? 18 46.438 33.812 1 80.88 44 GLY B C 1
ATOM 2669 O O . GLY B 1 44 ? 19.141 46.875 33.969 1 80.88 44 GLY B O 1
ATOM 2670 N N . GLY B 1 45 ? 17.078 47.062 33.094 1 81.75 45 GLY B N 1
ATOM 2671 C CA . GLY B 1 45 ? 17.359 48.375 32.531 1 81.75 45 GLY B CA 1
ATOM 2672 C C . GLY B 1 45 ? 16.141 49.062 31.922 1 81.75 45 GLY B C 1
ATOM 2673 O O . GLY B 1 45 ? 15.133 48.406 31.656 1 81.75 45 GLY B O 1
ATOM 2674 N N . GLY B 1 46 ? 16.281 50.375 31.859 1 89.06 46 GLY B N 1
ATOM 2675 C CA . GLY B 1 46 ? 15.242 51.125 31.172 1 89.06 46 GLY B CA 1
ATOM 2676 C C . GLY B 1 46 ? 15.117 50.781 29.703 1 89.06 46 GLY B C 1
ATOM 2677 O O . GLY B 1 46 ? 16.125 50.531 29.031 1 89.06 46 GLY B O 1
ATOM 2678 N N . LEU B 1 47 ? 13.898 50.688 29.344 1 91.69 47 LEU B N 1
ATOM 2679 C CA . LEU B 1 47 ? 13.641 50.344 27.953 1 91.69 47 LEU B CA 1
ATOM 2680 C C . LEU B 1 47 ? 13.289 51.562 27.125 1 91.69 47 LEU B C 1
ATOM 2682 O O . LEU B 1 47 ? 13.391 51.531 25.906 1 91.69 47 LEU B O 1
ATOM 2686 N N . PHE B 1 48 ? 12.852 52.562 27.781 1 92.06 48 PHE B N 1
ATOM 2687 C CA . PHE B 1 48 ? 12.484 53.812 27.109 1 92.06 48 PHE B CA 1
ATOM 2688 C C . PHE B 1 48 ? 13.234 55 27.703 1 92.06 48 PHE B C 1
ATOM 2690 O O . PHE B 1 48 ? 13.656 54.938 28.859 1 92.06 48 PHE B O 1
ATOM 2697 N N . TYR B 1 49 ? 13.555 56 26.812 1 86.5 49 TYR B N 1
ATOM 2698 C CA . TYR B 1 49 ? 13.984 57.312 27.297 1 86.5 49 TYR B CA 1
ATOM 2699 C C . TYR B 1 49 ? 13.211 58.438 26.625 1 86.5 49 TYR B C 1
ATOM 2701 O O . TYR B 1 49 ? 12.617 58.219 25.562 1 86.5 49 TYR B O 1
ATOM 2709 N N . ARG B 1 50 ? 13.086 59.531 27.328 1 79.25 50 ARG B N 1
ATOM 2710 C CA . ARG B 1 50 ? 12.359 60.688 26.797 1 79.25 50 ARG B CA 1
ATOM 2711 C C . ARG B 1 50 ? 13.289 61.625 26.031 1 79.25 50 ARG B C 1
ATOM 2713 O O . ARG B 1 50 ? 14.359 61.969 26.516 1 79.25 50 ARG B O 1
ATOM 2720 N N . ALA B 1 51 ? 13.039 61.75 24.812 1 77.62 51 ALA B N 1
ATOM 2721 C CA . ALA B 1 51 ? 13.68 62.75 23.984 1 77.62 51 ALA B CA 1
ATOM 2722 C C . ALA B 1 51 ? 12.727 63.906 23.703 1 77.62 51 ALA B C 1
ATOM 2724 O O . ALA B 1 51 ? 12 63.906 22.719 1 77.62 51 ALA B O 1
ATOM 2725 N N . GLY B 1 52 ? 12.688 64.875 24.562 1 76.44 52 GLY B N 1
ATOM 2726 C CA . GLY B 1 52 ? 11.695 65.938 24.453 1 76.44 52 GLY B CA 1
ATOM 2727 C C . GLY B 1 52 ? 10.281 65.438 24.734 1 76.44 52 GLY B C 1
ATOM 2728 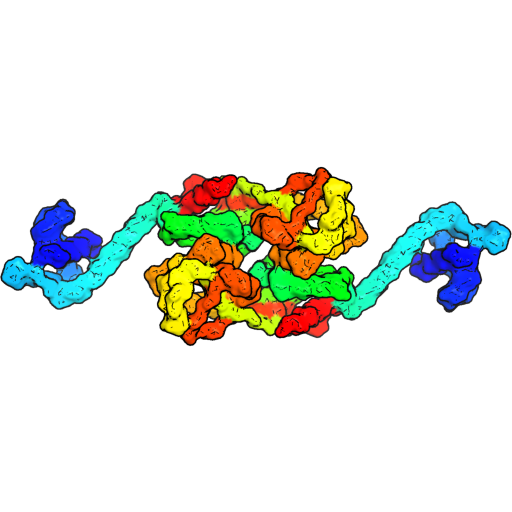O O . GLY B 1 52 ? 10.016 64.875 25.797 1 76.44 52 GLY B O 1
ATOM 2729 N N . LYS B 1 53 ? 9.484 65.625 23.719 1 72.94 53 LYS B N 1
ATOM 2730 C CA . LYS B 1 53 ? 8.094 65.188 23.875 1 72.94 53 LYS B CA 1
ATOM 2731 C C . LYS B 1 53 ? 7.887 63.781 23.344 1 72.94 53 LYS B C 1
ATOM 2733 O O . LYS B 1 53 ? 6.777 63.25 23.406 1 72.94 53 LYS B O 1
ATOM 2738 N N . ARG B 1 54 ? 9.008 63.219 22.922 1 76.25 54 ARG B N 1
ATOM 2739 C CA . ARG B 1 54 ? 8.859 61.906 22.297 1 76.25 54 ARG B CA 1
ATOM 2740 C C . ARG B 1 54 ? 9.492 60.812 23.156 1 76.25 54 ARG B C 1
ATOM 2742 O O . ARG B 1 54 ? 10.469 61.062 23.859 1 76.25 54 ARG B O 1
ATOM 2749 N N . ILE B 1 55 ? 8.852 59.656 23.219 1 83.62 55 ILE B N 1
ATOM 2750 C CA . ILE B 1 55 ? 9.391 58.469 23.875 1 83.62 55 ILE B CA 1
ATOM 2751 C C . ILE B 1 55 ? 10.195 57.656 22.875 1 83.62 55 ILE B C 1
ATOM 2753 O O . ILE B 1 55 ? 9.75 57.406 21.75 1 83.62 55 ILE B O 1
ATOM 2757 N N . GLU B 1 56 ? 11.484 57.438 23.141 1 86.5 56 GLU B N 1
ATOM 2758 C CA . GLU B 1 56 ? 12.367 56.625 22.281 1 86.5 56 GLU B CA 1
ATOM 2759 C C . GLU B 1 56 ? 12.906 55.406 23.016 1 86.5 56 GLU B C 1
ATOM 2761 O O . GLU B 1 56 ? 13.016 55.406 24.25 1 86.5 56 GLU B O 1
ATOM 2766 N N . LEU B 1 57 ? 13.227 54.375 22.266 1 88.12 57 LEU B N 1
ATOM 2767 C CA . LEU B 1 57 ? 13.789 53.125 22.828 1 88.12 57 LEU B CA 1
ATOM 2768 C C . LEU B 1 57 ? 15.242 53.344 23.234 1 88.12 57 LEU B C 1
ATOM 2770 O O . LEU B 1 57 ? 16 54 22.547 1 88.12 57 LEU B O 1
ATOM 2774 N N . THR B 1 58 ? 15.656 52.812 24.422 1 84.56 58 THR B N 1
ATOM 2775 C CA . THR B 1 58 ? 17.062 52.688 24.797 1 84.56 58 THR B CA 1
ATOM 2776 C C . THR B 1 58 ? 17.734 51.594 23.953 1 84.56 58 THR B C 1
ATOM 2778 O O . THR B 1 58 ? 17.094 50.906 23.172 1 84.56 58 THR B O 1
ATOM 2781 N N . GLU B 1 59 ? 18.984 51.469 24.062 1 83.06 59 GLU B N 1
ATOM 2782 C CA . GLU B 1 59 ? 19.688 50.344 23.422 1 83.06 59 GLU B CA 1
ATOM 2783 C C . GLU B 1 59 ? 19.156 49 23.906 1 83.06 59 GLU B C 1
ATOM 2785 O O . GLU B 1 59 ? 19 48.062 23.125 1 83.06 59 GLU B O 1
ATOM 2790 N N . ALA B 1 60 ? 18.891 49 25.188 1 82.19 60 ALA B N 1
ATOM 2791 C CA . ALA B 1 60 ? 18.297 47.812 25.75 1 82.19 60 ALA B CA 1
ATOM 2792 C C . ALA B 1 60 ? 16.906 47.562 25.172 1 82.19 60 ALA B C 1
ATOM 2794 O O . ALA B 1 60 ? 16.531 46.406 24.906 1 82.19 60 ALA B O 1
ATOM 2795 N N . GLY B 1 61 ? 16.203 48.688 25.031 1 85.06 61 GLY B N 1
ATOM 2796 C CA . GLY B 1 61 ? 14.875 48.562 24.453 1 85.06 61 GLY B CA 1
ATOM 2797 C C . GLY B 1 61 ? 14.898 48.062 23.016 1 85.06 61 GLY B C 1
ATOM 2798 O O . GLY B 1 61 ? 14.117 47.188 22.641 1 85.06 61 GLY B O 1
ATOM 2799 N N . LYS B 1 62 ? 15.781 48.562 22.25 1 81.69 62 LYS B N 1
ATOM 2800 C CA . LYS B 1 62 ? 15.945 48.156 20.859 1 81.69 62 LYS B CA 1
ATOM 2801 C C . LYS B 1 62 ? 16.328 46.688 20.766 1 81.69 62 LYS B C 1
ATOM 2803 O O . LYS B 1 62 ? 15.844 45.938 19.906 1 81.69 62 LYS B O 1
ATOM 2808 N N . ALA B 1 63 ? 17.141 46.281 21.672 1 77.06 63 ALA B N 1
ATOM 2809 C CA . ALA B 1 63 ? 17.609 44.906 21.688 1 77.06 63 ALA B CA 1
ATOM 2810 C C . ALA B 1 63 ? 16.5 43.938 22.141 1 77.06 63 ALA B C 1
ATOM 2812 O O . ALA B 1 63 ? 16.406 42.812 21.656 1 77.06 63 ALA B O 1
ATOM 2813 N N . PHE B 1 64 ? 15.695 44.438 23.016 1 80.5 64 PHE B N 1
ATOM 2814 C CA . PHE B 1 64 ? 14.695 43.594 23.625 1 80.5 64 PHE B CA 1
ATOM 2815 C C . PHE B 1 64 ? 13.445 43.5 22.75 1 80.5 64 PHE B C 1
ATOM 2817 O O . PHE B 1 64 ? 12.734 42.469 22.781 1 80.5 64 PHE B O 1
ATOM 2824 N N . LEU B 1 65 ? 13.242 44.5 21.922 1 81.5 65 LEU B N 1
ATOM 2825 C CA . LEU B 1 65 ? 11.984 44.656 21.188 1 81.5 65 LEU B CA 1
ATOM 2826 C C . LEU B 1 65 ? 11.75 43.438 20.281 1 81.5 65 LEU B C 1
ATOM 2828 O O . LEU B 1 65 ? 10.656 42.875 20.281 1 81.5 65 LEU B O 1
ATOM 2832 N N . PRO B 1 66 ? 12.789 42.969 19.562 1 74.88 66 PRO B N 1
ATOM 2833 C CA . PRO B 1 66 ? 12.539 41.781 18.734 1 74.88 66 PRO B CA 1
ATOM 2834 C C . PRO B 1 66 ? 12.148 40.562 19.562 1 74.88 66 PRO B C 1
ATOM 2836 O O . PRO B 1 66 ? 11.312 39.75 19.125 1 74.88 66 PRO B O 1
ATOM 2839 N N . TYR B 1 67 ? 12.672 40.469 20.703 1 71.31 67 TYR B N 1
ATOM 2840 C CA . TYR B 1 67 ? 12.375 39.344 21.578 1 71.31 67 TYR B CA 1
ATOM 2841 C C . TYR B 1 67 ? 10.984 39.438 22.172 1 71.31 67 TYR B C 1
ATOM 2843 O O . TYR B 1 67 ? 10.258 38.469 22.297 1 71.31 67 TYR B O 1
ATOM 2851 N N . ALA B 1 68 ? 10.625 40.656 22.516 1 77.38 68 ALA B N 1
ATOM 2852 C CA . ALA B 1 68 ? 9.281 40.875 23.016 1 77.38 68 ALA B CA 1
ATOM 2853 C C . ALA B 1 68 ? 8.227 40.531 21.969 1 77.38 68 ALA B C 1
ATOM 2855 O O . ALA B 1 68 ? 7.242 39.875 22.266 1 77.38 68 ALA B O 1
ATOM 2856 N N . ARG B 1 69 ? 8.453 40.938 20.75 1 73.31 69 ARG B N 1
ATOM 2857 C CA . ARG B 1 69 ? 7.527 40.656 19.656 1 73.31 69 ARG B CA 1
ATOM 2858 C C . ARG B 1 69 ? 7.434 39.156 19.391 1 73.31 69 ARG B C 1
ATOM 2860 O O . ARG B 1 69 ? 6.344 38.625 19.172 1 73.31 69 ARG B O 1
ATOM 2867 N N . GLN B 1 70 ? 8.562 38.5 19.438 1 72.44 70 GLN B N 1
ATOM 2868 C CA . GLN B 1 70 ? 8.586 37.062 19.234 1 72.44 70 GLN B CA 1
ATOM 2869 C C . GLN B 1 70 ? 7.816 36.344 20.328 1 72.44 70 GLN B C 1
ATOM 2871 O O . GLN B 1 70 ? 7.055 35.406 20.062 1 72.44 70 GLN B O 1
ATOM 2876 N N . ALA B 1 71 ? 8.008 36.75 21.578 1 69.44 71 ALA B N 1
ATOM 2877 C CA . ALA B 1 71 ? 7.32 36.156 22.719 1 69.44 71 ALA B CA 1
ATOM 2878 C C . ALA B 1 71 ? 5.809 36.344 22.609 1 69.44 71 ALA B C 1
ATOM 2880 O O . ALA B 1 71 ? 5.039 35.406 22.844 1 69.44 71 ALA B O 1
ATOM 2881 N N . ILE B 1 72 ? 5.371 37.531 22.219 1 70.5 72 ILE B N 1
ATOM 2882 C CA . ILE B 1 72 ? 3.955 37.812 22.062 1 70.5 72 ILE B CA 1
ATOM 2883 C C . ILE B 1 72 ? 3.365 36.969 20.938 1 70.5 72 ILE B C 1
ATOM 2885 O O . ILE B 1 72 ? 2.279 36.406 21.094 1 70.5 72 ILE B O 1
ATOM 2889 N N . GLU B 1 73 ? 4.102 36.875 19.859 1 68.44 73 GLU B N 1
ATOM 2890 C CA . GLU B 1 73 ? 3.656 36.062 18.719 1 68.44 73 GLU B CA 1
ATOM 2891 C C . GLU B 1 73 ? 3.512 34.594 19.109 1 68.44 73 GLU B C 1
ATOM 2893 O O . GLU B 1 73 ? 2.52 33.938 18.781 1 68.44 73 GLU B O 1
ATOM 2898 N N . ILE B 1 74 ? 4.422 34.094 19.875 1 61.81 74 ILE B N 1
ATOM 2899 C CA . ILE B 1 74 ? 4.438 32.688 20.266 1 61.81 74 ILE B CA 1
ATOM 2900 C C . ILE B 1 74 ? 3.262 32.406 21.203 1 61.81 74 ILE B C 1
ATOM 2902 O O . ILE B 1 74 ? 2.537 31.438 21.031 1 61.81 74 ILE B O 1
ATOM 2906 N N . VAL B 1 75 ? 3.068 33.281 22.188 1 60.59 75 VAL B N 1
ATOM 2907 C CA . VAL B 1 75 ? 1.989 33.125 23.156 1 60.59 75 VAL B CA 1
ATOM 2908 C C . VAL B 1 75 ? 0.639 33.25 22.453 1 60.59 75 VAL B C 1
ATOM 2910 O O . VAL B 1 75 ? -0.277 32.469 22.703 1 60.59 75 VAL B O 1
ATOM 2913 N N . THR B 1 76 ? 0.539 34.281 21.609 1 60.75 76 THR B N 1
ATOM 2914 C CA . THR B 1 76 ? -0.705 34.5 20.875 1 60.75 76 THR B CA 1
ATOM 2915 C C . THR B 1 76 ? -1.009 33.281 19.984 1 60.75 76 THR B C 1
ATOM 2917 O O . THR B 1 76 ? -2.141 32.812 19.953 1 60.75 76 THR B O 1
ATOM 2920 N N . LYS B 1 77 ? 0 32.844 19.297 1 61.06 77 LYS B N 1
ATOM 2921 C CA . LYS B 1 77 ? -0.161 31.656 18.469 1 61.06 77 LYS B CA 1
ATOM 2922 C C . LYS B 1 77 ? -0.543 30.453 19.328 1 61.06 77 LYS B C 1
ATOM 2924 O O . LYS B 1 77 ? -1.366 29.625 18.938 1 61.06 77 LYS B O 1
ATOM 2929 N N . GLY B 1 78 ? 0.059 30.344 20.5 1 59.97 78 GLY B N 1
ATOM 2930 C CA . GLY B 1 78 ? -0.271 29.281 21.438 1 59.97 78 GLY B CA 1
ATOM 2931 C C . GLY B 1 78 ? -1.716 29.312 21.891 1 59.97 78 GLY B C 1
ATOM 2932 O O . GLY B 1 78 ? -2.385 28.281 21.953 1 59.97 78 GLY B O 1
ATOM 2933 N N . ILE B 1 79 ? -2.121 30.547 22.281 1 55 79 ILE B N 1
ATOM 2934 C CA . ILE B 1 79 ? -3.502 30.719 22.719 1 55 79 ILE B CA 1
ATOM 2935 C C . ILE B 1 79 ? -4.453 30.375 21.578 1 55 79 ILE B C 1
ATOM 2937 O O . ILE B 1 79 ? -5.43 29.641 21.781 1 55 79 ILE B O 1
ATOM 2941 N N . GLU B 1 80 ? -4.172 30.969 20.453 1 56.62 80 GLU B N 1
ATOM 2942 C CA . GLU B 1 80 ? -4.992 30.672 19.281 1 56.62 80 GLU B CA 1
ATOM 2943 C C . GLU B 1 80 ? -5.008 29.172 18.984 1 56.62 80 GLU B C 1
ATOM 2945 O O . GLU B 1 80 ? -6.062 28.609 18.703 1 56.62 80 GLU B O 1
ATOM 2950 N N . ARG B 1 81 ? -3.852 28.656 19.078 1 59.22 81 ARG B N 1
ATOM 2951 C CA . ARG B 1 81 ? -3.748 27.219 18.844 1 59.22 81 ARG B CA 1
ATOM 2952 C C . ARG B 1 81 ? -4.527 26.438 19.891 1 59.22 81 ARG B C 1
ATOM 2954 O O . ARG B 1 81 ? -5.188 25.453 19.578 1 59.22 81 ARG B O 1
ATOM 2961 N N . ALA B 1 82 ? -4.414 26.953 21.078 1 60.94 82 ALA B N 1
ATOM 2962 C CA . ALA B 1 82 ? -5.156 26.312 22.156 1 60.94 82 ALA B CA 1
ATOM 2963 C C . ALA B 1 82 ? -6.66 26.406 21.906 1 60.94 82 ALA B C 1
ATOM 2965 O O . ALA B 1 82 ? -7.391 25.438 22.141 1 60.94 82 ALA B O 1
ATOM 2966 N N . GLN B 1 83 ? -7.043 27.609 21.5 1 59.78 83 GLN B N 1
ATOM 2967 C CA . GLN B 1 83 ? -8.453 27.781 21.188 1 59.78 83 GLN B CA 1
ATOM 2968 C C . GLN B 1 83 ? -8.859 26.922 19.984 1 59.78 83 GLN B C 1
ATOM 2970 O O . GLN B 1 83 ? -9.898 26.25 20.016 1 59.78 83 GLN B O 1
ATOM 2975 N N . LEU B 1 84 ? -8.055 27.016 18.984 1 62.16 84 LEU B N 1
ATOM 2976 C CA . LEU B 1 84 ? -8.305 26.203 17.797 1 62.16 84 LEU B CA 1
ATOM 2977 C C . LEU B 1 84 ? -8.352 24.719 18.156 1 62.16 84 LEU B C 1
ATOM 2979 O O . LEU B 1 84 ? -9.164 23.969 17.609 1 62.16 84 LEU B O 1
ATOM 2983 N N . MET B 1 85 ? -7.551 24.484 18.984 1 65.31 85 MET B N 1
ATOM 2984 C CA . MET B 1 85 ? -7.504 23.109 19.453 1 65.31 85 MET B CA 1
ATOM 2985 C C . MET B 1 85 ? -8.812 22.719 20.125 1 65.31 85 MET B C 1
ATOM 2987 O O . MET B 1 85 ? -9.336 21.625 19.891 1 65.31 85 MET B O 1
ATOM 2991 N N . GLN B 1 86 ? -9.297 23.703 20.844 1 68.19 86 GLN B N 1
ATOM 2992 C CA . GLN B 1 86 ? -10.547 23.438 21.531 1 68.19 86 GLN B CA 1
ATOM 2993 C C . GLN B 1 86 ? -11.711 23.328 20.562 1 68.19 86 GLN B C 1
ATOM 2995 O O . GLN B 1 86 ? -12.641 22.531 20.766 1 68.19 86 GLN B O 1
ATOM 3000 N N . GLU B 1 87 ? -11.539 24.078 19.469 1 70.69 87 GLU B N 1
ATOM 3001 C CA . GLU B 1 87 ? -12.602 24.094 18.453 1 70.69 87 GLU B CA 1
ATOM 3002 C C . GLU B 1 87 ? -12.391 23 17.422 1 70.69 87 GLU B C 1
ATOM 3004 O O . GLU B 1 87 ? -13.227 22.797 16.547 1 70.69 87 GLU B O 1
ATOM 3009 N N . GLY B 1 88 ? -11.391 22.406 17.484 1 77.31 88 GLY B N 1
ATOM 3010 C CA . GLY B 1 88 ? -11.102 21.344 16.531 1 77.31 88 GLY B CA 1
ATOM 3011 C C . GLY B 1 88 ? -10.562 21.875 15.211 1 77.31 88 GLY B C 1
ATOM 3012 O O . GLY B 1 88 ? -10.68 21.203 14.18 1 77.31 88 GLY B O 1
ATOM 3013 N N . LYS B 1 89 ? -10.039 23.109 15.25 1 79.56 89 LYS B N 1
ATOM 3014 C CA . LYS B 1 89 ? -9.531 23.734 14.031 1 79.56 89 LYS B CA 1
ATOM 3015 C C . LYS B 1 89 ? -8.008 23.719 13.992 1 79.56 89 LYS B C 1
ATOM 3017 O O . LYS B 1 89 ? -7.402 24.219 13.039 1 79.56 89 LYS B O 1
ATOM 3022 N N . ALA B 1 90 ? -7.477 23.234 15.016 1 78.31 90 ALA B N 1
ATOM 3023 C CA . ALA B 1 90 ? -6.043 22.984 15.133 1 78.31 90 ALA B CA 1
ATOM 3024 C C . ALA B 1 90 ? -5.766 21.734 15.961 1 78.31 90 ALA B C 1
ATOM 3026 O O . ALA B 1 90 ? -6.625 21.281 16.719 1 78.31 90 ALA B O 1
ATOM 3027 N N . GLY B 1 91 ? -4.664 21.125 15.711 1 81.94 91 GLY B N 1
ATOM 3028 C CA . GLY B 1 91 ? -4.312 19.953 16.484 1 81.94 91 GLY B CA 1
ATOM 3029 C C . GLY B 1 91 ? -3.586 18.891 15.664 1 81.94 91 GLY B C 1
ATOM 3030 O O . GLY B 1 91 ? -3.07 19.188 14.578 1 81.94 91 GLY B O 1
ATOM 3031 N N . HIS B 1 92 ? -3.389 17.781 16.328 1 82.81 92 HIS B N 1
ATOM 3032 C CA . HIS B 1 92 ? -2.682 16.656 15.711 1 82.81 92 HIS B CA 1
ATOM 3033 C C . HIS B 1 92 ? -3.541 15.398 15.703 1 82.81 92 HIS B C 1
ATOM 3035 O O . HIS B 1 92 ? -4.148 15.055 16.719 1 82.81 92 HIS B O 1
ATOM 3041 N N . VAL B 1 93 ? -3.666 14.852 14.508 1 89.69 93 VAL B N 1
ATOM 3042 C CA . VAL B 1 93 ? -4.43 13.617 14.367 1 89.69 93 VAL B CA 1
ATOM 3043 C C . VAL B 1 93 ? -3.559 12.539 13.727 1 89.69 93 VAL B C 1
ATOM 3045 O O . VAL B 1 93 ? -3.137 12.672 12.57 1 89.69 93 VAL B O 1
ATOM 3048 N N . ALA B 1 94 ? -3.236 11.492 14.484 1 88.56 94 ALA B N 1
ATOM 3049 C CA . ALA B 1 94 ? -2.533 10.32 13.961 1 88.56 94 ALA B CA 1
ATOM 3050 C C . ALA B 1 94 ? -3.518 9.227 13.562 1 88.56 94 ALA B C 1
ATOM 3052 O O . ALA B 1 94 ? -4.324 8.781 14.375 1 88.56 94 ALA B O 1
ATOM 3053 N N . ILE B 1 95 ? -3.41 8.812 12.297 1 95.12 95 ILE B N 1
ATOM 3054 C CA . ILE B 1 95 ? -4.383 7.852 11.781 1 95.12 95 ILE B CA 1
ATOM 3055 C C . ILE B 1 95 ? -3.656 6.672 11.133 1 95.12 95 ILE B C 1
ATOM 3057 O O . ILE B 1 95 ? -2.645 6.855 10.453 1 95.12 95 ILE B O 1
ATOM 3061 N N . GLY B 1 96 ? -4.137 5.441 11.422 1 95.75 96 GLY B N 1
ATOM 3062 C CA . GLY B 1 96 ? -3.738 4.254 10.688 1 95.75 96 GLY B CA 1
ATOM 3063 C C . GLY B 1 96 ? -4.691 3.904 9.555 1 95.75 96 GLY B C 1
ATOM 3064 O O . GLY B 1 96 ? -5.906 4.055 9.695 1 95.75 96 GLY B O 1
ATOM 3065 N N . THR B 1 97 ? -4.113 3.486 8.469 1 96.81 97 THR B N 1
ATOM 3066 C CA . THR B 1 97 ? -4.977 3.055 7.375 1 96.81 97 THR B CA 1
ATOM 3067 C C . THR B 1 97 ? -4.352 1.88 6.625 1 96.81 97 THR B C 1
ATOM 3069 O O . THR B 1 97 ? -3.178 1.564 6.82 1 96.81 97 THR B O 1
ATOM 3072 N N . LEU B 1 98 ? -5.168 1.25 5.855 1 95.06 98 LEU B N 1
ATOM 3073 C CA . LEU B 1 98 ? -4.738 0.126 5.031 1 95.06 98 LEU B CA 1
ATOM 3074 C C . LEU B 1 98 ? -3.943 0.611 3.822 1 95.06 98 LEU B C 1
ATOM 3076 O O . LEU B 1 98 ? -4.285 1.63 3.219 1 95.06 98 LEU B O 1
ATOM 3080 N N . PRO B 1 99 ? -2.889 -0.193 3.461 1 92.44 99 PRO B N 1
ATOM 3081 C CA . PRO B 1 99 ? -2.176 0.175 2.236 1 92.44 99 PRO B CA 1
ATOM 3082 C C . PRO B 1 99 ? -3.098 0.26 1.021 1 92.44 99 PRO B C 1
ATOM 3084 O O . PRO B 1 99 ? -2.846 1.045 0.104 1 92.44 99 PRO B O 1
ATOM 3087 N N . SER B 1 100 ? -4.156 -0.479 1.073 1 92.94 100 SER B N 1
ATOM 3088 C CA . SER B 1 100 ? -5.09 -0.533 -0.046 1 92.94 100 SER B CA 1
ATOM 3089 C C . SER B 1 100 ? -6.137 0.571 0.056 1 92.94 100 SER B C 1
ATOM 3091 O O . SER B 1 100 ? -7.008 0.69 -0.81 1 92.94 100 SER B O 1
ATOM 3093 N N . TYR B 1 101 ? -6.137 1.377 1.107 1 95.12 101 TYR B N 1
ATOM 3094 C CA . TYR B 1 101 ? -7.082 2.475 1.29 1 95.12 101 TYR B CA 1
ATOM 3095 C C . TYR B 1 101 ? -6.352 3.783 1.559 1 95.12 101 TYR B C 1
ATOM 3097 O O . TYR B 1 101 ? -6.5 4.375 2.631 1 95.12 101 TYR B O 1
ATOM 3105 N N . THR B 1 102 ? -5.633 4.277 0.57 1 95 102 THR B N 1
ATOM 3106 C CA . THR B 1 102 ? -4.836 5.492 0.703 1 95 102 THR B CA 1
ATOM 3107 C C . THR B 1 102 ? -5.113 6.449 -0.456 1 95 102 THR B C 1
ATOM 3109 O O . THR B 1 102 ? -4.473 7.496 -0.57 1 95 102 THR B O 1
ATOM 3112 N N . SER B 1 103 ? -5.992 6.066 -1.334 1 92.44 103 SER B N 1
ATOM 3113 C CA . SER B 1 103 ? -6.34 6.883 -2.492 1 92.44 103 SER B CA 1
ATOM 3114 C C . SER B 1 103 ? -7.848 7.102 -2.582 1 92.44 103 SER B C 1
ATOM 3116 O O . SER B 1 103 ? -8.578 6.797 -1.639 1 92.44 103 SER B O 1
ATOM 3118 N N . GLY B 1 104 ? -8.258 7.805 -3.557 1 91.44 104 GLY B N 1
ATOM 3119 C CA . GLY B 1 104 ? -9.68 8.031 -3.727 1 91.44 104 GLY B CA 1
ATOM 3120 C C . GLY B 1 104 ? -10.273 8.93 -2.656 1 91.44 104 GLY B C 1
ATOM 3121 O O . GLY B 1 104 ? -9.766 10.023 -2.404 1 91.44 104 GLY B O 1
ATOM 3122 N N . MET B 1 105 ? -11.227 8.336 -2.045 1 92.06 105 MET B N 1
ATOM 3123 C CA . MET B 1 105 ? -11.93 9.117 -1.027 1 92.06 105 MET B CA 1
ATOM 3124 C C . MET B 1 105 ? -10.984 9.508 0.103 1 92.06 105 MET B C 1
ATOM 3126 O O . MET B 1 105 ? -11.055 10.625 0.617 1 92.06 105 MET B O 1
ATOM 3130 N N . PHE B 1 106 ? -10.125 8.648 0.494 1 94.81 106 PHE B N 1
ATOM 3131 C CA . PHE B 1 106 ? -9.172 8.922 1.565 1 94.81 106 PHE B CA 1
ATOM 3132 C C . PHE B 1 106 ? -8.352 10.172 1.248 1 94.81 106 PHE B C 1
ATOM 3134 O O . PHE B 1 106 ? -8.281 11.094 2.059 1 94.81 106 PHE B O 1
ATOM 3141 N N . SER B 1 107 ? -7.746 10.219 0.099 1 93.25 107 SER B N 1
ATOM 3142 C CA . SER B 1 107 ? -6.902 11.336 -0.309 1 93.25 107 SER B CA 1
ATOM 3143 C C . SER B 1 107 ? -7.715 12.617 -0.439 1 93.25 107 SER B C 1
ATOM 3145 O O . SER B 1 107 ? -7.238 13.695 -0.078 1 93.25 107 SER B O 1
ATOM 3147 N N . SER B 1 108 ? -8.938 12.484 -0.925 1 92.31 108 SER B N 1
ATOM 3148 C CA . SER B 1 108 ? -9.781 13.656 -1.103 1 92.31 108 SER B CA 1
ATOM 3149 C C . SER B 1 108 ? -10.125 14.297 0.239 1 92.31 108 SER B C 1
ATOM 3151 O O . SER B 1 108 ? -10.141 15.523 0.363 1 92.31 108 SER B O 1
ATOM 3153 N N . VAL B 1 109 ? -10.328 13.477 1.159 1 93.69 109 VAL B N 1
ATOM 3154 C CA . VAL B 1 109 ? -10.664 13.984 2.484 1 93.69 109 VAL B CA 1
ATOM 3155 C C . VAL B 1 109 ? -9.445 14.656 3.107 1 93.69 109 VAL B C 1
ATOM 3157 O O . VAL B 1 109 ? -9.562 15.727 3.715 1 93.69 109 VAL B O 1
ATOM 3160 N N . ILE B 1 110 ? -8.312 14.039 2.959 1 93.12 110 ILE B N 1
ATOM 3161 C CA . ILE B 1 110 ? -7.074 14.609 3.488 1 93.12 110 ILE B CA 1
ATOM 3162 C C . ILE B 1 110 ? -6.816 15.977 2.846 1 93.12 110 ILE B C 1
ATOM 3164 O O . ILE B 1 110 ? -6.445 16.922 3.531 1 93.12 110 ILE B O 1
ATOM 3168 N N . ALA B 1 111 ? -7.07 16.031 1.576 1 89.81 111 ALA B N 1
ATOM 3169 C CA . ALA B 1 111 ? -6.883 17.297 0.855 1 89.81 111 ALA B CA 1
ATOM 3170 C C . ALA B 1 111 ? -7.836 18.375 1.367 1 89.81 111 ALA B C 1
ATOM 3172 O O . ALA B 1 111 ? -7.422 19.5 1.635 1 89.81 111 ALA B O 1
ATOM 3173 N N . ASP B 1 112 ? -9.039 17.969 1.526 1 90.31 112 ASP B N 1
ATOM 3174 C CA . ASP B 1 112 ? -10.055 18.891 2.008 1 90.31 112 ASP B CA 1
ATOM 3175 C C . ASP B 1 112 ? -9.719 19.406 3.41 1 90.31 112 ASP B C 1
ATOM 3177 O O . ASP B 1 112 ? -9.891 20.578 3.711 1 90.31 112 ASP B O 1
ATOM 3181 N N . LEU B 1 113 ? -9.281 18.516 4.199 1 91.12 113 LEU B N 1
ATOM 3182 C CA . LEU B 1 113 ? -8.914 18.875 5.566 1 91.12 113 LEU B CA 1
ATOM 3183 C C . LEU B 1 113 ? -7.75 19.859 5.578 1 91.12 113 LEU B C 1
ATOM 3185 O O . LEU B 1 113 ? -7.738 20.812 6.363 1 91.12 113 LEU B O 1
ATOM 3189 N N . ASN B 1 114 ? -6.816 19.578 4.762 1 88.31 114 ASN B N 1
ATOM 3190 C CA . ASN B 1 114 ? -5.656 20.469 4.688 1 88.31 114 ASN B CA 1
ATOM 3191 C C . ASN B 1 114 ? -6.047 21.875 4.254 1 88.31 114 ASN B C 1
ATOM 3193 O O . ASN B 1 114 ? -5.453 22.859 4.703 1 88.31 114 ASN B O 1
ATOM 3197 N N . ILE B 1 115 ? -7 21.984 3.42 1 87.06 115 ILE B N 1
ATOM 3198 C CA . ILE B 1 115 ? -7.449 23.266 2.887 1 87.06 115 ILE B CA 1
ATOM 3199 C C . ILE B 1 115 ? -8.305 23.984 3.924 1 87.06 115 ILE B C 1
ATOM 3201 O O . ILE B 1 115 ? -8.094 25.156 4.203 1 87.06 115 ILE B O 1
ATOM 3205 N N . LYS B 1 116 ? -9.234 23.281 4.512 1 89.69 116 LYS B N 1
ATOM 3206 C CA . LYS B 1 116 ? -10.227 23.891 5.402 1 89.69 116 LYS B CA 1
ATOM 3207 C C . LYS B 1 116 ? -9.648 24.125 6.793 1 89.69 116 LYS B C 1
ATOM 3209 O O . LYS B 1 116 ? -10.008 25.094 7.465 1 89.69 116 LYS B O 1
ATOM 3214 N N . TYR B 1 117 ? -8.797 23.188 7.184 1 89.81 117 TYR B N 1
ATOM 3215 C CA . TYR B 1 117 ? -8.211 23.25 8.516 1 89.81 117 TYR B CA 1
ATOM 3216 C C . TYR B 1 117 ? -6.699 23.078 8.453 1 89.81 117 TYR B C 1
ATOM 3218 O O . TYR B 1 117 ? -6.156 22.109 8.984 1 89.81 117 TYR B O 1
ATOM 3226 N N . PRO B 1 118 ? -6.031 24.062 7.984 1 85.06 118 PRO B N 1
ATOM 3227 C CA . PRO B 1 118 ? -4.59 23.938 7.754 1 85.06 118 PRO B CA 1
ATOM 3228 C C . PRO B 1 118 ? -3.801 23.781 9.055 1 85.06 118 PRO B C 1
ATOM 3230 O O . PRO B 1 118 ? -2.645 23.359 9.023 1 85.06 118 PRO B O 1
ATOM 3233 N N . GLU B 1 119 ? -4.414 24.078 10.172 1 85.31 119 GLU B N 1
ATOM 3234 C CA . GLU B 1 119 ? -3.701 24 11.445 1 85.31 119 GLU B CA 1
ATOM 3235 C C . GLU B 1 119 ? -3.869 22.625 12.078 1 85.31 119 GLU B C 1
ATOM 3237 O O . GLU B 1 119 ? -3.295 22.344 13.141 1 85.31 119 GLU B O 1
ATOM 3242 N N . ILE B 1 120 ? -4.594 21.766 11.383 1 86.81 120 ILE B N 1
ATOM 3243 C CA . ILE B 1 120 ? -4.664 20.375 11.805 1 86.81 120 ILE B CA 1
ATOM 3244 C C . ILE B 1 120 ? -3.582 19.562 11.094 1 86.81 120 ILE B C 1
ATOM 3246 O O . ILE B 1 120 ? -3.574 19.469 9.859 1 86.81 120 ILE B O 1
ATOM 3250 N N . LYS B 1 121 ? -2.664 19.047 11.852 1 84.19 121 LYS B N 1
ATOM 3251 C CA . LYS B 1 121 ? -1.627 18.172 11.297 1 84.19 121 LYS B CA 1
ATOM 3252 C C . LYS B 1 121 ? -2.064 16.719 11.32 1 84.19 121 LYS B C 1
ATOM 3254 O O . LYS B 1 121 ? -2.334 16.156 12.383 1 84.19 121 LYS B O 1
ATOM 3259 N N . VAL B 1 122 ? -2.139 16.125 10.148 1 90.25 122 VAL B N 1
ATOM 3260 C CA . VAL B 1 122 ? -2.539 14.727 10.039 1 90.25 122 VAL B CA 1
ATOM 3261 C C . VAL B 1 122 ? -1.311 13.859 9.789 1 90.25 122 VAL B C 1
ATOM 3263 O O . VAL B 1 122 ? -0.541 14.109 8.859 1 90.25 122 VAL B O 1
ATOM 3266 N N . GLU B 1 123 ? -1.103 12.938 10.641 1 87.88 123 GLU B N 1
ATOM 3267 C CA . GLU B 1 123 ? -0.06 11.922 10.492 1 87.88 123 GLU B CA 1
ATOM 3268 C C . GLU B 1 123 ? -0.653 10.57 10.102 1 87.88 123 GLU B C 1
ATOM 3270 O O . GLU B 1 123 ? -1.525 10.047 10.797 1 87.88 123 GLU B O 1
ATOM 3275 N N . ILE B 1 124 ? -0.104 10.023 9.008 1 93.88 124 ILE B N 1
ATOM 3276 C CA . ILE B 1 124 ? -0.717 8.82 8.461 1 93.88 124 ILE B CA 1
ATOM 3277 C C . ILE B 1 124 ? 0.271 7.66 8.531 1 93.88 124 ILE B C 1
ATOM 3279 O O . ILE B 1 124 ? 1.428 7.793 8.125 1 93.88 124 ILE B O 1
ATOM 3283 N N . HIS B 1 125 ? -0.215 6.555 9.031 1 89.81 125 HIS B N 1
ATOM 3284 C CA . HIS B 1 125 ? 0.534 5.305 9.086 1 89.81 125 HIS B CA 1
ATOM 3285 C C . HIS B 1 125 ? -0.222 4.18 8.398 1 89.81 125 HIS B C 1
ATOM 3287 O O . HIS B 1 125 ? -1.435 4.039 8.57 1 89.81 125 HIS B O 1
ATOM 3293 N N . THR B 1 126 ? 0.548 3.387 7.629 1 93.25 126 THR B N 1
ATOM 3294 C CA . THR B 1 126 ? -0.128 2.297 6.934 1 93.25 126 THR B CA 1
ATOM 3295 C C . THR B 1 126 ? 0.198 0.956 7.586 1 93.25 126 THR B C 1
ATOM 3297 O O . THR B 1 126 ? 1.297 0.766 8.109 1 93.25 126 THR B O 1
ATOM 3300 N N . GLY B 1 127 ? -0.76 0.073 7.598 1 90.88 127 GLY B N 1
ATOM 3301 C CA . GLY B 1 127 ? -0.659 -1.282 8.117 1 90.88 127 GLY B CA 1
ATOM 3302 C C . GLY B 1 127 ? -1.928 -2.09 7.926 1 90.88 127 GLY B C 1
ATOM 3303 O O . GLY B 1 127 ? -2.973 -1.541 7.57 1 90.88 127 GLY B O 1
ATOM 3304 N N . HIS B 1 128 ? -1.788 -3.359 8.141 1 91.06 128 HIS B N 1
ATOM 3305 C CA . HIS B 1 128 ? -2.967 -4.215 8.07 1 91.06 128 HIS B CA 1
ATOM 3306 C C . HIS B 1 128 ? -3.717 -4.227 9.398 1 91.06 128 HIS B C 1
ATOM 3308 O O . HIS B 1 128 ? -3.307 -3.559 10.352 1 91.06 128 HIS B O 1
ATOM 3314 N N . ASN B 1 129 ? -4.844 -4.926 9.445 1 91.75 129 ASN B N 1
ATOM 3315 C CA . ASN B 1 129 ? -5.73 -4.891 10.602 1 91.75 129 ASN B CA 1
ATOM 3316 C C . ASN B 1 129 ? -4.961 -5.102 11.906 1 91.75 129 ASN B C 1
ATOM 3318 O O . ASN B 1 129 ? -5.047 -4.285 12.82 1 91.75 129 ASN B O 1
ATOM 3322 N N . GLN B 1 130 ? -4.148 -6.094 11.961 1 87.44 130 GLN B N 1
ATOM 3323 C CA . GLN B 1 130 ? -3.461 -6.426 13.203 1 87.44 130 GLN B CA 1
ATOM 3324 C C . GLN B 1 130 ? -2.479 -5.328 13.594 1 87.44 130 GLN B C 1
ATOM 3326 O O . GLN B 1 130 ? -2.359 -4.988 14.773 1 87.44 130 GLN B O 1
ATOM 3331 N N . GLN B 1 131 ? -1.822 -4.762 12.672 1 86.19 131 GLN B N 1
ATOM 3332 C CA . GLN B 1 131 ? -0.875 -3.688 12.953 1 86.19 131 GLN B CA 1
ATOM 3333 C C . GLN B 1 131 ? -1.594 -2.43 13.43 1 86.19 131 GLN B C 1
ATOM 3335 O O . GLN B 1 131 ? -1.096 -1.717 14.305 1 86.19 131 GLN B O 1
ATOM 3340 N N . ILE B 1 132 ? -2.695 -2.191 12.805 1 93.12 132 ILE B N 1
ATOM 3341 C CA . ILE B 1 132 ? -3.486 -1.027 13.195 1 93.12 132 ILE B CA 1
ATOM 3342 C C . ILE B 1 132 ? -3.971 -1.189 14.633 1 93.12 132 ILE B C 1
ATOM 3344 O O . ILE B 1 132 ? -3.908 -0.247 15.422 1 93.12 132 ILE B O 1
ATOM 3348 N N . ILE B 1 133 ? -4.367 -2.373 14.984 1 90.19 133 ILE B N 1
ATOM 3349 C CA . ILE B 1 133 ? -4.809 -2.66 16.344 1 90.19 133 ILE B CA 1
ATOM 3350 C C . ILE B 1 133 ? -3.654 -2.432 17.312 1 90.19 133 ILE B C 1
ATOM 3352 O O . ILE B 1 133 ? -3.824 -1.778 18.344 1 90.19 133 ILE B O 1
ATOM 3356 N N . GLU B 1 134 ? -2.5 -2.908 16.938 1 84 134 GLU B N 1
ATOM 3357 C CA . GLU B 1 134 ? -1.319 -2.742 17.766 1 84 134 GLU B CA 1
ATOM 3358 C C . GLU B 1 134 ? -0.973 -1.268 17.953 1 84 134 GLU B C 1
ATOM 3360 O O . GLU B 1 134 ? -0.666 -0.829 19.062 1 84 134 GLU B O 1
ATOM 3365 N N . MET B 1 135 ? -1.057 -0.498 16.875 1 86.94 135 MET B N 1
ATOM 3366 C CA . MET B 1 135 ? -0.756 0.929 16.938 1 86.94 135 MET B CA 1
ATOM 3367 C C . MET B 1 135 ? -1.753 1.658 17.828 1 86.94 135 MET B C 1
ATOM 3369 O O . MET B 1 135 ? -1.396 2.621 18.516 1 86.94 135 MET B O 1
ATOM 3373 N N . LEU B 1 136 ? -2.994 1.201 17.859 1 89.62 136 LEU B N 1
ATOM 3374 C CA . LEU B 1 136 ? -4.016 1.789 18.719 1 89.62 136 LEU B CA 1
ATOM 3375 C C . LEU B 1 136 ? -3.693 1.535 20.188 1 89.62 136 LEU B C 1
ATOM 3377 O O . LEU B 1 136 ? -3.711 2.463 21 1 89.62 136 LEU B O 1
ATOM 3381 N N . TYR B 1 137 ? -3.312 0.325 20.453 1 82.31 137 TYR B N 1
ATOM 3382 C CA . TYR B 1 137 ? -3.037 -0.049 21.844 1 82.31 137 TYR B CA 1
ATOM 3383 C C . TYR B 1 137 ? -1.77 0.631 22.344 1 82.31 137 TYR B C 1
ATOM 3385 O O . TYR B 1 137 ? -1.681 0.996 23.516 1 82.31 137 TYR B O 1
ATOM 3393 N N . ASP B 1 138 ? -0.815 0.834 21.422 1 76.25 138 ASP B N 1
ATOM 3394 C CA . ASP B 1 138 ? 0.44 1.488 21.781 1 76.25 138 ASP B CA 1
ATOM 3395 C C . ASP B 1 138 ? 0.261 3.002 21.891 1 76.25 138 ASP B C 1
ATOM 3397 O O . ASP B 1 138 ? 1.158 3.707 22.359 1 76.25 138 ASP B O 1
ATOM 3401 N N . GLY B 1 139 ? -0.853 3.457 21.438 1 82 139 GLY B N 1
ATOM 3402 C CA . GLY B 1 139 ? -1.133 4.883 21.5 1 82 139 GLY B CA 1
ATOM 3403 C C . GLY B 1 139 ? -0.482 5.668 20.375 1 82 139 GLY B C 1
ATOM 3404 O O . GLY B 1 139 ? -0.495 6.898 20.391 1 82 139 GLY B O 1
ATOM 3405 N N . PHE B 1 140 ? 0.1 4.941 19.422 1 78.88 140 PHE B N 1
ATOM 3406 C CA . PHE B 1 140 ? 0.772 5.57 18.281 1 78.88 140 PHE B CA 1
ATOM 3407 C C . PHE B 1 140 ? -0.23 6.285 17.391 1 78.88 140 PHE B C 1
ATOM 3409 O O . PHE B 1 140 ? 0.099 7.297 16.766 1 78.88 140 PHE B O 1
ATOM 3416 N N . ILE B 1 141 ? -1.426 5.68 17.297 1 89.69 141 ILE B N 1
ATOM 3417 C CA . ILE B 1 141 ? -2.539 6.293 16.594 1 89.69 141 ILE B CA 1
ATOM 3418 C C . ILE B 1 141 ? -3.777 6.312 17.484 1 89.69 141 ILE B C 1
ATOM 3420 O O . ILE B 1 141 ? -3.867 5.547 18.438 1 89.69 141 ILE B O 1
ATOM 3424 N N . LYS B 1 142 ? -4.664 7.211 17.125 1 88.81 142 LYS B N 1
ATOM 3425 C CA . LYS B 1 142 ? -5.895 7.301 17.906 1 88.81 142 LYS B CA 1
ATOM 3426 C C . LYS B 1 142 ? -7.086 6.754 17.125 1 88.81 142 LYS B C 1
ATOM 3428 O O . LYS B 1 142 ? -8.125 6.449 17.703 1 88.81 142 LYS B O 1
ATOM 3433 N N . MET B 1 143 ? -6.93 6.695 15.82 1 95.94 143 MET B N 1
ATOM 3434 C CA . MET B 1 143 ? -7.945 6.133 14.938 1 95.94 143 MET B CA 1
ATOM 3435 C C . MET B 1 143 ? -7.301 5.355 13.797 1 95.94 143 MET B C 1
ATOM 3437 O O . MET B 1 143 ? -6.137 5.586 13.461 1 95.94 143 MET B O 1
ATOM 3441 N N . GLY B 1 144 ? -8.094 4.438 13.25 1 97.31 144 GLY B N 1
ATOM 3442 C CA . GLY B 1 144 ? -7.582 3.662 12.133 1 97.31 144 GLY B CA 1
ATOM 3443 C C . GLY B 1 144 ? -8.672 3.125 11.227 1 97.31 144 GLY B C 1
ATOM 3444 O O . GLY B 1 144 ? -9.789 2.875 11.68 1 97.31 144 GLY B O 1
ATOM 3445 N N . PHE B 1 145 ? -8.328 3.01 9.977 1 97.69 145 PHE B N 1
ATOM 3446 C CA . PHE B 1 145 ? -9.195 2.316 9.031 1 97.69 145 PHE B CA 1
ATOM 3447 C C . PHE B 1 145 ? -8.828 0.841 8.938 1 97.69 145 PHE B C 1
ATOM 3449 O O . PHE B 1 145 ? -7.66 0.5 8.734 1 97.69 145 PHE B O 1
ATOM 3456 N N . MET B 1 146 ? -9.867 -0.021 9.062 1 95.62 146 MET B N 1
ATOM 3457 C CA . MET B 1 146 ? -9.68 -1.467 8.992 1 95.62 146 MET B CA 1
ATOM 3458 C C . MET B 1 146 ? -10.773 -2.115 8.148 1 95.62 146 MET B C 1
ATOM 3460 O O . MET B 1 146 ? -11.844 -1.537 7.957 1 95.62 146 MET B O 1
ATOM 3464 N N . THR B 1 147 ? -10.43 -3.258 7.668 1 94.56 147 THR B N 1
ATOM 3465 C CA . THR B 1 147 ? -11.453 -4.051 6.988 1 94.56 147 THR B CA 1
ATOM 3466 C C . THR B 1 147 ? -12.203 -4.926 7.984 1 94.56 147 THR B C 1
ATOM 3468 O O . THR B 1 147 ? -11.609 -5.488 8.906 1 94.56 147 THR B O 1
ATOM 3471 N N . LYS B 1 148 ? -13.523 -4.941 7.789 1 91.38 148 LYS B N 1
ATOM 3472 C CA . LYS B 1 148 ? -14.336 -5.898 8.539 1 91.38 148 LYS B CA 1
ATOM 3473 C C . LYS B 1 148 ? -14.28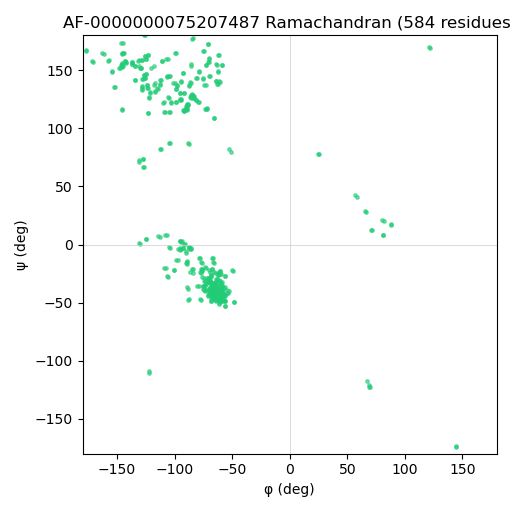9 -7.277 7.887 1 91.38 148 LYS B C 1
ATOM 3475 O O . LYS B 1 148 ? -14.156 -7.395 6.668 1 91.38 148 LYS B O 1
ATOM 3480 N N . PRO B 1 149 ? -14.281 -8.367 8.68 1 84.25 149 PRO B N 1
ATOM 3481 C CA . PRO B 1 149 ? -14.492 -8.383 10.125 1 84.25 149 PRO B CA 1
ATOM 3482 C C . PRO B 1 149 ? -13.195 -8.289 10.922 1 84.25 149 PRO B C 1
ATOM 3484 O O . PRO B 1 149 ? -12.125 -8.633 10.398 1 84.25 149 PRO B O 1
ATOM 3487 N N . TYR B 1 150 ? -13.258 -7.668 12.047 1 81.81 150 TYR B N 1
ATOM 3488 C CA . TYR B 1 150 ? -12.219 -7.73 13.07 1 81.81 150 TYR B CA 1
ATOM 3489 C C . TYR B 1 150 ? -12.812 -8.102 14.43 1 81.81 150 TYR B C 1
ATOM 3491 O O . TYR B 1 150 ? -13.969 -7.785 14.711 1 81.81 150 TYR B O 1
ATOM 3499 N N . PHE B 1 151 ? -12.008 -8.914 15.156 1 77.19 151 PHE B N 1
ATOM 3500 C CA . PHE B 1 151 ? -12.539 -9.445 16.406 1 77.19 151 PHE B CA 1
ATOM 3501 C C . PHE B 1 151 ? -11.805 -8.867 17.609 1 77.19 151 PHE B C 1
ATOM 3503 O O . PHE B 1 151 ? -10.75 -9.367 17.984 1 77.19 151 PHE B O 1
ATOM 3510 N N . ASN B 1 152 ? -12.133 -7.77 18.031 1 80.12 152 ASN B N 1
ATOM 3511 C CA . ASN B 1 152 ? -11.602 -7.09 19.203 1 80.12 152 ASN B CA 1
ATOM 3512 C C . ASN B 1 152 ? -12.672 -6.258 19.906 1 80.12 152 ASN B C 1
ATOM 3514 O O . ASN B 1 152 ? -13.18 -5.289 19.328 1 80.12 152 ASN B O 1
ATOM 3518 N N . THR B 1 153 ? -13.055 -6.539 21.094 1 84.44 153 THR B N 1
ATOM 3519 C CA . THR B 1 153 ? -14.195 -5.949 21.781 1 84.44 153 THR B CA 1
ATOM 3520 C C . THR B 1 153 ? -13.859 -4.543 22.266 1 84.44 153 THR B C 1
ATOM 3522 O O . THR B 1 153 ? -14.758 -3.75 22.562 1 84.44 153 THR B O 1
ATOM 3525 N N . ASP B 1 154 ? -12.617 -4.277 22.391 1 87.06 154 ASP B N 1
ATOM 3526 C CA . ASP B 1 154 ? -12.211 -2.963 22.875 1 87.06 154 ASP B CA 1
ATOM 3527 C C . ASP B 1 154 ? -12.312 -1.916 21.766 1 87.06 154 ASP B C 1
ATOM 3529 O O . ASP B 1 154 ? -12.422 -0.72 22.047 1 87.06 154 ASP B O 1
ATOM 3533 N N . ILE B 1 155 ? -12.25 -2.4 20.578 1 92.25 155 ILE B N 1
ATOM 3534 C CA . ILE B 1 155 ? -12.234 -1.507 19.422 1 92.25 155 ILE B CA 1
ATOM 3535 C C . ILE B 1 155 ? -13.656 -1.062 19.094 1 92.25 155 ILE B C 1
ATOM 3537 O O . ILE B 1 155 ? -14.555 -1.895 18.938 1 92.25 155 ILE B O 1
ATOM 3541 N N . LYS B 1 156 ? -13.867 0.237 19.062 1 93.75 156 LYS B N 1
ATOM 3542 C CA . LYS B 1 156 ? -15.156 0.83 18.703 1 93.75 156 LYS B CA 1
ATOM 3543 C C . LYS B 1 156 ? -15.188 1.261 17.25 1 93.75 156 LYS B C 1
ATOM 3545 O O . LYS B 1 156 ? -14.227 1.848 16.75 1 93.75 156 LYS B O 1
ATOM 3550 N N . SER B 1 157 ? -16.266 0.971 16.625 1 95.69 157 SER B N 1
ATOM 3551 C CA . SER B 1 157 ? -16.484 1.438 15.258 1 95.69 157 SER B CA 1
ATOM 3552 C C . SER B 1 157 ? -17.141 2.818 15.242 1 95.69 157 SER B C 1
ATOM 3554 O O . SER B 1 157 ? -18.234 2.996 15.766 1 95.69 157 SER B O 1
ATOM 3556 N N . ILE B 1 158 ? -16.484 3.762 14.656 1 95.75 158 ILE B N 1
ATOM 3557 C CA . ILE B 1 158 ? -16.969 5.133 14.594 1 95.75 158 ILE B CA 1
ATOM 3558 C C . ILE B 1 158 ? -17.859 5.316 13.367 1 95.75 158 ILE B C 1
ATOM 3560 O O . ILE B 1 158 ? -18.922 5.922 13.445 1 95.75 158 ILE B O 1
ATOM 3564 N N . LEU B 1 159 ? -17.375 4.844 12.234 1 95.25 159 LEU B N 1
ATOM 3565 C CA . LEU B 1 159 ? -18.141 4.809 11 1 95.25 159 LEU B CA 1
ATOM 3566 C C . LEU B 1 159 ? -17.75 3.605 10.148 1 95.25 159 LEU B C 1
ATOM 3568 O O . LEU B 1 159 ? -16.656 3.057 10.312 1 95.25 159 LEU B O 1
ATOM 3572 N N . THR B 1 160 ? -18.719 3.172 9.359 1 96.06 160 THR B N 1
ATOM 3573 C CA . THR B 1 160 ? -18.516 2.045 8.453 1 96.06 160 THR B CA 1
ATOM 3574 C C . THR B 1 160 ? -19.078 2.361 7.066 1 96.06 160 THR B C 1
ATOM 3576 O O . THR B 1 160 ? -20.094 3.055 6.945 1 96.06 160 THR B O 1
ATOM 3579 N N . PHE B 1 161 ? -18.359 1.914 6.059 1 95.75 161 PHE B N 1
ATOM 3580 C CA . PHE B 1 161 ? -18.844 2.057 4.695 1 95.75 161 PHE B CA 1
ATOM 3581 C C . PHE B 1 161 ? -18.422 0.874 3.834 1 95.75 161 PHE B C 1
ATOM 3583 O O . PHE B 1 161 ? -17.562 0.088 4.238 1 95.75 161 PHE B O 1
ATOM 3590 N N . LYS B 1 162 ? -19.094 0.764 2.715 1 94.94 162 LYS B N 1
ATOM 3591 C CA . LYS B 1 162 ? -18.844 -0.354 1.809 1 94.94 162 LYS B CA 1
ATOM 3592 C C . LYS B 1 162 ? -18.312 0.134 0.461 1 94.94 162 LYS B C 1
ATOM 3594 O O . LYS B 1 162 ? -18.75 1.174 -0.04 1 94.94 162 LYS B O 1
ATOM 3599 N N . GLU B 1 163 ? -17.359 -0.549 -0.068 1 95.25 163 GLU B N 1
ATOM 3600 C CA . GLU B 1 163 ? -16.891 -0.359 -1.44 1 95.25 163 GLU B CA 1
ATOM 3601 C C . GLU B 1 163 ? -17.266 -1.549 -2.318 1 95.25 163 GLU B C 1
ATOM 3603 O O . GLU B 1 163 ? -16.875 -2.682 -2.041 1 95.25 163 GLU B O 1
ATOM 3608 N N . PRO B 1 164 ? -18 -1.293 -3.361 1 95.81 164 PRO B N 1
ATOM 3609 C CA . PRO B 1 164 ? -18.359 -2.396 -4.254 1 95.81 164 PRO B CA 1
ATOM 3610 C C . PRO B 1 164 ? -17.156 -3.029 -4.934 1 95.81 164 PRO B C 1
ATOM 3612 O O . PRO B 1 164 ? -16.203 -2.324 -5.293 1 95.81 164 PRO B O 1
ATOM 3615 N N . LEU B 1 165 ? -17.219 -4.344 -5.039 1 96.19 165 LEU B N 1
ATOM 3616 C CA . LEU B 1 165 ? -16.234 -5.082 -5.824 1 96.19 165 LEU B CA 1
ATOM 3617 C C . LEU B 1 165 ? -16.781 -5.418 -7.207 1 96.19 165 LEU B C 1
ATOM 3619 O O . LEU B 1 165 ? -17.906 -5.891 -7.332 1 96.19 165 LEU B O 1
ATOM 3623 N N . VAL B 1 166 ? -15.938 -5.164 -8.195 1 96.06 166 VAL B N 1
ATOM 3624 C CA . VAL B 1 166 ? -16.375 -5.387 -9.57 1 96.06 166 VAL B CA 1
ATOM 3625 C C . VAL B 1 166 ? -15.391 -6.305 -10.281 1 96.06 166 VAL B C 1
ATOM 3627 O O . VAL B 1 166 ? -14.18 -6.223 -10.055 1 96.06 166 VAL B O 1
ATOM 3630 N N . LEU B 1 167 ? -15.938 -7.129 -11.102 1 95.06 167 LEU B N 1
ATOM 3631 C CA . LEU B 1 167 ? -15.133 -8.023 -11.93 1 95.06 167 LEU B CA 1
ATOM 3632 C C . LEU B 1 167 ? -14.656 -7.316 -13.188 1 95.06 167 LEU B C 1
ATOM 3634 O O . LEU B 1 167 ? -15.461 -6.777 -13.945 1 95.06 167 LEU B O 1
ATOM 3638 N N . VAL B 1 168 ? -13.273 -7.344 -13.438 1 96.19 168 VAL B N 1
ATOM 3639 C CA . VAL B 1 168 ? -12.773 -6.555 -14.562 1 96.19 168 VAL B CA 1
ATOM 3640 C C . VAL B 1 168 ? -11.781 -7.387 -15.375 1 96.19 168 VAL B C 1
ATOM 3642 O O . VAL B 1 168 ? -11.18 -8.328 -14.852 1 96.19 168 VAL B O 1
ATOM 3645 N N . ALA B 1 169 ? -11.672 -7.051 -16.625 1 95.69 169 ALA B N 1
ATOM 3646 C CA . ALA B 1 169 ? -10.711 -7.617 -17.562 1 95.69 169 ALA B CA 1
ATOM 3647 C C . ALA B 1 169 ? -10.195 -6.551 -18.531 1 95.69 169 ALA B C 1
ATOM 3649 O O . ALA B 1 169 ? -10.773 -5.469 -18.641 1 95.69 169 ALA B O 1
ATOM 3650 N N . HIS B 1 170 ? -9.055 -6.855 -19.062 1 94.62 170 HIS B N 1
ATOM 3651 C CA . HIS B 1 170 ? -8.578 -6.004 -20.156 1 94.62 170 HIS B CA 1
ATOM 3652 C C . HIS B 1 170 ? -9.531 -6.051 -21.344 1 94.62 170 HIS B C 1
ATOM 3654 O O . HIS B 1 170 ? -10.125 -7.09 -21.625 1 94.62 170 HIS B O 1
ATOM 3660 N N . PRO B 1 171 ? -9.641 -4.941 -22.109 1 93.44 171 PRO B N 1
ATOM 3661 C CA . PRO B 1 171 ? -10.57 -4.902 -23.234 1 93.44 171 PRO B CA 1
ATOM 3662 C C . PRO B 1 171 ? -10.227 -5.93 -24.312 1 93.44 171 PRO B C 1
ATOM 3664 O O . PRO B 1 171 ? -11.109 -6.379 -25.047 1 93.44 171 PRO B O 1
ATOM 3667 N N . SER B 1 172 ? -9 -6.293 -24.391 1 91.31 172 SER B N 1
ATOM 3668 C CA . SER B 1 172 ? -8.578 -7.234 -25.422 1 91.31 172 SER B CA 1
ATOM 3669 C C . SER B 1 172 ? -8.75 -8.68 -24.953 1 91.31 172 SER B C 1
ATOM 3671 O O . SER B 1 172 ? -8.469 -9.617 -25.703 1 91.31 172 SER B O 1
ATOM 3673 N N . HIS B 1 173 ? -9.172 -8.859 -23.766 1 91.81 173 HIS B N 1
ATOM 3674 C CA . HIS B 1 173 ? -9.398 -10.219 -23.297 1 91.81 173 HIS B CA 1
ATOM 3675 C C . HIS B 1 173 ? -10.453 -10.938 -24.125 1 91.81 173 HIS B C 1
ATOM 3677 O O . HIS B 1 173 ? -11.5 -10.359 -24.438 1 91.81 173 HIS B O 1
ATOM 3683 N N . PRO B 1 174 ? -10.289 -12.18 -24.422 1 87.69 174 PRO B N 1
ATOM 3684 C CA . PRO B 1 174 ? -11.211 -12.914 -25.281 1 87.69 174 PRO B CA 1
ATOM 3685 C C . PRO B 1 174 ? -12.633 -12.961 -24.734 1 87.69 174 PRO B C 1
ATOM 3687 O O . PRO B 1 174 ? -13.594 -13.031 -25.5 1 87.69 174 PRO B O 1
ATOM 3690 N N . ILE B 1 175 ? -12.773 -12.852 -23.5 1 88.12 175 ILE B N 1
ATOM 3691 C CA . ILE B 1 175 ? -14.078 -12.992 -22.859 1 88.12 175 ILE B CA 1
ATOM 3692 C C . ILE B 1 175 ? -14.945 -11.781 -23.188 1 88.12 175 ILE B C 1
ATOM 3694 O O . ILE B 1 175 ? -16.172 -11.852 -23.109 1 88.12 175 ILE B O 1
ATOM 3698 N N . VAL B 1 176 ? -14.328 -10.664 -23.406 1 86.94 176 VAL B N 1
ATOM 3699 C CA . VAL B 1 176 ? -15.039 -9.414 -23.641 1 86.94 176 VAL B CA 1
ATOM 3700 C C . VAL B 1 176 ? -15.789 -9.492 -24.969 1 86.94 176 VAL B C 1
ATOM 3702 O O . VAL B 1 176 ? -16.875 -8.914 -25.125 1 86.94 176 VAL B O 1
ATOM 3705 N N . SER B 1 177 ? -15.266 -10.125 -25.953 1 78.69 177 SER B N 1
ATOM 3706 C CA . SER B 1 177 ? -15.898 -10.266 -27.25 1 78.69 177 SER B CA 1
ATOM 3707 C C . SER B 1 177 ? -17.062 -11.258 -27.188 1 78.69 177 SER B C 1
ATOM 3709 O O . SER B 1 177 ? -17.938 -11.234 -28.047 1 78.69 177 SER B O 1
ATOM 3711 N N . SER B 1 178 ? -17.031 -12.016 -26.219 1 68.06 178 SER B N 1
ATOM 3712 C CA . SER B 1 178 ? -18.094 -13.016 -26.078 1 68.06 178 SER B CA 1
ATOM 3713 C C . SER B 1 178 ? -19.297 -12.453 -25.344 1 68.06 178 SER B C 1
ATOM 3715 O O . SER B 1 178 ? -19.172 -11.484 -24.594 1 68.06 178 SER B O 1
ATOM 3717 N N . SER B 1 179 ? -20.547 -12.695 -25.656 1 64.12 179 SER B N 1
ATOM 3718 C CA . SER B 1 179 ? -21.734 -12.25 -24.938 1 64.12 179 SER B CA 1
ATOM 3719 C C . SER B 1 179 ? -21.656 -12.617 -23.469 1 64.12 179 SER B C 1
ATOM 3721 O O . SER B 1 179 ? -22.016 -13.727 -23.078 1 64.12 179 SER B O 1
ATOM 3723 N N . VAL B 1 180 ? -20.969 -11.852 -22.625 1 63.22 180 VAL B N 1
ATOM 3724 C CA . VAL B 1 180 ? -20.672 -12.062 -21.203 1 63.22 180 VAL B CA 1
ATOM 3725 C C . VAL B 1 180 ? -21.969 -12.133 -20.406 1 63.22 180 VAL B C 1
ATOM 3727 O O . VAL B 1 180 ? -22.047 -12.844 -19.406 1 63.22 180 VAL B O 1
ATOM 3730 N N . LYS B 1 181 ? -23 -11.578 -20.938 1 65.38 181 LYS B N 1
ATOM 3731 C CA . LYS B 1 181 ? -24.266 -11.523 -20.188 1 65.38 181 LYS B CA 1
ATOM 3732 C C . LYS B 1 181 ? -24.859 -12.922 -20 1 65.38 181 LYS B C 1
ATOM 3734 O O . LYS B 1 181 ? -25.625 -13.164 -19.078 1 65.38 181 LYS B O 1
ATOM 3739 N N . ASP B 1 182 ? -24.266 -13.695 -20.703 1 74.06 182 ASP B N 1
ATOM 3740 C CA . ASP B 1 182 ? -24.875 -15.016 -20.625 1 74.06 182 ASP B CA 1
ATOM 3741 C C . ASP B 1 182 ? -23.938 -16.016 -19.953 1 74.06 182 ASP B C 1
ATOM 3743 O O . ASP B 1 182 ? -24.297 -17.172 -19.734 1 74.06 182 ASP B O 1
ATOM 3747 N N . LEU B 1 183 ? -22.859 -15.477 -19.469 1 82.69 183 LEU B N 1
ATOM 3748 C CA . LEU B 1 183 ? -21.906 -16.391 -18.859 1 82.69 183 LEU B CA 1
ATOM 3749 C C . LEU B 1 183 ? -22.016 -16.359 -17.328 1 82.69 183 LEU B C 1
ATOM 3751 O O . LEU B 1 183 ? -22.234 -15.289 -16.75 1 82.69 183 LEU B O 1
ATOM 3755 N N . SER B 1 184 ? -21.938 -17.531 -16.781 1 85.75 184 SER B N 1
ATOM 3756 C CA . SER B 1 184 ? -21.875 -17.609 -15.328 1 85.75 184 SER B CA 1
ATOM 3757 C C . SER B 1 184 ? -20.5 -17.203 -14.812 1 85.75 184 SER B C 1
ATOM 3759 O O . SER B 1 184 ? -19.531 -17.109 -15.578 1 85.75 184 SER B O 1
ATOM 3761 N N . CYS B 1 185 ? -20.422 -16.969 -13.523 1 86.5 185 CYS B N 1
ATOM 3762 C CA . CYS B 1 185 ? -19.156 -16.641 -12.891 1 86.5 185 CYS B CA 1
ATOM 3763 C C . CYS B 1 185 ? -18.156 -17.766 -13.07 1 86.5 185 CYS B C 1
ATOM 3765 O O . CYS B 1 185 ? -16.969 -17.531 -13.352 1 86.5 185 CYS B O 1
ATOM 3767 N N . ALA B 1 186 ? -18.688 -18.922 -12.93 1 82.94 186 ALA B N 1
ATOM 3768 C CA . ALA B 1 186 ? -17.828 -20.094 -13.055 1 82.94 186 ALA B CA 1
ATOM 3769 C C . ALA B 1 186 ? -17.234 -20.188 -14.461 1 82.94 186 ALA B C 1
ATOM 3771 O O . ALA B 1 186 ? -16.078 -20.547 -14.625 1 82.94 186 ALA B O 1
ATOM 3772 N N . GLU B 1 187 ? -18.031 -19.844 -15.43 1 84.25 187 GLU B N 1
ATOM 3773 C CA . GLU B 1 187 ? -17.562 -19.875 -16.812 1 84.25 187 GLU B CA 1
ATOM 3774 C C . GLU B 1 187 ? -16.531 -18.781 -17.078 1 84.25 187 GLU B C 1
ATOM 3776 O O . GLU B 1 187 ? -15.539 -19.016 -17.781 1 84.25 187 GLU B O 1
ATOM 3781 N N . ILE B 1 188 ? -16.766 -17.719 -16.484 1 86.88 188 ILE B N 1
ATOM 3782 C CA . ILE B 1 188 ? -15.844 -16.594 -16.656 1 86.88 188 ILE B CA 1
ATOM 3783 C C . ILE B 1 188 ? -14.492 -16.938 -16.031 1 86.88 188 ILE B C 1
ATOM 3785 O O . ILE B 1 188 ? -13.445 -16.703 -16.625 1 86.88 188 ILE B O 1
ATOM 3789 N N . ILE B 1 189 ? -14.516 -17.469 -14.898 1 85.81 189 ILE B N 1
ATOM 3790 C CA . ILE B 1 189 ? -13.297 -17.797 -14.172 1 85.81 189 ILE B CA 1
ATOM 3791 C C . ILE B 1 189 ? -12.523 -18.875 -14.914 1 85.81 189 ILE B C 1
ATOM 3793 O O . ILE B 1 189 ? -11.289 -18.844 -14.984 1 85.81 189 ILE B O 1
ATOM 3797 N N . LYS B 1 190 ? -13.281 -19.766 -15.508 1 83.75 190 LYS B N 1
ATOM 3798 C CA . LYS B 1 190 ? -12.656 -20.828 -16.281 1 83.75 190 LYS B CA 1
ATOM 3799 C C . LYS B 1 190 ? -11.891 -20.281 -17.469 1 83.75 190 LYS B C 1
ATOM 3801 O O . LYS B 1 190 ? -10.852 -20.812 -17.859 1 83.75 190 LYS B O 1
ATOM 3806 N N . GLU B 1 191 ? -12.445 -19.141 -17.922 1 82.56 191 GLU B N 1
ATOM 3807 C CA . GLU B 1 191 ? -11.859 -18.547 -19.125 1 82.56 191 GLU B CA 1
ATOM 3808 C C . GLU B 1 191 ? -10.844 -17.469 -18.781 1 82.56 191 GLU B C 1
ATOM 3810 O O . GLU B 1 191 ? -10.242 -16.859 -19.672 1 82.56 191 GLU B O 1
ATOM 3815 N N . SER B 1 192 ? -10.602 -17.062 -17.609 1 83.56 192 SER B N 1
ATOM 3816 C CA . SER B 1 192 ? -9.82 -15.914 -17.156 1 83.56 192 SER B CA 1
ATOM 3817 C C . SER B 1 192 ? -8.352 -16.078 -17.516 1 83.56 192 SER B C 1
ATOM 3819 O O . SER B 1 192 ? -7.695 -15.109 -17.922 1 83.56 192 SER B O 1
ATOM 3821 N N . LYS B 1 193 ? -7.707 -17.188 -17.516 1 83.31 193 LYS B N 1
ATOM 3822 C CA . LYS B 1 193 ? -6.312 -17.547 -17.766 1 83.31 193 LYS B CA 1
ATOM 3823 C C . LYS B 1 193 ? -5.387 -16.359 -17.5 1 83.31 193 LYS B C 1
ATOM 3825 O O . LYS B 1 193 ? -4.863 -15.75 -18.438 1 83.31 193 LYS B O 1
ATOM 3830 N N . PRO B 1 194 ? -5.039 -16 -16.297 1 89.69 194 PRO B N 1
ATOM 3831 C CA . PRO B 1 194 ? -5.445 -16.578 -15.016 1 89.69 194 PRO B CA 1
ATOM 3832 C C . PRO B 1 194 ? -6.562 -15.797 -14.336 1 89.69 194 PRO B C 1
ATOM 3834 O O . PRO B 1 194 ? -6.898 -14.695 -14.773 1 89.69 194 PRO B O 1
ATOM 3837 N N . TYR B 1 195 ? -7.172 -16.391 -13.375 1 92.12 195 TYR B N 1
ATOM 3838 C CA . TYR B 1 195 ? -7.957 -15.633 -12.414 1 92.12 195 TYR B CA 1
ATOM 3839 C C . TYR B 1 195 ? -7.078 -15.102 -11.289 1 92.12 195 TYR B C 1
ATOM 3841 O O . TYR B 1 195 ? -6.289 -15.852 -10.703 1 92.12 195 TYR B O 1
ATOM 3849 N N . ILE B 1 196 ? -7.207 -13.844 -11.055 1 93.56 196 ILE B N 1
ATOM 3850 C CA . ILE B 1 196 ? -6.371 -13.211 -10.031 1 93.56 196 ILE B CA 1
ATOM 3851 C C . ILE B 1 196 ? -7.195 -12.953 -8.773 1 93.56 196 ILE B C 1
ATOM 3853 O O . ILE B 1 196 ? -8.109 -12.125 -8.789 1 93.56 196 ILE B O 1
ATOM 3857 N N . ILE B 1 197 ? -6.809 -13.664 -7.711 1 93 197 ILE B N 1
ATOM 3858 C CA . ILE B 1 197 ? -7.484 -13.5 -6.43 1 93 197 ILE B CA 1
ATOM 3859 C C . ILE B 1 197 ? -6.855 -12.344 -5.66 1 93 197 ILE B C 1
ATOM 3861 O O . ILE B 1 197 ? -5.629 -12.25 -5.559 1 93 197 ILE B O 1
ATOM 3865 N N . VAL B 1 198 ? -7.688 -11.43 -5.203 1 94.19 198 VAL B N 1
ATOM 3866 C CA . VAL B 1 198 ? -7.281 -10.359 -4.301 1 94.19 198 VAL B CA 1
ATOM 3867 C C . VAL B 1 198 ? -7.984 -10.531 -2.953 1 94.19 198 VAL B C 1
ATOM 3869 O O . VAL B 1 198 ? -9.188 -10.773 -2.904 1 94.19 198 VAL B O 1
ATOM 3872 N N . ASP B 1 199 ? -7.215 -10.391 -1.874 1 89.19 199 ASP B N 1
ATOM 3873 C CA . ASP B 1 199 ? -7.758 -10.594 -0.534 1 89.19 199 ASP B CA 1
ATOM 3874 C C . ASP B 1 199 ? -8.352 -9.297 0.015 1 89.19 199 ASP B C 1
ATOM 3876 O O . ASP B 1 199 ? -7.703 -8.586 0.783 1 89.19 199 ASP B O 1
ATOM 3880 N N . TRP B 1 200 ? -9.57 -9.062 -0.285 1 90.69 200 TRP B N 1
ATOM 3881 C CA . TRP B 1 200 ? -10.273 -7.875 0.185 1 90.69 200 TRP B CA 1
ATOM 3882 C C . TRP B 1 200 ? -10.938 -8.133 1.536 1 90.69 200 TRP B C 1
ATOM 3884 O O . TRP B 1 200 ? -11.148 -7.199 2.314 1 90.69 200 TRP B O 1
ATOM 3894 N N . SER B 1 201 ? -11.43 -9.266 1.754 1 82.81 201 SER B N 1
ATOM 3895 C CA . SER B 1 201 ? -12.07 -9.734 2.982 1 82.81 201 SER B CA 1
ATOM 3896 C C . SER B 1 201 ? -12.156 -11.25 3.02 1 82.81 201 SER B C 1
ATOM 3898 O O . SER B 1 201 ? -11.984 -11.914 1.993 1 82.81 201 SER B O 1
ATOM 3900 N N . GLU B 1 202 ? -12.422 -11.719 4.23 1 75.81 202 GLU B N 1
ATOM 3901 C CA . GLU B 1 202 ? -12.609 -13.164 4.34 1 75.81 202 GLU B CA 1
ATOM 3902 C C . GLU B 1 202 ? -13.766 -13.633 3.461 1 75.81 202 GLU B C 1
ATOM 3904 O O . GLU B 1 202 ? -13.664 -14.672 2.801 1 75.81 202 GLU B O 1
ATOM 3909 N N . GLU B 1 203 ? -14.742 -12.883 3.393 1 78.38 203 GLU B N 1
ATOM 3910 C CA . GLU B 1 203 ? -15.93 -13.234 2.611 1 78.38 203 GLU B CA 1
ATOM 3911 C C . GLU B 1 203 ? -15.625 -13.234 1.116 1 78.38 203 GLU B C 1
ATOM 3913 O O . GLU B 1 203 ? -15.977 -14.172 0.404 1 78.38 203 GLU B O 1
ATOM 3918 N N . SER B 1 204 ? -15.008 -12.195 0.707 1 84.88 204 SER B N 1
ATOM 3919 C CA . SER B 1 204 ? -14.703 -12.109 -0.716 1 84.88 204 SER B CA 1
ATOM 3920 C C . SER B 1 204 ? -13.703 -13.188 -1.134 1 84.88 204 SER B C 1
ATOM 3922 O O . SER B 1 204 ? -13.82 -13.758 -2.221 1 84.88 204 SER B O 1
ATOM 3924 N N . LYS B 1 205 ? -12.781 -13.422 -0.276 1 84.25 205 LYS B N 1
ATOM 3925 C CA . LYS B 1 205 ? -11.781 -14.445 -0.579 1 84.25 205 LYS B CA 1
ATOM 3926 C C . LYS B 1 205 ? -12.422 -15.828 -0.653 1 84.25 205 LYS B C 1
ATOM 3928 O O . LYS B 1 205 ? -12.141 -16.594 -1.57 1 84.25 205 LYS B O 1
ATOM 3933 N N . HIS B 1 206 ? -13.305 -16.062 0.303 1 81.94 206 HIS B N 1
ATOM 3934 C CA . HIS B 1 206 ? -14.008 -17.344 0.315 1 81.94 206 HIS B CA 1
ATOM 3935 C C . HIS B 1 206 ? -14.852 -17.516 -0.947 1 81.94 206 HIS B C 1
ATOM 3937 O O . HIS B 1 206 ? -14.828 -18.594 -1.564 1 81.94 206 HIS B O 1
ATOM 3943 N N . TYR B 1 207 ? -15.484 -16.531 -1.287 1 84.56 207 TYR B N 1
ATOM 3944 C CA . TYR B 1 207 ? -16.312 -16.594 -2.492 1 84.56 207 TYR B CA 1
ATOM 3945 C C . TYR B 1 207 ? -15.445 -16.859 -3.725 1 84.56 207 TYR B C 1
ATOM 3947 O O . TYR B 1 207 ? -15.766 -17.734 -4.531 1 84.56 207 TYR B O 1
ATOM 3955 N N . GLN B 1 208 ? -14.359 -16.109 -3.865 1 85.25 208 GLN B N 1
ATOM 3956 C CA . GLN B 1 208 ? -13.461 -16.266 -5 1 85.25 208 GLN B CA 1
ATOM 3957 C C . GLN B 1 208 ? -12.914 -17.688 -5.082 1 85.25 208 GLN B C 1
ATOM 3959 O O . GLN B 1 208 ? -12.883 -18.281 -6.16 1 85.25 208 GLN B O 1
ATOM 3964 N N . LYS B 1 209 ? -12.57 -18.188 -3.949 1 82.81 209 LYS B N 1
ATOM 3965 C CA . LYS B 1 209 ? -11.992 -19.531 -3.893 1 82.81 209 LYS B CA 1
ATOM 3966 C C . LYS B 1 209 ? -13.039 -20.594 -4.234 1 82.81 209 LYS B C 1
ATOM 3968 O O . LYS B 1 209 ? -12.711 -21.625 -4.82 1 82.81 209 LYS B O 1
ATOM 3973 N N . SER B 1 210 ? -14.234 -20.312 -3.867 1 82.38 210 SER B N 1
ATOM 3974 C CA . SER B 1 210 ? -15.305 -21.266 -4.121 1 82.38 210 SER B CA 1
ATOM 3975 C C . SER B 1 210 ? -15.586 -21.406 -5.617 1 82.38 210 SER B C 1
ATOM 3977 O O . SER B 1 210 ? -16.141 -22.406 -6.062 1 82.38 210 SER B O 1
ATOM 3979 N N . MET B 1 211 ? -15.188 -20.422 -6.352 1 79.44 211 MET B N 1
ATOM 3980 C CA . MET B 1 211 ? -15.453 -20.422 -7.789 1 79.44 211 MET B CA 1
ATOM 3981 C C . MET B 1 211 ? -14.328 -21.109 -8.555 1 79.44 211 MET B C 1
ATOM 3983 O O . MET B 1 211 ? -14.453 -21.359 -9.758 1 79.44 211 MET B O 1
ATOM 3987 N N . ILE B 1 212 ? -13.258 -21.297 -7.891 1 79.12 212 ILE B N 1
ATOM 3988 C CA . ILE B 1 212 ? -12.07 -21.828 -8.547 1 79.12 212 ILE B CA 1
ATOM 3989 C C . ILE B 1 212 ? -12.086 -23.359 -8.477 1 79.12 212 ILE B C 1
ATOM 3991 O O . ILE B 1 212 ? -12.172 -23.938 -7.391 1 79.12 212 ILE B O 1
ATOM 3995 N N . SER B 1 213 ? -12.148 -23.953 -9.586 1 76.31 213 SER B N 1
ATOM 3996 C CA . SER B 1 213 ? -11.992 -25.406 -9.688 1 76.31 213 SER B CA 1
ATOM 3997 C C . SER B 1 213 ? -10.523 -25.797 -9.789 1 76.31 213 SER B C 1
ATOM 3999 O O . SER B 1 213 ? -9.672 -24.969 -10.125 1 76.31 213 SER B O 1
ATOM 4001 N N . PRO B 1 214 ? -10.172 -26.984 -9.398 1 66.25 214 PRO B N 1
ATOM 4002 C CA . PRO B 1 214 ? -8.781 -27.438 -9.398 1 66.25 214 PRO B CA 1
ATOM 4003 C C . PRO B 1 214 ? -8.086 -27.188 -10.734 1 66.25 214 PRO B C 1
ATOM 4005 O O . PRO B 1 214 ? -6.855 -27.125 -10.789 1 66.25 214 PRO B O 1
ATOM 4008 N N . ARG B 1 215 ? -8.75 -27.047 -11.797 1 71.12 215 ARG B N 1
ATOM 4009 C CA . ARG B 1 215 ? -8.141 -26.922 -13.109 1 71.12 215 ARG B CA 1
ATOM 4010 C C . ARG B 1 215 ? -7.934 -25.453 -13.477 1 71.12 215 ARG B C 1
ATOM 4012 O O . ARG B 1 215 ? -7.312 -25.141 -14.5 1 71.12 215 ARG B O 1
ATOM 4019 N N . VAL B 1 216 ? -8.383 -24.578 -12.609 1 75.81 216 VAL B N 1
ATOM 4020 C CA . VAL B 1 216 ? -8.312 -23.156 -12.93 1 75.81 216 VAL B CA 1
ATOM 4021 C C . VAL B 1 216 ? -6.949 -22.594 -12.531 1 75.81 216 VAL B C 1
ATOM 4023 O O . VAL B 1 216 ? -6.461 -22.859 -11.43 1 75.81 216 VAL B O 1
ATOM 4026 N N . ASP B 1 217 ? -6.359 -21.984 -13.516 1 81.94 217 ASP B N 1
ATOM 4027 C CA . ASP B 1 217 ? -5.133 -21.234 -13.25 1 81.94 217 ASP B CA 1
ATOM 4028 C C . ASP B 1 217 ? -5.422 -19.953 -12.469 1 81.94 217 ASP B C 1
ATOM 4030 O O . ASP B 1 217 ? -6.207 -19.125 -12.906 1 81.94 217 ASP B O 1
ATOM 4034 N N . TYR B 1 218 ? -4.879 -19.891 -11.273 1 85.19 218 TYR B N 1
ATOM 4035 C CA . TYR B 1 218 ? -5.148 -18.688 -10.492 1 85.19 218 TYR B CA 1
ATOM 4036 C C . TYR B 1 218 ? -3.885 -18.203 -9.805 1 85.19 218 TYR B C 1
ATOM 4038 O O . TYR B 1 218 ? -2.922 -18.953 -9.641 1 85.19 218 TYR B O 1
ATOM 4046 N N . LEU B 1 219 ? -3.916 -16.859 -9.516 1 88.69 219 LEU B N 1
ATOM 4047 C CA . LEU B 1 219 ? -2.902 -16.156 -8.742 1 88.69 219 LEU B CA 1
ATOM 4048 C C . LEU B 1 219 ? -3.539 -15.383 -7.59 1 88.69 219 LEU B C 1
ATOM 4050 O O . LEU B 1 219 ? -4.695 -14.969 -7.684 1 88.69 219 LEU B O 1
ATOM 4054 N N . GLU B 1 220 ? -2.814 -15.32 -6.5 1 90 220 GLU B N 1
ATOM 4055 C CA . GLU B 1 220 ? -3.189 -14.406 -5.426 1 90 220 GLU B CA 1
ATOM 4056 C C . GLU B 1 220 ? -2.215 -13.242 -5.328 1 90 220 GLU B C 1
ATOM 4058 O O . GLU B 1 220 ? -1.025 -13.438 -5.074 1 90 220 GLU B O 1
ATOM 4063 N N . LEU B 1 221 ? -2.74 -12.07 -5.617 1 94.19 221 LEU B N 1
ATOM 4064 C CA . LEU B 1 221 ? -1.887 -10.891 -5.703 1 94.19 221 LEU B CA 1
ATOM 4065 C C . LEU B 1 221 ? -2.449 -9.75 -4.859 1 94.19 221 LEU B C 1
ATOM 4067 O O . LEU B 1 221 ? -3.66 -9.672 -4.641 1 94.19 221 LEU B O 1
ATOM 4071 N N . PRO B 1 222 ? -1.494 -8.859 -4.383 1 93.5 222 PRO B N 1
ATOM 4072 C CA . PRO B 1 222 ? -1.997 -7.621 -3.785 1 93.5 222 PRO B CA 1
ATOM 4073 C C . PRO B 1 222 ? -2.789 -6.766 -4.77 1 93.5 222 PRO B C 1
ATOM 4075 O O . PRO B 1 222 ? -2.641 -6.926 -5.984 1 93.5 222 PRO B O 1
ATOM 4078 N N . PRO B 1 223 ? -3.539 -5.855 -4.273 1 94.56 223 PRO B N 1
ATOM 4079 C CA . PRO B 1 223 ? -4.441 -5.074 -5.125 1 94.56 223 PRO B CA 1
ATOM 4080 C C . PRO B 1 223 ? -3.711 -4.348 -6.25 1 94.56 223 PRO B C 1
ATOM 4082 O O . PRO B 1 223 ? -4.102 -4.453 -7.414 1 94.56 223 PRO B O 1
ATOM 4085 N N . ALA B 1 224 ? -2.666 -3.682 -5.945 1 93.25 224 ALA B N 1
ATOM 4086 C CA . ALA B 1 224 ? -1.967 -2.896 -6.961 1 93.25 224 ALA B CA 1
ATOM 4087 C C . ALA B 1 224 ? -1.319 -3.803 -8 1 93.25 224 ALA B C 1
ATOM 4089 O O . ALA B 1 224 ? -1.266 -3.459 -9.188 1 93.25 224 ALA B O 1
ATOM 4090 N N . THR B 1 225 ? -0.809 -4.914 -7.566 1 94.38 225 THR B N 1
ATOM 4091 C CA . THR B 1 225 ? -0.214 -5.883 -8.484 1 94.38 225 THR B CA 1
ATOM 4092 C C . THR B 1 225 ? -1.274 -6.477 -9.406 1 94.38 225 THR B C 1
ATOM 4094 O O . THR B 1 225 ? -1.041 -6.637 -10.602 1 94.38 225 THR B O 1
ATOM 4097 N N . ALA B 1 226 ? -2.383 -6.773 -8.805 1 95.69 226 ALA B N 1
ATOM 4098 C CA . ALA B 1 226 ? -3.488 -7.332 -9.578 1 95.69 226 ALA B CA 1
ATOM 4099 C C . ALA B 1 226 ? -3.941 -6.359 -10.664 1 95.69 226 ALA B C 1
ATOM 4101 O O . ALA B 1 226 ? -4.168 -6.758 -11.812 1 95.69 226 ALA B O 1
ATOM 4102 N N . LEU B 1 227 ? -4.031 -5.121 -10.289 1 95 227 LEU B N 1
ATOM 4103 C CA . LEU B 1 227 ? -4.441 -4.102 -11.25 1 95 227 LEU B CA 1
ATOM 4104 C C . LEU B 1 227 ? -3.439 -4 -12.398 1 95 227 LEU B C 1
ATOM 4106 O O . LEU B 1 227 ? -3.826 -4.012 -13.562 1 95 227 LEU B O 1
ATOM 4110 N N . ASP B 1 228 ? -2.199 -3.957 -12.062 1 93.38 228 ASP B N 1
ATOM 4111 C CA . ASP B 1 228 ? -1.15 -3.893 -13.078 1 93.38 228 ASP B CA 1
ATOM 4112 C C . ASP B 1 228 ? -1.217 -5.098 -14.008 1 93.38 228 ASP B C 1
ATOM 4114 O O . ASP B 1 228 ? -1.05 -4.961 -15.227 1 93.38 228 ASP B O 1
ATOM 4118 N N . PHE B 1 229 ? -1.431 -6.172 -13.375 1 92.62 229 PHE B N 1
ATOM 4119 C CA . PHE B 1 229 ? -1.466 -7.426 -14.117 1 92.62 229 PHE B CA 1
ATOM 4120 C C . PHE B 1 229 ? -2.576 -7.41 -15.156 1 92.62 229 PHE B C 1
ATOM 4122 O O . PHE B 1 229 ? -2.346 -7.73 -16.328 1 92.62 229 PHE B O 1
ATOM 4129 N N . VAL B 1 230 ? -3.738 -7.016 -14.797 1 93.69 230 VAL B N 1
ATOM 4130 C CA . VAL B 1 230 ? -4.883 -7.035 -15.695 1 93.69 230 VAL B CA 1
ATOM 4131 C C . VAL B 1 230 ? -4.707 -5.973 -16.781 1 93.69 230 VAL B C 1
ATOM 4133 O O . VAL B 1 230 ? -5.113 -6.176 -17.922 1 93.69 230 VAL B O 1
ATOM 4136 N N . LEU B 1 231 ? -4.027 -4.891 -16.438 1 92 231 LEU B N 1
ATOM 4137 C CA . LEU B 1 231 ? -3.834 -3.803 -17.391 1 92 231 LEU B CA 1
ATOM 4138 C C . LEU B 1 231 ? -2.785 -4.176 -18.438 1 92 231 LEU B C 1
ATOM 4140 O O . LEU B 1 231 ? -2.9 -3.789 -19.594 1 92 231 LEU B O 1
ATOM 4144 N N . ALA B 1 232 ? -1.802 -4.879 -18.094 1 86.56 232 ALA B N 1
ATOM 4145 C CA . ALA B 1 232 ? -0.634 -5.055 -18.953 1 86.56 232 ALA B CA 1
ATOM 4146 C C . ALA B 1 232 ? -0.606 -6.453 -19.562 1 86.56 232 ALA B C 1
ATOM 4148 O O . ALA B 1 232 ? -0.017 -6.66 -20.625 1 86.56 232 ALA B O 1
ATOM 4149 N N . TYR B 1 233 ? -1.143 -7.32 -18.953 1 82.12 233 TYR B N 1
ATOM 4150 C CA . TYR B 1 233 ? -1.035 -8.703 -19.422 1 82.12 233 TYR B CA 1
ATOM 4151 C C . TYR B 1 233 ? -2.414 -9.297 -19.672 1 82.12 233 TYR B C 1
ATOM 4153 O O . TYR B 1 233 ? -3.162 -8.805 -20.516 1 82.12 233 TYR B O 1
ATOM 4161 N N . ASN B 1 234 ? -2.887 -10.172 -18.922 1 82.25 234 ASN B N 1
ATOM 4162 C CA . ASN B 1 234 ? -4.188 -10.828 -19.031 1 82.25 234 ASN B CA 1
ATOM 4163 C C . ASN B 1 234 ? -4.762 -11.164 -17.656 1 82.25 234 ASN B C 1
ATOM 4165 O O . ASN B 1 234 ? -4.199 -10.766 -16.625 1 82.25 234 ASN B O 1
ATOM 4169 N N . GLY B 1 235 ? -5.965 -11.609 -17.797 1 91.62 235 GLY B N 1
ATOM 4170 C CA . GLY B 1 235 ? -6.578 -12.086 -16.578 1 91.62 235 GLY B CA 1
ATOM 4171 C C . GLY B 1 235 ? -7.863 -11.359 -16.219 1 91.62 235 GLY B C 1
ATOM 4172 O O . GLY B 1 235 ? -8.242 -10.398 -16.891 1 91.62 235 GLY B O 1
ATOM 4173 N N . ILE B 1 236 ? -8.5 -11.953 -15.234 1 94.44 236 ILE B N 1
ATOM 4174 C CA . ILE B 1 236 ? -9.734 -11.43 -14.672 1 94.44 236 ILE B CA 1
ATOM 4175 C C . ILE B 1 236 ? -9.609 -11.328 -13.156 1 94.44 236 ILE B C 1
ATOM 4177 O O . ILE B 1 236 ? -9.047 -12.219 -12.516 1 94.44 236 ILE B O 1
ATOM 4181 N N . THR B 1 237 ? -10.008 -10.234 -12.625 1 95.62 237 THR B N 1
ATOM 4182 C CA . THR B 1 237 ? -9.852 -10.047 -11.188 1 95.62 237 THR B CA 1
ATOM 4183 C C . THR B 1 237 ? -11.008 -9.227 -10.625 1 95.62 237 THR B C 1
ATOM 4185 O O . THR B 1 237 ? -11.727 -8.555 -11.367 1 95.62 237 THR B O 1
ATOM 4188 N N . LEU B 1 238 ? -11.258 -9.414 -9.312 1 95.12 238 LEU B N 1
ATOM 4189 C CA . LEU B 1 238 ? -12.188 -8.594 -8.547 1 95.12 238 LEU B CA 1
ATOM 4190 C C . LEU B 1 238 ? -11.477 -7.418 -7.895 1 95.12 238 LEU B C 1
ATOM 4192 O O . LEU B 1 238 ? -10.602 -7.613 -7.047 1 95.12 238 LEU B O 1
ATOM 4196 N N . LEU B 1 239 ? -11.82 -6.191 -8.305 1 97.19 239 LEU B N 1
ATOM 4197 C CA . LEU B 1 239 ? -11.242 -4.984 -7.727 1 97.19 239 LEU B CA 1
ATOM 4198 C C . LEU B 1 239 ? -12.336 -4.055 -7.207 1 97.19 239 LEU B C 1
ATOM 4200 O O . LEU B 1 239 ? -13.5 -4.191 -7.582 1 97.19 239 LEU B O 1
ATOM 4204 N N . THR B 1 240 ? -11.969 -3.115 -6.273 1 96.75 240 THR B N 1
ATOM 4205 C CA . THR B 1 240 ? -12.953 -2.148 -5.797 1 96.75 240 THR B CA 1
ATOM 4206 C C . THR B 1 240 ? -13.305 -1.149 -6.895 1 96.75 240 THR B C 1
ATOM 4208 O O . THR B 1 240 ? -12.445 -0.745 -7.672 1 96.75 240 THR B O 1
ATOM 4211 N N . GLU B 1 241 ? -14.523 -0.744 -6.926 1 95.88 241 GLU B N 1
ATOM 4212 C CA . GLU B 1 241 ? -15 0.184 -7.945 1 95.88 241 GLU B CA 1
ATOM 4213 C C . GLU B 1 241 ? -14.195 1.48 -7.938 1 95.88 241 GLU B C 1
ATOM 4215 O O . GLU B 1 241 ? -13.781 1.969 -8.992 1 95.88 241 GLU B O 1
ATOM 4220 N N . PRO B 1 242 ? -13.906 2.043 -6.797 1 93.56 242 PRO B N 1
ATOM 4221 C CA . PRO B 1 242 ? -13.141 3.291 -6.805 1 93.56 242 PRO B CA 1
ATOM 4222 C C . PRO B 1 242 ? -11.766 3.135 -7.445 1 93.56 242 PRO B C 1
ATOM 4224 O O . PRO B 1 242 ? -11.242 4.082 -8.039 1 93.56 242 PRO B O 1
ATOM 4227 N N . MET B 1 243 ? -11.18 2.01 -7.344 1 93.62 243 MET B N 1
ATOM 4228 C CA . MET B 1 243 ? -9.844 1.767 -7.879 1 93.62 243 MET B CA 1
ATOM 4229 C C . MET B 1 243 ? -9.859 1.793 -9.406 1 93.62 243 MET B C 1
ATOM 4231 O O . MET B 1 243 ? -8.836 2.072 -10.031 1 93.62 243 MET B O 1
ATOM 4235 N N . VAL B 1 244 ? -11.055 1.478 -9.992 1 96.25 244 VAL B N 1
ATOM 4236 C CA . VAL B 1 244 ? -10.992 1.215 -11.43 1 96.25 244 VAL B CA 1
ATOM 4237 C C . VAL B 1 244 ? -11.977 2.123 -12.164 1 96.25 244 VAL B C 1
ATOM 4239 O O . VAL B 1 244 ? -12.102 2.057 -13.391 1 96.25 244 VAL B O 1
ATOM 4242 N N . SER B 1 245 ? -12.641 3.029 -11.484 1 95.12 245 SER B N 1
ATOM 4243 C CA . SER B 1 245 ? -13.688 3.855 -12.07 1 95.12 245 SER B CA 1
ATOM 4244 C C . SER B 1 245 ? -13.172 4.625 -13.281 1 95.12 245 SER B C 1
ATOM 4246 O O . SER B 1 245 ? -13.781 4.586 -14.359 1 95.12 245 SER B O 1
ATOM 4248 N N . ASP B 1 246 ? -12.055 5.262 -13.125 1 90.56 246 ASP B N 1
ATOM 4249 C CA . ASP B 1 246 ? -11.492 6.051 -14.219 1 90.56 246 ASP B CA 1
ATOM 4250 C C . ASP B 1 246 ? -11.078 5.16 -15.383 1 90.56 246 ASP B C 1
ATOM 4252 O O . ASP B 1 246 ? -11.242 5.531 -16.547 1 90.56 246 ASP B O 1
ATOM 4256 N N . LEU B 1 247 ? -10.555 4.035 -15.062 1 94.12 247 LEU B N 1
ATOM 4257 C CA . LEU B 1 247 ? -10.078 3.105 -16.078 1 94.12 247 LEU B CA 1
ATOM 4258 C C . LEU B 1 247 ? -11.242 2.525 -16.875 1 94.12 247 LEU B C 1
ATOM 4260 O O . LEU B 1 247 ? -11.102 2.258 -18.078 1 94.12 247 LEU B O 1
ATOM 4264 N N . LEU B 1 248 ? -12.367 2.375 -16.219 1 96.44 248 LEU B N 1
ATOM 4265 C CA . LEU B 1 248 ? -13.57 1.913 -16.891 1 96.44 248 LEU B CA 1
ATOM 4266 C C . LEU B 1 248 ? -14.133 2.994 -17.812 1 96.44 248 LEU B C 1
ATOM 4268 O O . LEU B 1 248 ? -14.516 2.713 -18.938 1 96.44 248 LEU B O 1
ATOM 4272 N N . GLU B 1 249 ? -14.07 4.195 -17.344 1 94.81 249 GLU B N 1
ATOM 4273 C CA . GLU B 1 249 ? -14.562 5.328 -18.125 1 94.81 249 GLU B CA 1
ATOM 4274 C C . GLU B 1 249 ? -13.695 5.559 -19.375 1 94.81 249 GLU B C 1
ATOM 4276 O O . GLU B 1 249 ? -14.211 5.891 -20.438 1 94.81 249 GLU B O 1
ATOM 4281 N N . GLU B 1 250 ? -12.422 5.32 -19.203 1 93.31 250 GLU B N 1
ATOM 4282 C CA . GLU B 1 250 ? -11.469 5.539 -20.281 1 93.31 250 GLU B CA 1
ATOM 4283 C C . GLU B 1 250 ? -11.375 4.309 -21.188 1 93.31 250 GLU B C 1
ATOM 4285 O O . GLU B 1 250 ? -10.562 4.277 -22.109 1 93.31 250 GLU B O 1
ATOM 4290 N N . LYS B 1 251 ? -12.086 3.254 -20.844 1 94.62 251 LYS B N 1
ATOM 4291 C CA . LYS B 1 251 ? -12.156 2.016 -21.609 1 94.62 251 LYS B CA 1
ATOM 4292 C C . LYS B 1 251 ? -10.805 1.301 -21.641 1 94.62 251 LYS B C 1
ATOM 4294 O O . LYS B 1 251 ? -10.469 0.636 -22.609 1 94.62 251 LYS B O 1
ATOM 4299 N N . LYS B 1 252 ? -10.086 1.54 -20.594 1 94.25 252 LYS B N 1
ATOM 4300 C CA . LYS B 1 252 ? -8.836 0.8 -20.422 1 94.25 252 LYS B CA 1
ATOM 4301 C C . LYS B 1 252 ? -9.094 -0.548 -19.75 1 94.25 252 LYS B C 1
ATOM 4303 O O . LYS B 1 252 ? -8.242 -1.444 -19.812 1 94.25 252 LYS B O 1
ATOM 4308 N N . LEU B 1 253 ? -10.219 -0.648 -19.062 1 96.44 253 LEU B N 1
ATOM 4309 C CA . LEU B 1 253 ? -10.75 -1.882 -18.5 1 96.44 253 LEU B CA 1
ATOM 4310 C C . LEU B 1 253 ? -12.227 -2.055 -18.859 1 96.44 253 LEU B C 1
ATOM 4312 O O . LEU B 1 253 ? -12.906 -1.082 -19.188 1 96.44 253 LEU B O 1
ATOM 4316 N N . VAL B 1 254 ? -12.664 -3.279 -18.797 1 95.62 254 VAL B N 1
ATOM 4317 C CA . VAL B 1 254 ? -14.078 -3.592 -19.016 1 95.62 254 VAL B CA 1
ATOM 4318 C C . VAL B 1 254 ? -14.625 -4.344 -17.797 1 95.62 254 VAL B C 1
ATOM 4320 O O . VAL B 1 254 ? -13.961 -5.227 -17.25 1 95.62 254 VAL B O 1
ATOM 4323 N N . GLN B 1 255 ? -15.766 -3.902 -17.406 1 95.19 255 GLN B N 1
ATOM 4324 C CA . GLN B 1 255 ? -16.438 -4.602 -16.328 1 95.19 255 GLN B CA 1
ATOM 4325 C C . GLN B 1 255 ? -17.234 -5.801 -16.844 1 95.19 255 GLN B C 1
ATOM 4327 O O . GLN B 1 255 ? -17.984 -5.684 -17.812 1 95.19 255 GLN B O 1
ATOM 4332 N N . LEU B 1 256 ? -16.984 -6.965 -16.219 1 93.25 256 LEU B N 1
ATOM 4333 C CA . LEU B 1 256 ? -17.75 -8.172 -16.516 1 93.25 256 LEU B CA 1
ATOM 4334 C C . LEU B 1 256 ? -18.891 -8.344 -15.523 1 93.25 256 LEU B C 1
ATOM 4336 O O . LEU B 1 256 ? -18.703 -8.219 -14.312 1 93.25 256 LEU B O 1
ATOM 4340 N N . GLN B 1 257 ? -20.062 -8.57 -16.031 1 89.94 257 GLN B N 1
ATOM 4341 C CA . GLN B 1 257 ? -21.25 -8.664 -15.18 1 89.94 257 GLN B CA 1
ATOM 4342 C C . GLN B 1 257 ? -22.016 -9.953 -15.438 1 89.94 257 GLN B C 1
ATOM 4344 O O . GLN B 1 257 ? -23.109 -9.93 -15.984 1 89.94 257 GLN B O 1
ATOM 4349 N N . PRO B 1 258 ? -21.406 -10.969 -14.953 1 87.75 258 PRO B N 1
ATOM 4350 C CA . PRO B 1 258 ? -22.203 -12.195 -15.062 1 87.75 258 PRO B CA 1
ATOM 4351 C C . PRO B 1 258 ? -23.5 -12.141 -14.258 1 87.75 258 PRO B C 1
ATOM 4353 O O . PRO B 1 258 ? -23.562 -11.469 -13.227 1 87.75 258 PRO B O 1
ATOM 4356 N N . ALA B 1 259 ? -24.5 -12.922 -14.672 1 81.5 259 ALA B N 1
ATOM 4357 C CA . ALA B 1 259 ? -25.844 -12.844 -14.102 1 81.5 259 ALA B CA 1
ATOM 4358 C C . ALA B 1 259 ? -25.859 -13.367 -12.664 1 81.5 259 ALA B C 1
ATOM 4360 O O . ALA B 1 259 ? -26.672 -12.922 -11.844 1 81.5 259 ALA B O 1
ATOM 4361 N N . ASP B 1 260 ? -24.922 -14.188 -12.312 1 87.5 260 ASP B N 1
ATOM 4362 C CA . ASP B 1 260 ? -24.984 -14.844 -11.016 1 87.5 260 ASP B CA 1
ATOM 4363 C C . ASP B 1 260 ? -23.969 -14.258 -10.047 1 87.5 260 ASP B C 1
ATOM 4365 O O . ASP B 1 260 ? -23.75 -14.805 -8.961 1 87.5 260 ASP B O 1
ATOM 4369 N N . LEU B 1 261 ? -23.344 -13.203 -10.43 1 86.19 261 LEU B N 1
ATOM 4370 C CA . LEU B 1 261 ? -22.406 -12.562 -9.508 1 86.19 261 LEU B CA 1
ATOM 4371 C C . LEU B 1 261 ? -23.156 -11.828 -8.398 1 86.19 261 LEU B C 1
ATOM 4373 O O . LEU B 1 261 ? -23.906 -10.891 -8.672 1 86.19 261 LEU B O 1
ATOM 4377 N N . PRO B 1 262 ? -22.969 -12.258 -7.164 1 87.94 262 PRO B N 1
ATOM 4378 C CA . PRO B 1 262 ? -23.594 -11.508 -6.078 1 87.94 262 PRO B CA 1
ATOM 4379 C C . PRO B 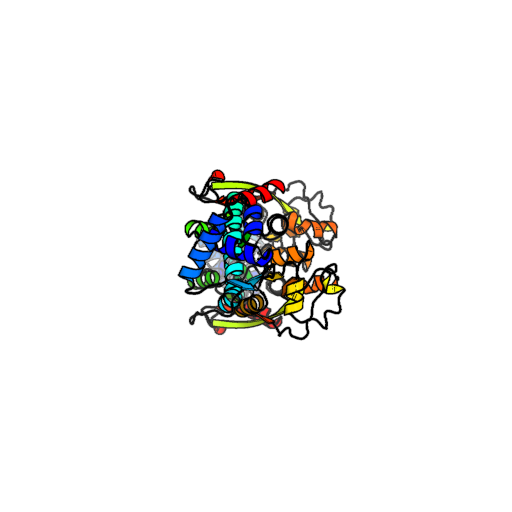1 262 ? -22.953 -10.148 -5.848 1 87.94 262 PRO B C 1
ATOM 4381 O O . PRO B 1 262 ? -21.844 -9.898 -6.328 1 87.94 262 PRO B O 1
ATOM 4384 N N . ALA B 1 263 ? -23.781 -9.336 -5.191 1 90.12 263 ALA B N 1
ATOM 4385 C CA . ALA B 1 263 ? -23.188 -8.07 -4.773 1 90.12 263 ALA B CA 1
ATOM 4386 C C . ALA B 1 263 ? -22.094 -8.289 -3.73 1 90.12 263 ALA B C 1
ATOM 4388 O O . ALA B 1 263 ? -22.375 -8.75 -2.619 1 90.12 263 ALA B O 1
ATOM 4389 N N . LEU B 1 264 ? -20.844 -8.07 -4.199 1 92 264 LEU B N 1
ATOM 4390 C CA . LEU B 1 264 ? -19.703 -8.188 -3.295 1 92 264 LEU B CA 1
ATOM 4391 C C . LEU B 1 264 ? -19.172 -6.812 -2.902 1 92 264 LEU B C 1
ATOM 4393 O O . LEU B 1 264 ? -19.25 -5.863 -3.688 1 92 264 LEU B O 1
ATOM 4397 N N . TYR B 1 265 ? -18.719 -6.727 -1.671 1 94.5 265 TYR B N 1
ATOM 4398 C CA . TYR B 1 265 ? -18.172 -5.457 -1.195 1 94.5 265 TYR B CA 1
ATOM 4399 C C . TYR B 1 265 ? -17.031 -5.68 -0.216 1 94.5 265 TYR B C 1
ATOM 4401 O O . TYR B 1 265 ? -16.906 -6.758 0.37 1 94.5 265 TYR B O 1
ATOM 4409 N N . ARG B 1 266 ? -16.188 -4.727 -0.152 1 94.62 266 ARG B N 1
ATOM 4410 C CA . ARG B 1 266 ? -15.281 -4.566 0.978 1 94.62 266 ARG B CA 1
ATOM 4411 C C . ARG B 1 266 ? -15.852 -3.602 2.01 1 94.62 266 ARG B C 1
ATOM 4413 O O . ARG B 1 266 ? -16.25 -2.486 1.672 1 94.62 266 ARG B O 1
ATOM 4420 N N . GLU B 1 267 ? -15.938 -4.062 3.215 1 95.31 267 GLU B N 1
ATOM 4421 C CA . GLU B 1 267 ? -16.438 -3.201 4.285 1 95.31 267 GLU B CA 1
ATOM 4422 C C . GLU B 1 267 ? -15.281 -2.605 5.094 1 95.31 267 GLU B C 1
ATOM 4424 O O . GLU B 1 267 ? -14.461 -3.34 5.641 1 95.31 267 GLU B O 1
ATOM 4429 N N . ILE B 1 268 ? -15.234 -1.287 5.148 1 96.56 268 ILE B N 1
ATOM 4430 C CA . ILE B 1 268 ? -14.188 -0.575 5.875 1 96.56 268 ILE B CA 1
ATOM 4431 C C . ILE B 1 268 ? -14.789 0.138 7.082 1 96.56 268 ILE B C 1
ATOM 4433 O O . ILE B 1 268 ? -15.875 0.718 6.988 1 96.56 268 ILE B O 1
ATOM 4437 N N . ALA B 1 269 ? -14.07 0.052 8.188 1 97 269 ALA B N 1
ATOM 4438 C CA . ALA B 1 269 ? -14.484 0.751 9.406 1 97 269 ALA B CA 1
ATOM 4439 C C . ALA B 1 269 ? -13.406 1.714 9.883 1 97 269 ALA B C 1
ATOM 4441 O O . ALA B 1 269 ? -12.219 1.385 9.852 1 97 269 ALA B O 1
ATOM 4442 N N . LEU B 1 270 ? -13.828 2.934 10.141 1 97.75 270 LEU B N 1
ATOM 4443 C CA . LEU B 1 270 ? -13.008 3.797 10.977 1 97.75 270 LEU B CA 1
ATOM 4444 C C . LEU B 1 270 ? -13.188 3.451 12.453 1 97.75 270 LEU B C 1
ATOM 4446 O O . LEU B 1 270 ? -14.305 3.506 12.977 1 97.75 270 LEU B O 1
ATOM 4450 N N . VAL B 1 271 ? -12.047 3.109 13.117 1 97.25 271 VAL B N 1
ATOM 4451 C CA . VAL B 1 271 ? -12.172 2.551 14.461 1 97.25 271 VAL B CA 1
ATOM 4452 C C . VAL B 1 271 ? -11.312 3.359 15.438 1 97.25 271 VAL B C 1
ATOM 4454 O O . VAL B 1 271 ? -10.422 4.102 15.023 1 97.25 271 VAL B O 1
ATOM 4457 N N . SER B 1 272 ? -11.633 3.178 16.719 1 95.38 272 SER B N 1
ATOM 4458 C CA . SER B 1 272 ? -10.891 3.775 17.812 1 95.38 272 SER B CA 1
ATOM 4459 C C . SER B 1 272 ? -11.094 2.988 19.109 1 95.38 272 SER B C 1
ATOM 4461 O O . SER B 1 272 ? -12.016 2.174 19.203 1 95.38 272 SER B O 1
ATOM 4463 N N . LEU B 1 273 ? -10.156 3.141 20.062 1 89.31 273 LEU B N 1
ATOM 4464 C CA . LEU B 1 273 ? -10.352 2.566 21.391 1 89.31 273 LEU B CA 1
ATOM 4465 C C . LEU B 1 273 ? -11.32 3.41 22.219 1 89.31 273 LEU B C 1
ATOM 4467 O O . LEU B 1 273 ? -11.828 2.957 23.25 1 89.31 273 LEU B O 1
ATOM 4471 N N . GLU B 1 274 ? -11.57 4.641 21.766 1 86.81 274 GLU B N 1
ATOM 4472 C CA . GLU B 1 274 ? -12.477 5.574 22.438 1 86.81 274 GLU B CA 1
ATOM 4473 C C . GLU B 1 274 ? -13.742 5.805 21.609 1 86.81 274 GLU B C 1
ATOM 4475 O O . GLU B 1 274 ? -13.758 5.559 20.406 1 86.81 274 GLU B O 1
ATOM 4480 N N . THR B 1 275 ? -14.758 6.234 22.344 1 90.44 275 THR B N 1
ATOM 4481 C CA . THR B 1 275 ? -15.961 6.66 21.625 1 90.44 275 THR B CA 1
ATOM 4482 C C . THR B 1 275 ? -15.711 7.961 20.875 1 90.44 275 THR B C 1
ATOM 4484 O O . THR B 1 275 ? -14.766 8.688 21.188 1 90.44 275 THR B O 1
ATOM 4487 N N . GLU B 1 276 ? -16.5 8.172 19.891 1 91.56 276 GLU B N 1
ATOM 4488 C CA . GLU B 1 276 ? -16.344 9.391 19.094 1 91.56 276 GLU B CA 1
ATOM 4489 C C . GLU B 1 276 ? -16.375 10.633 19.984 1 91.56 276 GLU B C 1
ATOM 4491 O O . GLU B 1 276 ? -15.609 11.57 19.766 1 91.56 276 GLU B O 1
ATOM 4496 N N . GLN B 1 277 ? -17.219 10.664 20.984 1 88.56 277 GLN B N 1
ATOM 4497 C CA . GLN B 1 277 ? -17.406 11.805 21.875 1 88.56 277 GLN B CA 1
ATOM 4498 C C . GLN B 1 277 ? -16.156 12.094 22.688 1 88.56 277 GLN B C 1
ATOM 4500 O O . GLN B 1 277 ? -15.883 13.242 23.047 1 88.56 277 GLN B O 1
ATOM 4505 N N . SER B 1 278 ? -15.352 11.102 22.875 1 85.88 278 SER B N 1
ATOM 4506 C CA . SER B 1 278 ? -14.172 11.227 23.734 1 85.88 278 SER B CA 1
ATOM 4507 C C . SER B 1 278 ? -12.93 11.578 22.922 1 85.88 278 SER B C 1
ATOM 4509 O O . SER B 1 278 ? -11.867 11.852 23.469 1 85.88 278 SER B O 1
ATOM 4511 N N . LEU B 1 279 ? -13.094 11.633 21.625 1 87.81 279 LEU B N 1
ATOM 4512 C CA . LEU B 1 279 ? -11.969 12 20.781 1 87.81 279 LEU B CA 1
ATOM 4513 C C . LEU B 1 279 ? -11.648 13.484 20.906 1 87.81 279 LEU B C 1
ATOM 4515 O O . LEU B 1 279 ? -12.508 14.281 21.297 1 87.81 279 LEU B O 1
ATOM 4519 N N . SER B 1 280 ? -10.375 13.836 20.625 1 85.38 280 SER B N 1
ATOM 4520 C CA . SER B 1 280 ? -10 15.242 20.594 1 85.38 280 SER B CA 1
ATOM 4521 C C . SER B 1 280 ? -10.82 16.016 19.562 1 85.38 280 SER B C 1
ATOM 4523 O O . SER B 1 280 ? -11.344 15.422 18.609 1 85.38 280 SER B O 1
ATOM 4525 N N . PRO B 1 281 ? -11 17.297 19.719 1 87.81 281 PRO B N 1
ATOM 4526 C CA . PRO B 1 281 ? -11.75 18.094 18.734 1 87.81 281 PRO B CA 1
ATOM 4527 C C . PRO B 1 281 ? -11.203 17.938 17.312 1 87.81 281 PRO B C 1
ATOM 4529 O O . PRO B 1 281 ? -11.984 17.828 16.359 1 87.81 281 PRO B O 1
ATOM 4532 N N . ALA B 1 282 ? -9.891 17.922 17.109 1 89.12 282 ALA B N 1
ATOM 4533 C CA . ALA B 1 282 ? -9.289 17.734 15.789 1 89.12 282 ALA B CA 1
ATOM 4534 C C . ALA B 1 282 ? -9.68 16.375 15.203 1 89.12 282 ALA B C 1
ATOM 4536 O O . ALA B 1 282 ? -9.977 16.281 14.008 1 89.12 282 ALA B O 1
ATOM 4537 N N . ALA B 1 283 ? -9.703 15.359 16.062 1 90.12 283 ALA B N 1
ATOM 4538 C CA . ALA B 1 283 ? -10.086 14.016 15.617 1 90.12 283 ALA B CA 1
ATOM 4539 C C . ALA B 1 283 ? -11.547 13.977 15.195 1 90.12 283 ALA B C 1
ATOM 4541 O O . ALA B 1 283 ? -11.906 13.32 14.219 1 90.12 283 ALA B O 1
ATOM 4542 N N . ARG B 1 284 ? -12.352 14.656 15.938 1 92.38 284 ARG B N 1
ATOM 4543 C CA . ARG B 1 284 ? -13.766 14.719 15.586 1 92.38 284 ARG B CA 1
ATOM 4544 C C . ARG B 1 284 ? -13.969 15.438 14.258 1 92.38 284 ARG B C 1
ATOM 4546 O O . ARG B 1 284 ? -14.844 15.07 13.469 1 92.38 284 ARG B O 1
ATOM 4553 N N . THR B 1 285 ? -13.203 16.469 14.047 1 93.25 285 THR B N 1
ATOM 4554 C CA . THR B 1 285 ? -13.25 17.156 12.766 1 93.25 285 THR B CA 1
ATOM 4555 C C . THR B 1 285 ? -12.883 16.219 11.625 1 93.25 285 THR B C 1
ATOM 4557 O O . THR B 1 285 ? -13.516 16.234 10.57 1 93.25 285 THR B O 1
ATOM 4560 N N . PHE B 1 286 ? -11.891 15.391 11.852 1 93.81 286 PHE B N 1
ATOM 4561 C CA . PHE B 1 286 ? -11.492 14.383 10.883 1 93.81 286 PHE B CA 1
ATOM 4562 C C . PHE B 1 286 ? -12.641 13.43 10.586 1 93.81 286 PHE B C 1
ATOM 4564 O O . PHE B 1 286 ? -12.945 13.148 9.422 1 93.81 286 PHE B O 1
ATOM 4571 N N . VAL B 1 287 ? -13.281 12.914 11.602 1 95.62 287 VAL B N 1
ATOM 4572 C CA . VAL B 1 287 ? -14.398 11.984 11.469 1 95.62 287 VAL B CA 1
ATOM 4573 C C . VAL B 1 287 ? -15.516 12.633 10.664 1 95.62 287 VAL B C 1
ATOM 4575 O O . VAL B 1 287 ? -16.094 12.016 9.766 1 95.62 287 VAL B O 1
ATOM 4578 N N . HIS B 1 288 ? -15.773 13.844 10.938 1 94.81 288 HIS B N 1
ATOM 4579 C CA . HIS B 1 288 ? -16.844 14.57 10.258 1 94.81 288 HIS B CA 1
ATOM 4580 C C . HIS B 1 288 ? -16.531 14.758 8.781 1 94.81 288 HIS B C 1
ATOM 4582 O O . HIS B 1 288 ? -17.422 14.648 7.934 1 94.81 288 HIS B O 1
ATOM 4588 N N . ALA B 1 289 ? -15.336 15.039 8.477 1 93.94 289 ALA B N 1
ATOM 4589 C CA . ALA B 1 289 ? -14.922 15.219 7.082 1 93.94 289 ALA B CA 1
ATOM 4590 C C . ALA B 1 289 ? -15.164 13.945 6.273 1 93.94 289 ALA B C 1
ATOM 4592 O O . ALA B 1 289 ? -15.609 14 5.125 1 93.94 289 ALA B O 1
ATOM 4593 N N . PHE B 1 290 ? -14.875 12.812 6.875 1 94 290 PHE B N 1
ATOM 4594 C CA . PHE B 1 290 ? -15.102 11.547 6.188 1 94 290 PHE B CA 1
ATOM 4595 C C . PHE B 1 290 ? -16.594 11.25 6.074 1 94 290 PHE B C 1
ATOM 4597 O O . PHE B 1 290 ? -17.062 10.805 5.027 1 94 290 PHE B O 1
ATOM 4604 N N . ARG B 1 291 ? -17.25 11.477 7.129 1 94.94 291 ARG B N 1
ATOM 4605 C CA . ARG B 1 291 ? -18.688 11.211 7.16 1 94.94 291 ARG B CA 1
ATOM 4606 C C . ARG B 1 291 ? -19.422 12.023 6.094 1 94.94 291 ARG B C 1
ATOM 4608 O O . ARG B 1 291 ? -20.344 11.523 5.453 1 94.94 291 ARG B O 1
ATOM 4615 N N . GLU B 1 292 ? -19.016 13.188 5.812 1 92.56 292 GLU B N 1
ATOM 4616 C CA . GLU B 1 292 ? -19.641 14.07 4.836 1 92.56 292 GLU B CA 1
ATOM 4617 C C . GLU B 1 292 ? -19.453 13.547 3.414 1 92.56 292 GLU B C 1
ATOM 4619 O O . GLU B 1 292 ? -20.25 13.844 2.523 1 92.56 292 GLU B O 1
ATOM 4624 N N . ARG B 1 293 ? -18.391 12.812 3.182 1 90.25 293 ARG B N 1
ATOM 4625 C CA . ARG B 1 293 ? -18.062 12.328 1.842 1 90.25 293 ARG B CA 1
ATOM 4626 C C . ARG B 1 293 ? -18.719 10.984 1.565 1 90.25 293 ARG B C 1
ATOM 4628 O O . ARG B 1 293 ? -18.734 10.516 0.425 1 90.25 293 ARG B O 1
ATOM 4635 N N . LEU B 1 294 ? -19.156 10.352 2.648 1 87.12 294 LEU B N 1
ATOM 4636 C CA . LEU B 1 294 ? -19.812 9.055 2.49 1 87.12 294 LEU B CA 1
ATOM 4637 C C . LEU B 1 294 ? -21.266 9.227 2.09 1 87.12 294 LEU B C 1
ATOM 4639 O O . LEU B 1 294 ? -21.812 8.422 1.323 1 87.12 294 LEU B O 1
#

InterPro domains:
  IPR000847 LysR, HTH, N-terminal domain [PF00126] (3-62)
  IPR000847 LysR, HTH, N-terminal domain [PR00039] (18-29)
  IPR000847 LysR, HTH, N-terminal domain [PR00039] (29-39)
  IPR000847 LysR, HTH, N-terminal domain [PR00039] (39-50)
  IPR000847 LysR, HTH, N-terminal domain [PS50931] (1-58)
  IPR005119 LysR, substrate-binding [PF03466] (87-293)
  IPR036388 Winged helix-like DNA-binding domain superfamily [G3DSA:1.10.10.10] (1-93)
  IPR036390 Winged helix DNA-binding domain superfamily [SSF46785] (1-81)
  IPR050950 HTH-type LysR transcriptional regulators [PTHR30419] (1-293)